Protein AF-A0A6S7BKI3-F1 (afdb_monomer)

Nearest PDB structures (foldseek):
  5jd9-assembly1_A  TM=7.514E-01  e=7.305E-10  Bacillus cereus ATCC 10987
  1s31-assembly1_A  TM=3.219E-01  e=9.038E+00  Homo sapiens

Mean predicted aligned error: 8.76 Å

Solvent-accessible surface area (backbone atoms only — not comparable to full-atom values): 21598 Å² total; per-residue (Å²): 82,42,65,68,65,54,53,62,76,45,61,86,26,37,32,33,47,84,66,32,63,94,50,69,57,29,54,48,48,54,50,34,33,61,72,72,47,82,74,78,51,56,44,68,49,70,68,42,54,50,50,41,51,51,53,47,34,64,72,65,67,42,89,71,78,39,39,63,40,50,47,100,85,71,43,74,27,78,52,28,51,34,49,53,43,44,60,72,20,37,48,37,69,63,72,78,63,62,61,74,30,30,35,41,40,34,33,72,64,66,81,93,58,83,77,33,81,51,84,40,70,51,54,98,78,15,34,46,33,32,23,60,42,64,90,83,55,85,56,80,80,68,72,62,49,97,80,35,72,72,39,74,44,57,50,34,27,43,20,45,37,69,72,94,45,42,82,41,95,61,50,16,36,35,43,34,39,66,61,95,49,92,89,53,74,48,61,94,82,32,50,40,37,32,36,39,40,46,77,92,38,95,78,68,41,68,66,57,52,49,29,53,53,34,42,74,60,65,24,93,48,58,57,66,40,42,22,35,38,30,49,64,96,45,67,76,47,70,24,40,35,32,52,46,90,44,70,63,48,29,44,78,68,42,55,95,60,31,83,58,80,39,73,46,78,34,75,27,72,80,38,62,65,74,65,70,74,67,70,43,79,98,69,40,66,53,8,69,72,54,61,53,87,42,90,93,37,35,14,46,37,72,71,37,56,74,89,35,81,86,66,55,50,35,46,68,58,33,50,50,25,34,45,76,67,44,64,92,53,69,66,70,82,60,26,72,80,32,72,66,40,50,51,50,33,61,72,79,39,68,57,69,44,50,52,48,49,50,62,64,59,54,78,79,46,93,86,75,70,83,80,83,73,87,127

Structure (mmCIF, N/CA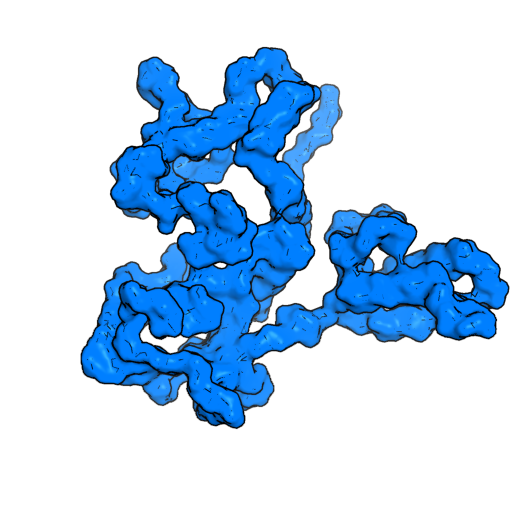/C/O backbone):
data_AF-A0A6S7BKI3-F1
#
_entry.id   AF-A0A6S7BKI3-F1
#
loop_
_atom_site.group_PDB
_atom_site.id
_atom_site.type_symbol
_atom_site.label_atom_id
_atom_site.label_alt_id
_atom_site.label_comp_id
_atom_site.label_asym_id
_atom_site.label_entity_id
_atom_site.label_seq_id
_atom_site.pdbx_PDB_ins_code
_atom_site.Cartn_x
_atom_site.Cartn_y
_atom_site.Cartn_z
_atom_site.occupancy
_atom_site.B_iso_or_equiv
_atom_site.auth_seq_id
_atom_site.auth_comp_id
_atom_site.auth_asym_id
_atom_site.auth_atom_id
_atom_site.pdbx_PDB_model_num
ATOM 1 N N . MET A 1 1 ? -0.196 -31.183 -26.041 1.00 93.12 1 MET A N 1
ATOM 2 C CA . MET A 1 1 ? -1.225 -30.300 -25.448 1.00 93.12 1 MET A CA 1
ATOM 3 C C . MET A 1 1 ? -1.812 -29.431 -26.543 1.00 93.12 1 MET A C 1
ATOM 5 O O . MET A 1 1 ? -1.095 -28.605 -27.095 1.00 93.12 1 MET A O 1
ATOM 9 N N . ASN A 1 2 ? -3.102 -29.581 -26.828 1.00 95.25 2 ASN A N 1
ATOM 10 C CA . ASN A 1 2 ? -3.786 -28.751 -27.820 1.00 95.25 2 ASN A CA 1
ATOM 11 C C . ASN A 1 2 ? -4.129 -27.338 -27.299 1.00 95.25 2 ASN A C 1
ATOM 13 O O . ASN A 1 2 ? -4.113 -27.061 -26.094 1.00 95.25 2 ASN A O 1
ATOM 17 N N . LYS A 1 3 ? -4.498 -26.446 -28.228 1.00 95.50 3 LYS A N 1
ATOM 18 C CA . LYS A 1 3 ? -4.863 -25.047 -27.942 1.00 95.50 3 LYS A CA 1
ATOM 19 C C . LYS A 1 3 ? -6.039 -24.918 -26.970 1.00 95.50 3 LYS A C 1
ATOM 21 O O . LYS A 1 3 ? -6.034 -24.033 -26.120 1.00 95.50 3 LYS A O 1
ATOM 26 N N . ALA A 1 4 ? -7.041 -25.793 -27.061 1.00 95.81 4 ALA A N 1
ATOM 27 C CA . ALA A 1 4 ? -8.203 -25.748 -26.171 1.00 95.81 4 ALA A CA 1
ATOM 28 C C . ALA A 1 4 ? -7.808 -26.022 -24.710 1.00 95.81 4 ALA A C 1
ATOM 30 O O . ALA A 1 4 ? -8.216 -25.284 -23.814 1.00 95.81 4 ALA A O 1
ATOM 31 N N . ALA A 1 5 ? -6.952 -27.020 -24.479 1.00 95.25 5 ALA A N 1
ATOM 32 C CA . ALA A 1 5 ? -6.411 -27.345 -23.164 1.00 95.25 5 ALA A CA 1
ATOM 33 C C . ALA A 1 5 ? -5.500 -26.235 -22.614 1.00 95.25 5 ALA A C 1
ATOM 35 O O . ALA A 1 5 ? -5.481 -26.009 -21.406 1.00 95.25 5 ALA A O 1
ATOM 36 N N . PHE A 1 6 ? -4.768 -25.523 -23.477 1.00 95.75 6 PHE A N 1
ATOM 37 C CA . PHE A 1 6 ? -4.025 -24.325 -23.078 1.00 95.75 6 PHE A CA 1
ATOM 38 C C . PHE A 1 6 ? -4.965 -23.205 -22.621 1.00 95.75 6 PHE A C 1
ATOM 40 O O . PHE A 1 6 ? -4.826 -22.699 -21.515 1.00 95.75 6 PHE A O 1
ATOM 47 N N . LEU A 1 7 ? -5.960 -22.846 -23.436 1.00 96.06 7 LEU A N 1
ATOM 48 C CA . LEU A 1 7 ? -6.905 -21.775 -23.102 1.00 96.06 7 LEU A CA 1
ATOM 49 C C . LEU A 1 7 ? -7.692 -22.079 -21.821 1.00 96.06 7 LEU A C 1
ATOM 51 O O . LEU A 1 7 ? -7.948 -21.173 -21.034 1.00 96.06 7 LEU A O 1
ATOM 55 N N . ALA A 1 8 ? -8.042 -23.347 -21.590 1.00 94.62 8 ALA A N 1
ATOM 56 C CA . ALA A 1 8 ? -8.730 -23.773 -20.376 1.00 94.62 8 ALA A CA 1
ATOM 57 C C . ALA A 1 8 ? -7.901 -23.531 -19.100 1.00 94.62 8 ALA A C 1
ATOM 59 O O . ALA A 1 8 ? -8.474 -23.138 -18.088 1.00 94.62 8 ALA A O 1
ATOM 60 N N . ARG A 1 9 ? -6.568 -23.691 -19.150 1.00 92.88 9 ARG A N 1
ATOM 61 C CA . ARG A 1 9 ? -5.666 -23.442 -18.003 1.00 92.88 9 ARG A CA 1
ATOM 62 C C . ARG A 1 9 ? -5.653 -21.992 -17.529 1.00 92.88 9 ARG A C 1
ATOM 64 O O . ARG A 1 9 ? -5.354 -21.738 -16.364 1.00 92.88 9 ARG A O 1
ATOM 71 N N . PHE A 1 10 ? -5.956 -21.059 -18.429 1.00 93.31 10 PHE A N 1
ATOM 72 C CA . PHE A 1 10 ? -5.937 -19.616 -18.179 1.00 93.31 10 PHE A CA 1
ATOM 73 C C . PHE A 1 10 ? -7.336 -18.994 -18.203 1.00 93.31 10 PHE A C 1
ATOM 75 O O . PHE A 1 10 ? -7.475 -17.773 -18.215 1.00 93.31 10 PHE A O 1
ATOM 82 N N . LYS A 1 11 ? -8.389 -19.819 -18.205 1.00 90.25 11 LYS A N 1
ATOM 83 C CA . LYS A 1 11 ? -9.764 -19.334 -18.110 1.00 90.25 11 LYS A CA 1
ATOM 84 C C . LYS A 1 11 ? -9.956 -18.616 -16.773 1.00 90.25 11 LYS A C 1
ATOM 86 O O . LYS A 1 11 ? -9.635 -19.178 -15.735 1.00 90.25 11 LYS A O 1
ATOM 91 N N . ASP A 1 12 ? -10.494 -17.399 -16.820 1.00 87.00 12 ASP A N 1
ATOM 92 C CA . ASP A 1 12 ? -10.706 -16.535 -15.649 1.00 87.00 12 ASP A CA 1
ATOM 93 C C . ASP A 1 12 ? -9.401 -16.153 -14.915 1.00 87.00 12 ASP A C 1
ATOM 95 O O . ASP A 1 12 ? -9.425 -15.763 -13.746 1.00 87.00 12 ASP A O 1
ATOM 99 N N . ARG A 1 13 ? -8.256 -16.235 -15.615 1.00 90.12 13 ARG A N 1
ATOM 100 C CA . ARG A 1 13 ? -6.928 -15.872 -15.105 1.00 90.12 13 ARG A CA 1
ATOM 101 C C . ARG A 1 13 ? -6.273 -14.800 -15.969 1.00 90.12 13 ARG A C 1
ATOM 103 O O . ARG A 1 13 ? -6.528 -14.701 -17.168 1.00 90.12 13 ARG A O 1
ATOM 110 N N . ALA A 1 14 ? -5.389 -14.025 -15.358 1.00 88.25 14 ALA A N 1
ATOM 111 C CA . ALA A 1 14 ? -4.629 -12.965 -16.003 1.00 88.25 14 ALA A CA 1
ATOM 112 C C . ALA A 1 14 ? -3.128 -13.257 -15.905 1.00 88.25 14 ALA A C 1
ATOM 114 O O . ALA A 1 14 ? -2.583 -13.271 -14.804 1.00 88.25 14 ALA A O 1
ATOM 115 N N . VAL A 1 15 ? -2.448 -13.475 -17.036 1.00 89.88 15 VAL A N 1
ATOM 116 C CA . VAL A 1 15 ? -0.988 -13.681 -17.050 1.00 89.88 15 VAL A CA 1
ATOM 117 C C . VAL A 1 15 ? -0.302 -12.325 -16.934 1.00 89.88 15 VAL A C 1
ATOM 119 O O . VAL A 1 15 ? -0.373 -11.515 -17.860 1.00 89.88 15 VAL A O 1
ATOM 122 N N . VAL A 1 16 ? 0.367 -12.068 -15.810 1.00 87.62 16 VAL A N 1
ATOM 123 C CA . VAL A 1 16 ? 1.068 -10.804 -15.556 1.00 87.62 16 VAL A CA 1
ATOM 124 C C . VAL A 1 16 ? 2.492 -10.890 -16.090 1.00 87.62 16 VAL A C 1
ATOM 126 O O . VAL A 1 16 ? 3.346 -11.575 -15.537 1.00 87.62 16 VAL A O 1
ATOM 129 N N . ILE A 1 17 ? 2.784 -10.145 -17.154 1.00 87.56 17 ILE A N 1
ATOM 130 C CA . ILE A 1 17 ? 4.072 -10.232 -17.862 1.00 87.56 17 ILE A CA 1
ATOM 131 C C . ILE A 1 17 ? 5.244 -9.815 -16.967 1.00 87.56 17 ILE A C 1
ATOM 133 O O . ILE A 1 17 ? 6.333 -10.377 -17.054 1.00 87.56 17 ILE A O 1
ATOM 137 N N . GLY A 1 18 ? 5.013 -8.847 -16.077 1.00 81.94 18 GLY A N 1
ATOM 138 C CA . GLY A 1 18 ? 6.015 -8.384 -15.117 1.00 81.94 18 GLY A CA 1
ATOM 139 C C . GLY A 1 18 ? 6.491 -9.462 -14.140 1.00 81.94 18 GLY A C 1
ATOM 140 O O . GLY A 1 18 ? 7.628 -9.366 -13.680 1.00 81.94 18 GLY A O 1
ATOM 141 N N . ASP A 1 19 ? 5.662 -10.479 -13.894 1.00 85.75 19 ASP A N 1
ATOM 142 C CA . ASP A 1 19 ? 5.934 -11.566 -12.949 1.00 85.75 19 ASP A CA 1
ATOM 143 C C . ASP A 1 19 ? 6.616 -12.761 -13.636 1.00 85.75 19 ASP A C 1
ATOM 145 O O . ASP A 1 19 ? 7.010 -13.724 -12.980 1.00 85.75 19 ASP A O 1
ATOM 149 N N . LEU A 1 20 ? 6.793 -12.698 -14.962 1.00 88.25 20 LEU A N 1
ATOM 150 C CA . LEU A 1 20 ? 7.558 -13.691 -15.704 1.00 88.25 20 LEU A CA 1
ATOM 151 C C . LEU A 1 20 ? 9.066 -13.469 -15.520 1.00 88.25 20 LEU A C 1
ATOM 153 O O . LEU A 1 20 ? 9.541 -12.322 -15.596 1.00 88.25 20 LEU A O 1
ATOM 157 N N . PRO A 1 21 ? 9.847 -14.556 -15.364 1.00 87.88 21 PRO A N 1
ATOM 158 C CA . PRO A 1 21 ? 11.298 -14.463 -15.351 1.00 87.88 21 PRO A CA 1
ATOM 159 C C . PRO A 1 21 ? 11.805 -13.887 -16.677 1.00 87.88 21 PRO A C 1
ATOM 161 O O . PRO A 1 21 ? 11.205 -14.085 -17.737 1.00 87.88 21 PRO A O 1
ATOM 164 N N . VAL A 1 22 ? 12.928 -13.169 -16.620 1.00 87.81 22 VAL A N 1
ATOM 165 C CA . VAL A 1 22 ? 13.587 -12.657 -17.828 1.00 87.81 22 VAL A CA 1
ATOM 166 C C . VAL A 1 22 ? 13.966 -13.834 -18.723 1.00 87.81 22 VAL A C 1
ATOM 168 O O . VAL A 1 22 ? 14.607 -14.781 -18.271 1.00 87.81 22 VAL A O 1
ATOM 171 N N . GLY A 1 23 ? 13.572 -13.763 -19.993 1.00 90.81 23 GLY A N 1
ATOM 172 C CA . GLY A 1 23 ? 13.854 -14.789 -20.986 1.00 90.81 23 GLY A CA 1
ATOM 173 C C . GLY A 1 23 ? 12.680 -15.034 -21.924 1.00 90.81 23 GLY A C 1
ATOM 174 O O . GLY A 1 23 ? 11.708 -14.282 -21.969 1.00 90.81 23 GLY A O 1
ATOM 175 N N . THR A 1 24 ? 12.756 -16.147 -22.652 1.00 91.12 24 THR A N 1
ATOM 176 C CA . THR A 1 24 ? 11.878 -16.430 -23.795 1.00 91.12 24 THR A CA 1
ATOM 177 C C . THR A 1 24 ? 10.386 -16.359 -23.469 1.00 91.12 24 THR A C 1
ATOM 179 O O . THR A 1 24 ? 9.622 -15.824 -24.266 1.00 91.12 24 THR A O 1
ATOM 182 N N . ALA A 1 25 ? 9.948 -16.877 -22.318 1.00 93.25 25 ALA A N 1
ATOM 183 C CA . ALA A 1 25 ? 8.530 -16.858 -21.960 1.00 93.25 25 ALA A CA 1
ATOM 184 C C . ALA A 1 25 ? 7.992 -15.418 -21.857 1.00 93.25 25 ALA A C 1
ATOM 186 O O . ALA A 1 25 ? 6.918 -15.105 -22.380 1.00 93.25 25 ALA A O 1
ATOM 187 N N . ARG A 1 26 ? 8.772 -14.529 -21.239 1.00 93.62 26 ARG A N 1
ATOM 188 C CA . ARG A 1 26 ? 8.451 -13.109 -21.127 1.00 93.62 26 ARG A CA 1
ATOM 189 C C . ARG A 1 26 ? 8.476 -12.415 -22.484 1.00 93.62 26 ARG A C 1
ATOM 191 O O . ARG A 1 26 ? 7.508 -11.736 -22.810 1.00 93.62 26 ARG A O 1
ATOM 198 N N . ASP A 1 27 ? 9.502 -12.654 -23.298 1.00 93.56 27 ASP A N 1
ATOM 199 C CA . ASP A 1 27 ? 9.640 -12.031 -24.623 1.00 93.56 27 ASP A CA 1
ATOM 200 C C . ASP A 1 27 ? 8.437 -12.335 -25.532 1.00 93.56 27 ASP A C 1
ATOM 202 O O . ASP A 1 27 ? 7.905 -11.449 -26.206 1.00 93.56 27 ASP A O 1
ATOM 206 N N . LEU A 1 28 ? 7.969 -13.590 -25.520 1.00 94.38 28 LEU A N 1
ATOM 207 C CA . LEU A 1 28 ? 6.791 -14.011 -26.281 1.00 94.38 28 LEU A CA 1
ATOM 208 C C . LEU A 1 28 ? 5.512 -13.342 -25.765 1.00 94.38 28 LEU A C 1
ATOM 210 O O . LEU A 1 28 ? 4.692 -12.885 -26.562 1.00 94.38 28 LEU A O 1
ATOM 214 N N . ALA A 1 29 ? 5.344 -13.237 -24.446 1.00 92.75 29 ALA A N 1
ATOM 215 C CA . ALA A 1 29 ? 4.189 -12.562 -23.863 1.00 92.75 29 ALA A CA 1
ATOM 216 C C . ALA A 1 29 ? 4.190 -11.054 -24.175 1.00 92.75 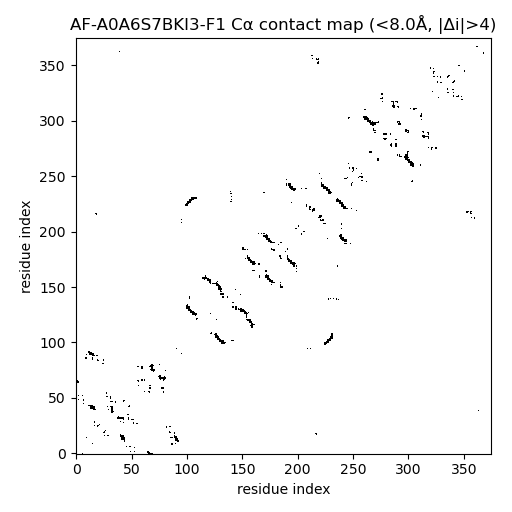29 ALA A C 1
ATOM 218 O O . ALA A 1 29 ? 3.155 -10.503 -24.548 1.00 92.75 29 ALA A O 1
ATOM 219 N N . GLU A 1 30 ? 5.352 -10.395 -24.114 1.00 91.50 30 GLU A N 1
ATOM 220 C CA . GLU A 1 30 ? 5.530 -8.990 -24.505 1.00 91.50 30 GLU A CA 1
ATOM 221 C C . GLU A 1 30 ? 5.264 -8.772 -26.001 1.00 91.50 30 GLU A C 1
ATOM 223 O O . GLU A 1 30 ? 4.709 -7.746 -26.400 1.00 91.50 30 GLU A O 1
ATOM 228 N N . GLN A 1 31 ? 5.636 -9.726 -26.857 1.00 92.06 31 GLN A N 1
ATOM 229 C CA . GLN A 1 31 ? 5.296 -9.689 -28.278 1.00 92.06 31 GLN A CA 1
ATOM 230 C C . GLN A 1 31 ? 3.776 -9.763 -28.494 1.00 92.06 31 GLN A C 1
ATOM 232 O O . GLN A 1 31 ? 3.223 -8.954 -29.242 1.00 92.06 31 GLN A O 1
ATOM 237 N N . VAL A 1 32 ? 3.084 -10.689 -27.827 1.00 92.44 32 VAL A N 1
ATOM 238 C CA . VAL A 1 32 ? 1.619 -10.813 -27.920 1.00 92.44 32 VAL A CA 1
ATOM 239 C C . VAL A 1 32 ? 0.921 -9.555 -27.407 1.00 92.44 32 VAL A C 1
ATOM 241 O O . VAL A 1 32 ? 0.077 -9.002 -28.110 1.00 92.44 32 VAL A O 1
ATOM 244 N N . ASN A 1 33 ? 1.299 -9.063 -26.225 1.00 88.62 33 ASN A N 1
ATOM 245 C CA . ASN A 1 33 ? 0.684 -7.879 -25.619 1.00 88.62 33 ASN A CA 1
ATOM 246 C C . ASN A 1 33 ? 0.837 -6.646 -26.522 1.00 88.62 33 ASN A C 1
ATOM 248 O O . ASN A 1 33 ? -0.142 -5.948 -26.759 1.00 88.62 33 ASN A O 1
ATOM 252 N N . ARG A 1 34 ? 2.012 -6.447 -27.143 1.00 84.38 34 ARG A N 1
ATOM 253 C CA . ARG A 1 34 ? 2.236 -5.355 -28.111 1.00 84.38 34 ARG A CA 1
ATOM 254 C C . ARG A 1 34 ? 1.405 -5.472 -29.387 1.00 84.38 34 ARG A C 1
ATOM 256 O O . ARG A 1 34 ? 1.049 -4.453 -29.969 1.00 84.38 34 ARG A O 1
ATOM 263 N N . THR A 1 35 ? 1.154 -6.690 -29.862 1.00 81.56 35 THR A N 1
ATOM 264 C CA . THR A 1 35 ? 0.488 -6.914 -31.156 1.00 81.56 35 THR A CA 1
ATOM 265 C C . THR A 1 35 ? -1.034 -6.958 -31.068 1.00 81.56 35 THR A C 1
ATOM 267 O O . THR A 1 35 ? -1.694 -6.724 -32.076 1.00 81.56 35 THR A O 1
ATOM 270 N N . GLN A 1 36 ? -1.606 -7.233 -29.891 1.00 72.88 36 GLN A N 1
ATOM 271 C CA . GLN A 1 36 ? -3.050 -7.441 -29.726 1.00 72.88 36 GLN A CA 1
ATOM 272 C C . GLN A 1 36 ? -3.783 -6.285 -29.016 1.00 72.88 36 GLN A C 1
ATOM 274 O O . GLN A 1 36 ? -5.018 -6.286 -28.975 1.00 72.88 36 GLN A O 1
ATOM 279 N N . GLY A 1 37 ? -3.103 -5.292 -28.429 1.00 56.59 37 GLY A N 1
ATOM 280 C CA . GLY A 1 37 ? -3.767 -4.160 -27.759 1.00 56.59 37 GLY A CA 1
ATOM 281 C C . GLY A 1 37 ? -2.829 -3.243 -26.966 1.00 56.59 37 GLY A C 1
ATOM 282 O O . GLY A 1 37 ? -1.615 -3.391 -27.067 1.00 56.59 37 GLY A O 1
ATOM 283 N N . PRO A 1 38 ? -3.360 -2.254 -26.216 1.00 52.53 38 PRO A N 1
ATOM 284 C CA . PRO A 1 38 ? -2.533 -1.343 -25.427 1.00 52.53 38 PRO A CA 1
ATOM 285 C C . PRO A 1 38 ? -1.701 -2.146 -24.426 1.00 52.53 38 PRO A C 1
ATOM 287 O O . PRO A 1 38 ? -2.240 -3.013 -23.747 1.00 52.53 38 PRO A O 1
ATOM 290 N N . GLY A 1 39 ? -0.397 -1.862 -24.368 1.00 60.62 39 GLY A N 1
ATOM 291 C CA . GLY A 1 39 ? 0.582 -2.600 -23.573 1.00 60.62 39 GLY A CA 1
ATOM 292 C C . GLY A 1 39 ? 0.404 -2.425 -22.064 1.00 60.62 39 GLY A C 1
ATOM 293 O O . GLY A 1 39 ? 1.227 -1.794 -21.404 1.00 60.62 39 GLY A O 1
ATOM 294 N N . ASP A 1 40 ? -0.689 -2.953 -21.525 1.00 69.25 40 ASP A N 1
ATOM 295 C CA . ASP A 1 40 ? -1.029 -2.976 -20.102 1.00 69.25 40 ASP A CA 1
ATOM 296 C C . ASP A 1 40 ? -0.191 -3.998 -19.308 1.00 69.25 40 ASP A C 1
ATOM 298 O O . ASP A 1 40 ? -0.225 -4.019 -18.073 1.00 69.25 40 ASP A O 1
ATOM 302 N N . GLY A 1 41 ? 0.619 -4.802 -20.007 1.00 82.06 41 GLY A N 1
ATOM 303 C CA . GLY A 1 41 ? 1.523 -5.778 -19.414 1.00 82.06 41 GLY A CA 1
ATOM 304 C C . GLY A 1 41 ? 0.814 -7.029 -18.896 1.00 82.06 41 GLY A C 1
ATOM 305 O O . GLY A 1 41 ? 1.358 -7.697 -18.010 1.00 82.06 41 GLY A O 1
ATOM 306 N N . VAL A 1 42 ? -0.387 -7.333 -19.398 1.00 85.81 42 VAL A N 1
ATOM 307 C CA . VAL A 1 42 ? -1.180 -8.497 -18.989 1.00 85.81 42 VAL A CA 1
ATOM 308 C C . VAL A 1 42 ? -1.772 -9.195 -20.217 1.00 85.81 42 VAL A C 1
ATOM 310 O O . VAL A 1 42 ? -2.145 -8.555 -21.193 1.00 85.81 42 VAL A O 1
ATOM 313 N N . LEU A 1 43 ? -1.871 -10.525 -20.181 1.00 89.44 43 LEU A N 1
ATOM 314 C CA . LEU A 1 43 ? -2.640 -11.292 -21.166 1.00 89.44 43 LEU A CA 1
ATOM 315 C C . LEU A 1 43 ? -3.899 -11.846 -20.501 1.00 89.44 43 LEU A C 1
ATOM 317 O O . LEU A 1 43 ? -3.812 -12.587 -19.521 1.00 89.44 43 LEU A O 1
ATOM 321 N N . THR A 1 44 ? -5.065 -11.488 -21.035 1.00 89.00 44 THR A N 1
ATOM 322 C CA . THR A 1 44 ? -6.374 -11.888 -20.477 1.00 89.00 44 THR A CA 1
ATOM 323 C C . THR A 1 44 ? -7.345 -12.373 -21.544 1.00 89.00 44 THR A C 1
ATOM 325 O O . THR A 1 44 ? -8.222 -13.197 -21.284 1.00 89.00 44 THR A O 1
ATOM 328 N N . ARG A 1 45 ? -7.212 -11.879 -22.777 1.00 89.44 45 ARG A N 1
ATOM 329 C CA . ARG A 1 45 ? -8.172 -12.141 -23.844 1.00 89.44 45 ARG A CA 1
ATOM 330 C C . ARG A 1 45 ? -7.869 -13.475 -24.501 1.00 89.44 45 ARG A C 1
ATOM 332 O O . ARG A 1 45 ? -6.720 -13.822 -24.769 1.00 89.44 45 ARG A O 1
ATOM 339 N N . LYS A 1 46 ? -8.927 -14.189 -24.894 1.00 92.31 46 LYS A N 1
ATOM 340 C CA . LYS A 1 46 ? -8.809 -15.442 -25.656 1.00 92.31 46 LYS A CA 1
ATOM 341 C C . LYS A 1 46 ? -7.913 -15.287 -26.893 1.00 92.31 46 LYS A C 1
ATOM 343 O O . LYS A 1 46 ? -7.159 -16.205 -27.199 1.00 92.31 46 LYS A O 1
ATOM 348 N N . ALA A 1 47 ? -7.982 -14.146 -27.585 1.00 92.12 47 ALA A N 1
ATOM 349 C CA . ALA A 1 47 ? -7.150 -13.853 -28.754 1.00 92.12 47 ALA A CA 1
ATOM 350 C C . ALA A 1 47 ? -5.654 -13.756 -28.406 1.00 92.12 47 ALA A C 1
ATOM 352 O O . ALA A 1 47 ? -4.833 -14.359 -29.090 1.00 92.12 47 ALA A O 1
ATOM 353 N N . GLU A 1 48 ? -5.310 -13.078 -27.308 1.00 93.44 48 GLU A N 1
ATOM 354 C CA . GLU A 1 48 ? -3.933 -12.967 -26.811 1.00 93.44 48 GLU A CA 1
ATOM 355 C C . GLU A 1 48 ? -3.373 -14.336 -26.434 1.00 93.44 48 GLU A C 1
ATOM 357 O O . GLU A 1 48 ? -2.320 -14.741 -26.914 1.00 93.44 48 GLU A O 1
ATOM 362 N N . LEU A 1 49 ? -4.116 -15.092 -25.627 1.00 94.69 49 LEU A N 1
ATOM 363 C CA . LEU A 1 49 ? -3.703 -16.424 -25.195 1.00 94.69 49 LEU A CA 1
ATOM 364 C C . LEU A 1 49 ? -3.615 -17.402 -26.381 1.00 94.69 49 LEU A C 1
ATOM 366 O O . LEU A 1 49 ? -2.712 -18.233 -26.435 1.00 94.69 49 LEU A O 1
ATOM 370 N N . SER A 1 50 ? -4.495 -17.273 -27.379 1.00 95.12 50 SER A N 1
ATOM 371 C CA . SER A 1 50 ? -4.409 -18.071 -28.611 1.00 95.12 50 SER A CA 1
ATOM 372 C C . SER A 1 50 ? -3.149 -17.738 -29.411 1.00 95.12 50 SER A C 1
ATOM 374 O O . SER A 1 50 ? -2.455 -18.654 -29.845 1.00 95.12 50 SER A O 1
ATOM 376 N N . ALA A 1 51 ? -2.826 -16.450 -29.561 1.00 94.88 51 ALA A N 1
ATOM 377 C CA . ALA A 1 51 ? -1.612 -16.004 -30.239 1.00 94.88 51 ALA A CA 1
ATOM 378 C C . ALA A 1 51 ? -0.345 -16.449 -29.492 1.00 94.88 51 ALA A C 1
ATOM 380 O O . ALA A 1 51 ? 0.623 -16.875 -30.121 1.00 94.88 51 ALA A O 1
ATOM 381 N N . LEU A 1 52 ? -0.361 -16.419 -28.156 1.00 95.62 52 LEU A N 1
ATOM 382 C CA . LEU A 1 52 ? 0.736 -16.924 -27.334 1.00 95.62 52 LEU A CA 1
ATOM 383 C C . LEU A 1 52 ? 0.966 -18.422 -27.558 1.00 95.62 52 LEU A C 1
ATOM 385 O O . LEU A 1 52 ? 2.105 -18.840 -27.765 1.00 95.62 52 LEU A O 1
ATOM 389 N N . PHE A 1 53 ? -0.106 -19.221 -27.576 1.00 96.06 53 PHE A N 1
ATOM 390 C CA . PHE A 1 53 ? -0.021 -20.646 -27.900 1.00 96.06 53 PHE A CA 1
ATOM 391 C C . PHE A 1 53 ? 0.602 -20.875 -29.282 1.00 96.06 53 PHE A C 1
ATOM 393 O O . PHE A 1 53 ? 1.484 -21.720 -29.431 1.00 96.06 53 PHE A O 1
ATOM 400 N N . ASP A 1 54 ? 0.181 -20.101 -30.285 1.00 94.50 54 ASP A N 1
ATOM 401 C CA . ASP A 1 54 ? 0.702 -20.224 -31.648 1.00 94.50 54 ASP A CA 1
ATOM 402 C C . ASP A 1 54 ? 2.198 -19.889 -31.727 1.00 94.50 54 ASP A C 1
ATOM 404 O O . ASP A 1 54 ? 2.948 -20.608 -32.390 1.00 94.50 54 ASP A O 1
ATOM 408 N N . LEU A 1 55 ? 2.666 -18.868 -30.999 1.00 94.75 55 LEU A N 1
ATOM 409 C CA . LEU A 1 55 ? 4.093 -18.547 -30.907 1.00 94.75 55 LEU A CA 1
ATOM 410 C C . LEU A 1 55 ? 4.906 -19.658 -30.227 1.00 94.75 55 LEU A C 1
ATOM 412 O O . LEU A 1 55 ? 5.966 -20.029 -30.735 1.00 94.75 55 LEU A O 1
ATOM 416 N N . LEU A 1 56 ? 4.414 -20.211 -29.113 1.00 94.75 56 LEU A N 1
ATOM 417 C CA . LEU A 1 56 ? 5.069 -21.328 -28.420 1.00 94.75 56 LEU A CA 1
ATOM 418 C C . LEU A 1 56 ? 5.189 -22.551 -29.333 1.00 94.75 56 LEU A C 1
ATOM 420 O O . LEU A 1 56 ? 6.255 -23.160 -29.416 1.00 94.75 56 LEU A O 1
ATOM 424 N N . ARG A 1 57 ? 4.115 -22.878 -30.059 1.00 92.88 57 ARG A N 1
ATOM 425 C CA . ARG A 1 57 ? 4.075 -24.002 -31.000 1.00 92.88 57 ARG A CA 1
ATOM 426 C C . ARG A 1 57 ? 5.031 -23.810 -32.167 1.00 92.88 57 ARG A C 1
ATOM 428 O O . ARG A 1 57 ? 5.807 -24.715 -32.465 1.00 92.88 57 ARG A O 1
ATOM 435 N N . ASN A 1 58 ? 5.019 -22.629 -32.782 1.00 90.88 58 ASN A N 1
ATOM 436 C CA . ASN A 1 58 ? 5.920 -22.312 -33.887 1.00 90.88 58 ASN A CA 1
ATOM 437 C C . ASN A 1 58 ? 7.388 -22.408 -33.446 1.00 90.88 58 ASN A C 1
ATOM 439 O O . ASN A 1 58 ? 8.217 -22.933 -34.183 1.00 90.88 58 ASN A O 1
ATOM 443 N N . ARG A 1 59 ? 7.709 -21.963 -32.223 1.00 90.25 59 ARG A N 1
ATOM 444 C CA . ARG A 1 59 ? 9.064 -22.066 -31.664 1.00 90.25 59 ARG A CA 1
ATOM 445 C C . ARG A 1 59 ? 9.469 -23.502 -31.327 1.00 90.25 59 ARG A C 1
ATOM 447 O O . ARG A 1 59 ? 10.632 -23.849 -31.494 1.00 90.25 59 ARG A O 1
ATOM 454 N N . ALA A 1 60 ? 8.535 -24.322 -30.850 1.00 88.50 60 ALA A N 1
ATOM 455 C CA . ALA A 1 60 ? 8.791 -25.723 -30.526 1.00 88.50 60 ALA A CA 1
ATOM 456 C C . ALA A 1 60 ? 9.018 -26.601 -31.771 1.00 88.50 60 ALA A C 1
ATOM 458 O O . ALA A 1 60 ? 9.463 -27.736 -31.628 1.00 88.50 60 ALA A O 1
ATOM 459 N N . GLY A 1 61 ? 8.691 -26.109 -32.974 1.00 85.75 61 GLY A N 1
ATOM 460 C CA . GLY A 1 61 ? 8.778 -26.893 -34.209 1.00 85.75 61 GLY A CA 1
ATOM 461 C C . GLY A 1 61 ? 7.891 -28.142 -34.183 1.00 85.75 61 GLY A C 1
ATOM 462 O O . GLY A 1 61 ? 8.210 -29.136 -34.830 1.00 85.75 61 GLY A O 1
ATOM 463 N N . ALA A 1 62 ? 6.815 -28.120 -33.389 1.00 75.19 62 ALA A N 1
ATOM 464 C CA . ALA A 1 62 ? 6.006 -29.300 -33.121 1.00 75.19 62 ALA A CA 1
ATOM 465 C C . ALA A 1 62 ? 5.243 -29.751 -34.386 1.00 75.19 62 ALA A C 1
ATOM 467 O O . ALA A 1 62 ? 4.521 -28.940 -34.976 1.00 75.19 62 ALA A O 1
ATOM 468 N N . PRO A 1 63 ? 5.364 -31.025 -34.811 1.00 69.25 63 PRO A N 1
ATOM 469 C CA . PRO A 1 63 ? 4.574 -31.553 -35.915 1.00 69.25 63 PRO A CA 1
ATOM 470 C C . PRO A 1 63 ? 3.126 -31.775 -35.449 1.00 69.25 63 PRO A C 1
ATOM 472 O O . PRO A 1 63 ? 2.843 -32.696 -34.688 1.00 69.25 63 PRO A O 1
ATOM 475 N N . GLY A 1 64 ? 2.208 -30.912 -35.896 1.00 77.56 64 GLY A N 1
ATOM 476 C CA . GLY A 1 64 ? 0.769 -30.993 -35.607 1.00 77.56 64 GLY A CA 1
ATOM 477 C C . GLY A 1 64 ? 0.208 -29.806 -34.810 1.00 77.56 64 GLY A C 1
ATOM 478 O O . GLY A 1 64 ? 0.829 -28.744 -34.699 1.00 77.56 64 GLY A O 1
ATOM 479 N N . ASP A 1 65 ? -1.001 -29.986 -34.271 1.00 84.31 65 ASP A N 1
ATOM 480 C CA . ASP A 1 65 ? -1.727 -28.962 -33.492 1.00 84.31 65 ASP A CA 1
ATOM 481 C C . ASP A 1 65 ? -1.360 -28.956 -31.999 1.00 84.31 65 ASP A C 1
ATOM 483 O O . ASP A 1 65 ? -1.776 -28.077 -31.235 1.00 84.31 65 ASP A O 1
ATOM 487 N N . ASP A 1 66 ? -0.559 -29.935 -31.587 1.00 89.62 66 ASP A N 1
ATOM 488 C CA . ASP A 1 66 ? -0.236 -30.216 -30.202 1.00 89.62 66 ASP A CA 1
ATOM 489 C C . ASP A 1 66 ? 1.147 -29.693 -29.814 1.00 89.62 66 ASP A C 1
ATOM 491 O O . ASP A 1 66 ? 2.144 -29.915 -30.493 1.00 89.62 66 ASP A O 1
ATOM 495 N N . LEU A 1 67 ? 1.210 -29.036 -28.659 1.00 91.88 67 LEU A N 1
ATOM 496 C CA . LEU A 1 67 ? 2.445 -28.578 -28.040 1.00 91.88 67 LEU A CA 1
ATOM 497 C C . LEU A 1 67 ? 2.985 -29.669 -27.092 1.00 91.88 67 LEU A C 1
ATOM 499 O O . LEU A 1 67 ? 2.300 -29.982 -26.106 1.00 91.88 67 LEU A O 1
ATOM 503 N N . PRO A 1 68 ? 4.148 -30.289 -27.364 1.00 91.25 68 PRO A N 1
ATOM 504 C CA . PRO A 1 68 ? 4.756 -31.249 -26.446 1.00 91.25 68 PRO A CA 1
ATOM 505 C C . PRO A 1 68 ? 5.228 -30.512 -25.192 1.00 91.25 68 PRO A C 1
ATOM 507 O O . PRO A 1 68 ? 5.875 -29.475 -25.297 1.00 91.25 68 PRO A O 1
ATOM 510 N N . LEU A 1 69 ? 4.869 -31.023 -24.012 1.00 93.25 69 LEU A N 1
ATOM 511 C CA . LEU A 1 69 ? 5.279 -30.429 -22.731 1.00 93.25 69 LEU A CA 1
ATOM 512 C C . LEU A 1 69 ? 6.505 -31.122 -22.146 1.00 93.25 69 LEU A C 1
ATOM 514 O O . LEU A 1 69 ? 7.309 -30.466 -21.493 1.00 93.25 69 LEU A O 1
ATOM 518 N N . VAL A 1 70 ? 6.674 -32.408 -22.443 1.00 93.62 70 VAL A N 1
ATOM 519 C CA . VAL A 1 70 ? 7.816 -33.224 -22.032 1.00 93.62 70 VAL A CA 1
ATOM 520 C C . VAL A 1 70 ? 8.480 -33.863 -23.248 1.00 93.62 70 VAL A C 1
ATOM 522 O O . VAL A 1 70 ? 7.823 -34.093 -24.266 1.00 93.62 70 VAL A O 1
ATOM 525 N N . ASP A 1 71 ? 9.784 -34.105 -23.156 1.00 91.00 71 ASP A N 1
ATOM 526 C CA . ASP A 1 71 ? 10.557 -34.822 -24.164 1.00 91.00 71 ASP A CA 1
ATOM 527 C C . ASP A 1 71 ? 10.410 -36.349 -24.009 1.00 91.00 71 ASP A C 1
ATOM 529 O O . ASP A 1 71 ? 9.761 -36.849 -23.087 1.00 91.00 71 ASP A O 1
ATOM 533 N N . GLY A 1 72 ? 11.026 -37.115 -24.914 1.00 86.62 72 GLY A N 1
ATOM 534 C CA . GLY A 1 72 ? 10.992 -38.584 -24.872 1.00 86.62 72 GLY A CA 1
ATOM 535 C C . GLY A 1 72 ? 11.667 -39.210 -23.641 1.00 86.62 72 GLY A C 1
ATOM 536 O O . GLY A 1 72 ? 11.491 -40.400 -23.404 1.00 86.62 72 GLY A O 1
ATOM 537 N N . ALA A 1 73 ? 12.413 -38.427 -22.856 1.00 90.88 73 ALA A N 1
ATOM 538 C CA . ALA A 1 73 ? 13.020 -38.835 -21.591 1.00 90.88 73 ALA A CA 1
ATOM 539 C C . ALA A 1 73 ? 12.199 -38.374 -20.367 1.00 90.88 73 ALA A C 1
ATOM 541 O O . ALA A 1 73 ? 12.645 -38.541 -19.233 1.00 90.88 73 ALA A O 1
ATOM 542 N N . GLY A 1 74 ? 11.016 -37.785 -20.579 1.00 91.62 74 GLY A N 1
ATOM 543 C CA . GLY A 1 74 ? 10.136 -37.290 -19.519 1.00 91.62 74 GLY A CA 1
ATOM 544 C C . GLY A 1 74 ? 10.569 -35.956 -18.902 1.00 91.62 74 GLY A C 1
ATOM 545 O O . GLY A 1 74 ? 10.005 -35.549 -17.889 1.00 91.62 74 GLY A O 1
ATOM 546 N N . ARG A 1 75 ? 11.553 -35.260 -19.483 1.00 93.94 75 ARG A N 1
ATOM 547 C CA . ARG A 1 75 ? 12.006 -33.944 -19.005 1.00 93.94 75 ARG A CA 1
ATOM 548 C C . ARG A 1 75 ? 11.146 -32.845 -19.609 1.00 93.94 75 ARG A C 1
ATOM 550 O O . ARG A 1 75 ? 10.671 -32.985 -20.733 1.00 93.94 75 ARG A O 1
ATOM 557 N N . SER A 1 76 ? 10.974 -31.742 -18.886 1.00 94.12 76 SER A N 1
ATOM 558 C CA . SER A 1 76 ? 10.238 -30.585 -19.399 1.00 94.12 76 SER A CA 1
ATOM 559 C C . SER A 1 76 ? 10.892 -30.035 -20.672 1.00 94.12 76 SER A C 1
ATOM 561 O O . SER A 1 76 ? 12.114 -29.941 -20.786 1.00 94.12 76 SER A O 1
ATOM 563 N N . THR A 1 77 ? 10.063 -29.714 -21.659 1.00 94.25 77 THR A N 1
ATOM 564 C CA . THR A 1 77 ? 10.480 -29.013 -22.880 1.00 94.25 77 THR A CA 1
ATOM 565 C C . THR A 1 77 ? 10.507 -27.508 -22.626 1.00 94.25 77 THR A C 1
ATOM 567 O O . THR A 1 77 ? 9.839 -27.019 -21.721 1.00 94.25 77 THR A O 1
ATOM 570 N N . ALA A 1 78 ? 11.146 -26.732 -23.507 1.00 91.69 78 ALA A N 1
ATOM 571 C CA . ALA A 1 78 ? 11.097 -25.267 -23.423 1.00 91.69 78 ALA A CA 1
ATOM 572 C C . ALA A 1 78 ? 9.657 -24.705 -23.441 1.00 91.69 78 ALA A C 1
ATOM 574 O O . ALA A 1 78 ? 9.381 -23.664 -22.848 1.00 91.69 78 ALA A O 1
ATOM 575 N N . ALA A 1 79 ? 8.731 -25.394 -24.118 1.00 92.38 79 ALA A N 1
ATOM 576 C CA . ALA A 1 79 ? 7.315 -25.050 -24.107 1.00 92.38 79 ALA A CA 1
ATOM 577 C C . ALA A 1 79 ? 6.646 -25.399 -22.767 1.00 92.38 79 ALA A C 1
ATOM 579 O O . ALA A 1 79 ? 5.876 -24.591 -22.251 1.00 92.38 79 ALA A O 1
ATOM 580 N N . GLY A 1 80 ? 6.968 -26.564 -22.195 1.00 93.94 80 GLY A N 1
ATOM 581 C CA . GLY A 1 80 ? 6.549 -26.973 -20.852 1.00 93.94 80 GLY A CA 1
ATOM 582 C C . GLY A 1 80 ? 7.001 -25.986 -19.777 1.00 93.94 80 GLY A C 1
ATOM 583 O O . GLY A 1 80 ? 6.171 -25.504 -19.009 1.00 93.94 80 GLY A O 1
ATOM 584 N N . ASP A 1 81 ? 8.276 -25.594 -19.801 1.00 94.88 81 ASP A N 1
ATOM 585 C CA . ASP A 1 81 ? 8.843 -24.604 -18.879 1.00 94.88 81 ASP A CA 1
ATOM 586 C C . ASP A 1 81 ? 8.173 -23.235 -19.031 1.00 94.88 81 ASP A C 1
ATOM 588 O O . ASP A 1 81 ? 7.828 -22.585 -18.045 1.00 94.88 81 ASP A O 1
ATOM 592 N N . ALA A 1 82 ? 7.931 -22.793 -20.271 1.00 94.81 82 ALA A N 1
ATOM 593 C CA . ALA A 1 82 ? 7.232 -21.537 -20.520 1.00 94.81 82 ALA A CA 1
ATOM 594 C C . ALA A 1 82 ? 5.802 -21.554 -19.957 1.00 94.81 82 ALA A C 1
ATOM 596 O O . ALA A 1 82 ? 5.381 -20.577 -19.343 1.00 94.81 82 ALA A O 1
ATOM 597 N N . ILE A 1 83 ? 5.070 -22.661 -20.119 1.00 94.69 83 ILE A N 1
ATOM 598 C CA . ILE A 1 83 ? 3.721 -22.814 -19.557 1.00 94.69 83 ILE A CA 1
ATOM 599 C C . ILE A 1 83 ? 3.749 -22.796 -18.037 1.00 94.69 83 ILE A C 1
ATOM 601 O O . ILE A 1 83 ? 2.935 -22.087 -17.451 1.00 94.69 83 ILE A O 1
ATOM 605 N N . ALA A 1 84 ? 4.702 -23.488 -17.410 1.00 94.50 84 ALA A N 1
ATOM 606 C CA . ALA A 1 84 ? 4.875 -23.437 -15.963 1.00 94.50 84 ALA A CA 1
ATOM 607 C C . ALA A 1 84 ? 5.126 -21.995 -15.484 1.00 94.50 84 ALA A C 1
ATOM 609 O O . ALA A 1 84 ? 4.493 -21.537 -14.533 1.00 94.50 84 ALA A O 1
ATOM 610 N N . HIS A 1 85 ? 5.965 -21.227 -16.190 1.00 95.31 85 HIS A N 1
ATOM 611 C CA . HIS A 1 85 ? 6.162 -19.807 -15.886 1.00 95.31 85 HIS A CA 1
ATOM 612 C C . HIS A 1 85 ? 4.876 -18.981 -16.046 1.00 95.31 85 HIS A C 1
ATOM 614 O O . HIS A 1 85 ? 4.588 -18.144 -15.191 1.00 95.31 85 HIS A O 1
ATOM 620 N N . TYR A 1 86 ? 4.077 -19.208 -17.096 1.00 95.50 86 TYR A N 1
ATOM 621 C CA . TYR A 1 86 ? 2.791 -18.521 -17.261 1.00 95.50 86 TYR A CA 1
ATOM 622 C C . TYR A 1 86 ? 1.787 -18.896 -16.172 1.00 95.50 86 TYR A C 1
ATOM 624 O O . TYR A 1 86 ? 1.052 -18.027 -15.719 1.00 95.50 86 TYR A O 1
ATOM 632 N N . GLU A 1 87 ? 1.748 -20.156 -15.736 1.00 92.62 87 GLU A N 1
ATOM 633 C CA . GLU A 1 87 ? 0.869 -20.616 -14.656 1.00 92.62 87 GLU A CA 1
ATOM 634 C C . GLU A 1 87 ? 1.231 -19.973 -13.312 1.00 92.62 87 GLU A C 1
ATOM 636 O O . GLU A 1 87 ? 0.321 -19.585 -12.580 1.00 92.62 87 GLU A O 1
ATOM 641 N N . VAL A 1 88 ? 2.525 -19.793 -13.024 1.00 89.12 88 VAL A N 1
ATOM 642 C CA . VAL A 1 88 ? 3.019 -19.068 -11.836 1.00 89.12 88 VAL A CA 1
ATOM 643 C C . VAL A 1 88 ? 2.720 -17.567 -11.925 1.00 89.12 88 VAL A C 1
ATOM 645 O O . VAL A 1 88 ? 2.345 -16.941 -10.934 1.00 89.12 88 VAL A O 1
ATOM 648 N N . ALA A 1 89 ? 2.842 -16.978 -13.116 1.00 88.81 89 ALA A N 1
ATOM 649 C CA . ALA A 1 89 ? 2.548 -15.565 -13.355 1.00 88.81 89 ALA A CA 1
ATOM 650 C C . ALA A 1 89 ? 1.045 -15.260 -13.526 1.00 88.81 89 ALA A C 1
ATOM 652 O O . ALA A 1 89 ? 0.666 -14.096 -13.684 1.00 88.81 89 ALA A O 1
ATOM 653 N N . ALA A 1 90 ? 0.183 -16.280 -13.535 1.00 89.81 90 ALA A N 1
ATOM 654 C CA . ALA A 1 90 ? -1.245 -16.125 -13.764 1.00 89.81 90 ALA A CA 1
ATOM 655 C C . ALA A 1 90 ? -2.008 -15.883 -12.458 1.00 89.81 90 ALA A C 1
ATOM 657 O O . ALA A 1 90 ? -2.133 -16.771 -11.614 1.00 89.81 90 ALA A O 1
ATOM 658 N N . LEU A 1 91 ? -2.586 -14.690 -12.347 1.00 84.88 91 LEU A N 1
ATOM 659 C CA . LEU A 1 91 ? -3.466 -14.290 -11.257 1.00 84.88 91 LEU A CA 1
ATOM 660 C C . LEU A 1 91 ? -4.887 -14.790 -11.485 1.00 84.88 91 LEU A C 1
ATOM 662 O O . LEU A 1 91 ? -5.433 -14.644 -12.578 1.00 84.88 91 LEU A O 1
ATOM 666 N N . ASP A 1 92 ? -5.503 -15.305 -10.430 1.00 82.06 92 ASP A N 1
ATOM 667 C CA . ASP A 1 92 ? -6.924 -15.621 -10.372 1.00 82.06 92 ASP A CA 1
ATOM 668 C C . ASP A 1 92 ? -7.581 -14.937 -9.168 1.00 82.06 92 ASP A C 1
ATOM 670 O O . ASP A 1 92 ? -6.915 -14.384 -8.289 1.00 82.06 92 ASP A O 1
ATOM 674 N N . LYS A 1 93 ? -8.917 -14.927 -9.144 1.00 75.75 93 LYS A N 1
ATOM 675 C CA . LYS A 1 93 ? -9.672 -14.306 -8.050 1.00 75.75 93 LYS A CA 1
ATOM 676 C C . LYS A 1 93 ? -9.314 -14.914 -6.679 1.00 75.75 93 LYS A C 1
ATOM 678 O O . LYS A 1 93 ? -9.100 -14.125 -5.762 1.00 75.75 93 LYS A O 1
ATOM 683 N N . PRO A 1 94 ? -9.232 -16.250 -6.505 1.00 77.56 94 PRO A N 1
ATOM 684 C CA . PRO A 1 94 ? -8.789 -16.842 -5.246 1.00 77.56 94 PRO A CA 1
ATOM 685 C C . PRO A 1 94 ? -7.422 -16.346 -4.774 1.00 77.56 94 PRO A C 1
ATOM 687 O O . PRO A 1 94 ? -7.318 -15.973 -3.619 1.00 77.56 94 PRO A O 1
ATOM 690 N N . HIS A 1 95 ? -6.413 -16.263 -5.643 1.00 74.81 95 HIS A N 1
ATOM 691 C CA . HIS A 1 95 ? -5.074 -15.768 -5.300 1.00 74.81 95 HIS A CA 1
ATOM 692 C C . HIS A 1 95 ? -5.070 -14.307 -4.862 1.00 74.81 95 HIS A C 1
ATOM 694 O O . HIS A 1 95 ? -4.286 -13.918 -4.006 1.00 74.81 95 HIS A O 1
ATOM 700 N N . VAL A 1 96 ? -5.924 -13.473 -5.454 1.00 71.94 96 VAL A N 1
ATOM 701 C CA . VAL A 1 96 ? -6.012 -12.056 -5.074 1.00 71.94 96 VAL A CA 1
ATOM 702 C C . VAL A 1 96 ? -6.618 -11.886 -3.674 1.00 71.94 96 VAL A C 1
ATOM 704 O O . VAL A 1 96 ? -6.305 -10.916 -2.989 1.00 71.94 96 VAL A O 1
ATOM 707 N N . PHE A 1 97 ? -7.465 -12.823 -3.240 1.00 78.06 97 PHE A N 1
ATOM 708 C CA . PHE A 1 97 ? -8.198 -12.763 -1.971 1.00 78.06 97 PHE A CA 1
ATOM 709 C C . PHE A 1 97 ? -7.920 -13.969 -1.064 1.00 78.06 97 PHE A C 1
ATOM 711 O O . PHE A 1 97 ? -8.766 -14.332 -0.250 1.00 78.06 97 PHE A O 1
ATOM 718 N N . SER A 1 98 ? -6.756 -14.607 -1.214 1.00 78.81 98 SER A N 1
ATOM 719 C CA . SER A 1 98 ? -6.378 -15.797 -0.441 1.00 78.81 98 SER A CA 1
ATOM 720 C C . SER A 1 98 ? -5.907 -15.461 0.968 1.00 78.81 98 SER A C 1
ATOM 722 O O . SER A 1 98 ? -5.784 -16.362 1.798 1.00 78.81 98 SER A O 1
ATOM 724 N N . GLU A 1 99 ? -5.627 -14.183 1.233 1.00 83.44 99 GLU A N 1
ATOM 725 C CA . GLU A 1 99 ? -5.210 -13.727 2.551 1.00 83.44 99 GLU A CA 1
ATOM 726 C C . GLU A 1 99 ? -6.291 -14.021 3.601 1.00 83.44 99 GLU A C 1
ATOM 728 O O . GLU A 1 99 ? -7.482 -13.812 3.338 1.00 83.44 99 GLU A O 1
ATOM 733 N N . PRO A 1 100 ? -5.911 -14.490 4.805 1.00 89.44 100 PRO A N 1
ATOM 734 C CA . PRO A 1 100 ? -6.871 -14.747 5.866 1.00 89.44 100 PRO A CA 1
ATOM 735 C C . PRO A 1 100 ? -7.686 -13.494 6.189 1.00 89.44 100 PRO A C 1
ATOM 737 O O . PRO A 1 100 ? -7.120 -12.420 6.396 1.00 89.44 100 PRO A O 1
ATOM 740 N N . MET A 1 101 ? -9.008 -13.641 6.294 1.00 93.38 101 MET A N 1
ATOM 741 C CA . MET A 1 101 ? -9.872 -12.600 6.845 1.00 93.38 101 MET A CA 1
ATOM 742 C C . MET A 1 101 ? -9.857 -12.676 8.374 1.00 93.38 101 MET A C 1
ATOM 744 O O . MET A 1 101 ? -9.780 -13.762 8.957 1.00 93.38 101 MET A O 1
ATOM 748 N N . TYR A 1 102 ? -9.961 -11.524 9.032 1.00 96.38 102 TYR A N 1
ATOM 749 C CA . TYR A 1 102 ? -9.961 -11.423 10.491 1.00 96.38 102 TYR A CA 1
ATOM 750 C C . TYR A 1 102 ? -11.296 -10.897 11.033 1.00 96.38 102 TYR A C 1
ATOM 752 O O . TYR A 1 102 ? -12.086 -10.286 10.317 1.00 96.38 102 TYR A O 1
ATOM 760 N N . LEU A 1 103 ? -11.577 -11.140 12.306 1.00 97.81 103 LEU A N 1
ATOM 761 C CA . LEU A 1 103 ? -12.492 -10.317 13.085 1.00 97.81 103 LEU A CA 1
ATOM 762 C C . LEU A 1 103 ? -11.641 -9.492 14.043 1.00 97.81 103 LEU A C 1
ATOM 764 O O . LEU A 1 103 ? -10.807 -10.049 14.751 1.00 97.81 103 LEU A O 1
ATOM 768 N N . VAL A 1 104 ? -11.871 -8.185 14.056 1.00 98.06 104 VAL A N 1
ATOM 769 C CA . VAL A 1 104 ? -11.410 -7.278 15.101 1.00 98.06 104 VAL A CA 1
ATOM 770 C C . VAL A 1 104 ? -12.606 -6.997 16.002 1.00 98.06 104 VAL A C 1
ATOM 772 O O . VAL A 1 104 ? -13.594 -6.405 15.564 1.00 98.06 104 VAL A O 1
ATOM 775 N N . HIS A 1 105 ? -12.534 -7.455 17.245 1.00 98.00 105 HIS A N 1
ATOM 776 C CA . HIS A 1 105 ? -13.591 -7.299 18.235 1.00 98.00 105 HIS A CA 1
ATOM 777 C C . HIS A 1 105 ? -13.078 -6.462 19.394 1.00 98.00 105 HIS A C 1
ATOM 779 O O . HIS A 1 105 ? -12.071 -6.802 20.013 1.00 98.00 105 HIS A O 1
ATOM 785 N N . VAL A 1 106 ? -13.758 -5.355 19.656 1.00 96.56 106 VAL A N 1
ATOM 786 C CA . VAL A 1 106 ? -13.480 -4.495 20.800 1.00 96.56 106 VAL A CA 1
ATOM 787 C C . VAL A 1 106 ? -14.608 -4.676 21.804 1.00 96.56 106 VAL A C 1
ATOM 789 O O . VAL A 1 106 ? -15.765 -4.553 21.424 1.00 96.56 106 VAL A O 1
ATOM 792 N N . THR A 1 107 ? -14.306 -4.958 23.063 1.00 96.25 107 THR A N 1
ATOM 793 C CA . THR A 1 107 ? -15.321 -5.024 24.123 1.00 96.25 107 THR A CA 1
ATOM 794 C C . THR A 1 107 ? -15.119 -3.923 25.146 1.00 96.25 107 THR A C 1
ATOM 796 O O . THR A 1 107 ? -14.009 -3.397 25.281 1.00 96.25 107 THR A O 1
ATOM 799 N N . ASP A 1 108 ? -16.200 -3.576 25.839 1.00 94.69 108 ASP A N 1
ATOM 800 C CA . ASP A 1 108 ? -16.250 -2.618 26.943 1.00 94.69 108 ASP A CA 1
ATOM 801 C C . ASP A 1 108 ? -15.720 -1.225 26.552 1.00 94.69 108 ASP A C 1
ATOM 803 O O . ASP A 1 108 ? -15.159 -0.484 27.366 1.00 94.69 108 ASP A O 1
ATOM 807 N N . TRP A 1 109 ? -15.885 -0.854 25.275 1.00 91.00 109 TRP A N 1
ATOM 808 C CA . TRP A 1 109 ? -15.519 0.469 24.776 1.00 91.00 109 TRP A CA 1
ATOM 809 C C . TRP A 1 109 ? -16.595 1.497 25.144 1.00 91.00 109 TRP A C 1
ATOM 811 O O . TRP A 1 109 ? -17.776 1.247 24.899 1.00 91.00 109 TRP A O 1
ATOM 821 N N . PRO A 1 110 ? -16.234 2.692 25.649 1.00 83.75 110 PRO A N 1
ATOM 822 C CA . PRO A 1 110 ? -17.219 3.710 26.004 1.00 83.75 110 PRO A CA 1
ATOM 823 C C . PRO A 1 110 ? -18.119 4.096 24.817 1.00 83.75 110 PRO A C 1
ATOM 825 O O . PRO A 1 110 ? -17.663 4.693 23.834 1.00 83.75 110 PRO A O 1
ATOM 828 N N . HIS A 1 111 ? -19.413 3.768 24.903 1.00 75.31 111 HIS A N 1
ATOM 829 C CA . HIS A 1 111 ? -20.355 3.965 23.795 1.00 75.31 111 HIS A CA 1
ATOM 830 C C . HIS A 1 111 ? -20.586 5.440 23.426 1.00 75.31 111 HIS A C 1
ATOM 832 O O . HIS A 1 111 ? -20.943 5.755 22.292 1.00 75.31 111 HIS A O 1
ATOM 838 N N . ASP A 1 112 ? -20.354 6.370 24.351 1.00 76.25 112 ASP A N 1
ATOM 839 C CA . ASP A 1 112 ? -20.408 7.815 24.113 1.00 76.25 112 ASP A CA 1
ATOM 840 C C . ASP A 1 112 ? -19.215 8.332 23.284 1.00 76.25 112 ASP A C 1
ATOM 842 O O . ASP A 1 112 ? -19.179 9.503 22.903 1.00 76.25 112 ASP A O 1
ATOM 846 N N . ARG A 1 113 ? -18.239 7.469 22.964 1.00 74.81 113 ARG A N 1
ATOM 847 C CA . ARG A 1 113 ? -16.945 7.854 22.382 1.00 74.81 113 ARG A CA 1
ATOM 848 C C . ARG A 1 113 ? -16.597 7.109 21.095 1.00 74.81 113 ARG A C 1
ATOM 850 O O . ARG A 1 113 ? -15.443 6.755 20.860 1.00 74.81 113 ARG A O 1
ATOM 857 N N . PHE A 1 114 ? -17.582 6.907 20.220 1.00 78.88 114 PHE A N 1
ATOM 858 C CA . PHE A 1 114 ? -17.377 6.297 18.896 1.00 78.88 114 PHE A CA 1
ATOM 859 C C . PHE A 1 114 ? -16.903 7.256 17.801 1.00 78.88 114 PHE A C 1
ATOM 861 O O . PHE A 1 114 ? -16.613 6.824 16.682 1.00 78.88 114 PHE A O 1
ATOM 868 N N . THR A 1 115 ? -16.819 8.554 18.096 1.00 83.19 115 THR A N 1
ATOM 869 C CA . THR A 1 115 ? -16.365 9.555 17.125 1.00 83.19 115 THR A CA 1
ATOM 870 C C . THR A 1 115 ? -15.072 10.296 17.506 1.00 83.19 115 THR A C 1
ATOM 872 O O . THR A 1 115 ? -15.035 11.521 17.358 1.00 83.19 115 THR A O 1
ATOM 875 N N . PRO A 1 116 ? -14.023 9.634 18.041 1.00 84.31 116 PRO A N 1
ATOM 876 C CA . PRO A 1 116 ? -12.825 10.333 18.490 1.00 84.31 116 PRO A CA 1
ATOM 877 C C . PRO A 1 116 ? -11.994 10.799 17.283 1.00 84.31 116 PRO A C 1
ATOM 879 O O . PRO A 1 116 ? -11.476 9.984 16.525 1.00 84.31 116 PRO A O 1
ATOM 882 N N . GLU A 1 117 ? -11.844 12.115 17.092 1.00 85.94 117 GLU A N 1
ATOM 883 C CA . GLU A 1 117 ? -10.962 12.685 16.051 1.00 85.94 117 GLU A CA 1
ATOM 884 C C . GLU A 1 117 ? -9.479 12.744 16.495 1.00 85.94 117 GLU A C 1
ATOM 886 O O . GLU A 1 117 ? -8.594 12.992 15.677 1.00 85.94 117 GLU A O 1
ATOM 891 N N . LYS A 1 118 ? -9.195 12.485 17.780 1.00 87.19 118 LYS A N 1
ATOM 892 C CA . LYS A 1 118 ? -7.848 12.341 18.361 1.00 87.19 118 LYS A CA 1
ATOM 893 C C . LYS A 1 118 ? -7.680 10.936 18.955 1.00 87.19 118 LYS A C 1
ATOM 895 O O . LYS A 1 118 ? -8.701 10.348 19.313 1.00 87.19 118 LYS A O 1
ATOM 900 N N . PRO A 1 119 ? -6.443 10.412 19.083 1.00 89.38 119 PRO A N 1
ATOM 901 C CA . PRO A 1 119 ? -6.194 9.154 19.784 1.00 89.38 119 PRO A CA 1
ATOM 902 C C . PRO A 1 119 ? -6.840 9.162 21.163 1.00 89.38 119 PRO A C 1
ATOM 904 O O . PRO A 1 119 ? -6.672 10.113 21.929 1.00 89.38 119 PRO A O 1
ATOM 907 N N . MET A 1 120 ? -7.606 8.117 21.451 1.00 91.44 120 MET A N 1
ATOM 908 C CA . MET A 1 120 ? -8.202 7.908 22.756 1.00 91.44 120 MET A CA 1
ATOM 909 C C . MET A 1 120 ? -7.788 6.542 23.273 1.00 91.44 120 MET A C 1
ATOM 911 O O . MET A 1 120 ? -8.109 5.528 22.657 1.00 91.44 120 MET A O 1
ATOM 915 N N . THR A 1 121 ? -7.079 6.534 24.395 1.00 90.69 121 THR A N 1
ATOM 916 C CA . THR A 1 121 ? -6.652 5.316 25.082 1.00 90.69 121 THR A CA 1
ATOM 917 C C . THR A 1 121 ? -7.852 4.584 25.677 1.00 90.69 121 THR A C 1
ATOM 919 O O . THR A 1 121 ? -8.793 5.206 26.179 1.00 90.69 121 THR A O 1
ATOM 922 N N . ALA A 1 122 ? -7.807 3.258 25.606 1.00 88.94 122 ALA A N 1
ATOM 923 C CA . ALA A 1 122 ? -8.769 2.351 26.203 1.00 88.94 122 ALA A CA 1
ATOM 924 C C . ALA A 1 122 ? -8.920 2.600 27.718 1.00 88.94 122 ALA A C 1
ATOM 926 O O . ALA A 1 122 ? -7.945 2.832 28.433 1.00 88.94 122 ALA A O 1
ATOM 927 N N . SER A 1 123 ? -10.159 2.568 28.216 1.00 82.56 123 SER A N 1
ATOM 928 C CA . SER A 1 123 ? -10.458 2.628 29.652 1.00 82.56 123 SER A CA 1
ATOM 929 C C . SER A 1 123 ? -10.157 1.297 30.348 1.00 82.56 123 SER A C 1
ATOM 931 O O . SER A 1 123 ? -10.111 0.254 29.698 1.00 82.56 123 SER A O 1
ATOM 933 N N . GLN A 1 124 ? -10.029 1.308 31.683 1.00 72.50 124 GLN A N 1
ATOM 934 C CA . GLN A 1 124 ? -9.910 0.070 32.464 1.00 72.50 124 GLN A CA 1
ATOM 935 C C . GLN A 1 124 ? -11.109 -0.849 32.182 1.00 72.50 124 GLN A C 1
ATOM 937 O O . GLN A 1 124 ? -12.239 -0.509 32.521 1.00 72.50 124 GLN A O 1
ATOM 942 N N . GLY A 1 125 ? -10.851 -1.986 31.532 1.00 86.19 125 GLY A N 1
ATOM 943 C CA . GLY A 1 125 ? -11.857 -2.982 31.148 1.00 86.19 125 GLY A CA 1
ATOM 944 C C . GLY A 1 125 ? -11.967 -3.204 29.639 1.00 86.19 125 GLY A C 1
ATOM 945 O O . GLY A 1 125 ? -12.197 -4.337 29.227 1.00 86.19 125 GLY A O 1
ATOM 946 N N . ALA A 1 126 ? -11.713 -2.174 28.824 1.00 93.56 126 ALA A N 1
ATOM 947 C CA . ALA A 1 126 ? -11.797 -2.294 27.374 1.00 93.56 126 ALA A CA 1
ATOM 948 C C . ALA A 1 126 ? -10.746 -3.269 26.831 1.00 93.56 126 ALA A C 1
ATOM 950 O O . ALA A 1 126 ? -9.595 -3.286 27.277 1.00 93.56 126 ALA A O 1
ATOM 951 N N . ARG A 1 127 ? -11.138 -4.080 25.847 1.00 95.06 127 ARG A N 1
ATOM 952 C CA . ARG A 1 127 ? -10.270 -5.112 25.276 1.00 95.06 127 ARG A CA 1
ATOM 953 C C . ARG A 1 127 ? -10.384 -5.148 23.767 1.00 95.06 127 ARG A C 1
ATOM 955 O O . ARG A 1 127 ? -11.476 -5.249 23.229 1.00 95.06 127 ARG A O 1
ATOM 962 N N . LEU A 1 128 ? -9.245 -5.136 23.091 1.00 95.81 128 LEU A N 1
ATOM 963 C CA . LEU A 1 128 ? -9.131 -5.405 21.665 1.00 95.81 128 LEU A CA 1
ATOM 964 C C . LEU A 1 128 ? -8.741 -6.869 21.489 1.00 95.81 128 LEU A C 1
ATOM 966 O O . LEU A 1 128 ? -7.768 -7.314 22.089 1.00 95.81 128 LEU A O 1
ATOM 970 N N . SER A 1 129 ? -9.470 -7.610 20.663 1.00 96.75 129 SER A N 1
ATOM 971 C CA . SER A 1 129 ? -9.171 -9.002 20.330 1.00 96.75 129 SER A CA 1
ATOM 972 C C . SER A 1 129 ? -9.264 -9.228 18.825 1.00 96.75 129 SER A C 1
ATOM 974 O O . SER A 1 129 ? -10.140 -8.679 18.158 1.00 96.75 129 SER A O 1
ATOM 976 N N . VAL A 1 130 ? -8.362 -10.041 18.279 1.00 96.94 130 VAL A N 1
ATOM 977 C CA . VAL A 1 130 ? -8.305 -10.353 16.847 1.00 96.94 130 VAL A CA 1
ATOM 978 C C . VAL A 1 130 ? -8.198 -11.857 16.643 1.00 96.94 130 VAL A C 1
ATOM 980 O O . VAL A 1 130 ? -7.403 -12.527 17.300 1.00 96.94 130 VAL A O 1
ATOM 983 N N . TRP A 1 131 ? -8.984 -12.407 15.719 1.00 96.50 131 TRP A N 1
ATOM 984 C CA . TRP A 1 131 ? -8.896 -13.812 15.309 1.00 96.50 131 TRP A CA 1
ATOM 985 C C . TRP A 1 131 ? -9.221 -14.002 13.835 1.00 96.50 131 TRP A C 1
ATOM 987 O O . TRP A 1 131 ? -9.830 -13.140 13.206 1.00 96.50 131 TRP A O 1
ATOM 997 N N . ARG A 1 132 ? -8.813 -15.142 13.267 1.00 95.50 132 ARG A N 1
ATOM 998 C CA . ARG A 1 132 ? -9.165 -15.503 11.886 1.00 95.50 132 ARG A CA 1
ATOM 999 C C . ARG A 1 132 ? -10.634 -15.878 11.786 1.00 95.50 132 ARG A C 1
ATOM 1001 O O . ARG A 1 132 ? -11.168 -16.559 12.658 1.00 95.50 132 ARG A O 1
ATOM 1008 N N . THR A 1 133 ? -11.258 -15.504 10.681 1.00 93.88 133 THR A N 1
ATOM 1009 C CA . THR A 1 133 ? -12.646 -15.835 10.365 1.00 93.88 133 THR A CA 1
ATOM 1010 C C . THR A 1 133 ? -12.753 -16.365 8.938 1.00 93.88 133 THR A C 1
ATOM 1012 O O . THR A 1 133 ? -11.982 -15.971 8.063 1.00 93.88 133 THR A O 1
ATOM 1015 N N . ASP A 1 134 ? -13.700 -17.273 8.704 1.00 90.62 134 ASP A N 1
ATOM 1016 C CA . ASP A 1 134 ? -14.025 -17.739 7.358 1.00 90.62 134 ASP A CA 1
ATOM 1017 C C . ASP A 1 134 ? -14.772 -16.623 6.596 1.00 90.62 134 ASP A C 1
ATOM 1019 O O . ASP A 1 134 ? -15.809 -16.146 7.075 1.00 90.62 134 ASP A O 1
ATOM 1023 N N . PRO A 1 135 ? -14.287 -16.198 5.411 1.00 88.12 135 PRO A N 1
ATOM 1024 C CA . PRO A 1 135 ? -14.999 -15.285 4.514 1.00 88.12 135 PRO A CA 1
ATOM 1025 C C . PRO A 1 135 ? -16.445 -15.681 4.202 1.00 88.12 135 PRO A C 1
ATOM 1027 O O . PRO A 1 135 ? -17.264 -14.807 3.923 1.00 88.12 135 PRO A O 1
ATOM 1030 N N . HIS A 1 136 ? -16.768 -16.973 4.269 1.00 88.94 136 HIS A N 1
ATOM 1031 C CA . HIS A 1 136 ? -18.098 -17.513 3.992 1.00 88.94 136 HIS A CA 1
ATOM 1032 C C . HIS A 1 136 ? -18.972 -17.649 5.246 1.00 88.94 136 HIS A C 1
ATOM 1034 O O . HIS A 1 136 ? -20.130 -18.057 5.144 1.00 88.94 136 HIS A O 1
ATOM 1040 N N . ASP A 1 137 ? -18.462 -17.286 6.427 1.00 91.56 137 ASP A N 1
ATOM 1041 C CA . ASP A 1 137 ? -19.252 -17.298 7.651 1.00 91.56 137 ASP A CA 1
ATOM 1042 C C . ASP A 1 137 ? -20.299 -16.176 7.631 1.00 91.56 137 ASP A C 1
ATOM 1044 O O . ASP A 1 137 ? -19.973 -14.982 7.683 1.00 91.56 137 ASP A O 1
ATOM 1048 N N . ALA A 1 138 ? -21.572 -16.572 7.587 1.00 92.44 138 ALA A N 1
ATOM 1049 C CA . ALA A 1 138 ? -22.711 -15.662 7.550 1.00 92.44 138 ALA A CA 1
ATOM 1050 C C . ALA A 1 138 ? -22.947 -14.913 8.875 1.00 92.44 138 ALA A C 1
ATOM 1052 O O . ALA A 1 138 ? -23.703 -13.941 8.902 1.00 92.44 138 ALA A O 1
ATOM 1053 N N . ARG A 1 139 ? -22.317 -15.326 9.985 1.00 95.12 139 ARG A N 1
ATOM 1054 C CA . ARG A 1 139 ? -22.446 -14.634 11.273 1.00 95.12 139 ARG A CA 1
ATOM 1055 C C . ARG A 1 139 ? -21.770 -13.268 11.209 1.00 95.12 139 ARG A C 1
ATOM 1057 O O . ARG A 1 139 ? -20.663 -13.120 10.687 1.00 95.12 139 ARG A O 1
ATOM 1064 N N . HIS A 1 140 ? -22.417 -12.269 11.800 1.00 94.56 140 HIS A N 1
ATOM 1065 C CA . HIS A 1 140 ? -21.852 -10.927 11.930 1.00 94.56 140 HIS A CA 1
ATOM 1066 C C . HIS A 1 140 ? -20.622 -10.908 12.851 1.00 94.56 140 HIS A C 1
ATOM 1068 O O . HIS A 1 140 ? -19.601 -10.326 12.494 1.00 94.56 140 HIS A O 1
ATOM 1074 N N . ILE A 1 141 ? -20.705 -11.609 13.986 1.00 96.81 141 ILE A N 1
ATOM 1075 C CA . ILE A 1 141 ? -19.632 -11.749 14.980 1.00 96.81 141 ILE A CA 1
ATOM 1076 C C . ILE A 1 141 ? -19.355 -13.251 15.157 1.00 96.81 141 ILE A C 1
ATOM 1078 O O . ILE A 1 141 ? -19.906 -13.892 16.053 1.00 96.81 141 ILE A O 1
ATOM 1082 N N . PRO A 1 142 ? -18.605 -13.874 14.235 1.00 95.50 142 PRO A N 1
ATOM 1083 C CA . PRO A 1 142 ? -18.274 -15.287 14.342 1.00 95.50 142 PRO A CA 1
ATOM 1084 C C . PRO A 1 142 ? -17.299 -15.504 15.511 1.00 95.50 142 PRO A C 1
ATOM 1086 O O . PRO A 1 142 ? -16.325 -14.758 15.615 1.00 95.50 142 PRO A O 1
ATOM 1089 N N . PRO A 1 143 ? -17.515 -16.511 16.376 1.00 95.00 143 PRO A N 1
ATOM 1090 C CA . PRO A 1 143 ? -16.602 -16.801 17.476 1.00 95.00 143 PRO A CA 1
ATOM 1091 C C . PRO A 1 143 ? -15.227 -17.240 16.946 1.00 95.00 143 PRO A C 1
ATOM 1093 O O . PRO A 1 143 ? -15.121 -17.646 15.781 1.00 95.00 143 PRO A O 1
ATOM 1096 N N . PRO A 1 144 ? -14.177 -17.210 17.785 1.00 95.12 144 PRO A N 1
ATOM 1097 C CA . PRO A 1 144 ? -12.884 -17.773 17.425 1.00 95.12 144 PRO A CA 1
ATOM 1098 C C . PRO A 1 144 ? -13.022 -19.228 16.965 1.00 95.12 144 PRO A C 1
ATOM 1100 O O . PRO A 1 144 ? -13.679 -20.042 17.616 1.00 95.12 144 PRO A O 1
ATOM 1103 N N . GLY A 1 145 ? -12.425 -19.545 15.814 1.00 88.69 145 GLY A N 1
ATOM 1104 C CA . GLY A 1 145 ? -12.376 -20.910 15.291 1.00 88.69 145 GLY A CA 1
ATOM 1105 C C . GLY A 1 145 ? -11.371 -21.784 16.048 1.00 88.69 145 GLY A C 1
ATOM 1106 O O . GLY A 1 145 ? -10.898 -21.436 17.127 1.00 88.69 145 GLY A O 1
ATOM 1107 N N . SER A 1 146 ? -10.963 -22.901 15.443 1.00 86.31 146 SER A N 1
ATOM 1108 C CA . SER A 1 146 ? -9.965 -23.814 16.028 1.00 86.31 146 SER A CA 1
ATOM 1109 C C . SER A 1 146 ? -8.611 -23.156 16.326 1.00 86.31 146 SER A C 1
ATOM 1111 O O . SER A 1 146 ? -7.902 -23.606 17.219 1.00 86.31 146 SER A O 1
ATOM 1113 N N . GLY A 1 147 ? -8.262 -22.083 15.608 1.00 85.88 147 GLY A N 1
ATOM 1114 C CA . GLY A 1 147 ? -7.059 -21.284 15.859 1.00 85.88 147 GLY A CA 1
ATOM 1115 C C . GLY A 1 147 ? -7.145 -20.347 17.070 1.00 85.88 147 GLY A C 1
ATOM 1116 O O . GLY A 1 147 ? -6.147 -19.712 17.390 1.00 85.88 147 GLY A O 1
ATOM 1117 N N . GLY A 1 148 ? -8.306 -20.245 17.728 1.00 94.19 148 GLY A N 1
ATOM 1118 C CA . GLY A 1 148 ? -8.506 -19.391 18.896 1.00 94.19 148 GLY A CA 1
ATOM 1119 C C . GLY A 1 148 ? -8.360 -17.893 18.610 1.00 94.19 148 GLY A C 1
ATOM 1120 O O . GLY A 1 148 ? -8.417 -17.438 17.463 1.00 94.19 148 GLY A O 1
ATOM 1121 N N . VAL A 1 149 ? -8.216 -17.117 19.686 1.00 95.25 149 VAL A N 1
ATOM 1122 C CA . VAL A 1 149 ? -7.880 -15.690 19.618 1.00 95.25 149 VAL A CA 1
ATOM 1123 C C . VAL A 1 149 ? -6.398 -15.563 19.282 1.00 95.25 149 VAL A C 1
ATOM 1125 O O . VAL A 1 149 ? -5.561 -16.100 19.999 1.00 95.25 149 VAL A O 1
ATOM 1128 N N . LEU A 1 150 ? -6.078 -14.865 18.190 1.00 92.94 150 LEU A N 1
ATOM 1129 C CA . LEU A 1 150 ? -4.693 -14.664 17.754 1.00 92.94 150 LEU A CA 1
ATOM 1130 C C . LEU A 1 150 ? -3.979 -13.589 18.563 1.00 92.94 150 LEU A C 1
ATOM 1132 O O . LEU A 1 150 ? -2.778 -13.676 18.783 1.00 92.94 150 LEU A O 1
ATOM 1136 N N . PHE A 1 151 ? -4.716 -12.553 18.943 1.00 93.31 151 PHE A N 1
ATOM 1137 C CA . PHE A 1 151 ? -4.181 -11.388 19.621 1.00 93.31 151 PHE A CA 1
ATOM 1138 C C . PHE A 1 151 ? -5.238 -10.821 20.555 1.00 93.31 151 PHE A C 1
ATOM 1140 O O . PHE A 1 151 ? -6.403 -10.727 20.167 1.00 93.31 151 PHE A O 1
ATOM 1147 N N . SER A 1 152 ? -4.847 -10.431 21.765 1.00 93.50 152 SER A N 1
ATOM 1148 C CA . SER A 1 152 ? -5.719 -9.681 22.659 1.00 93.50 152 SER A CA 1
ATOM 1149 C C . SER A 1 152 ? -4.906 -8.762 23.555 1.00 93.50 152 SER A C 1
ATOM 1151 O O . SER A 1 152 ? -3.940 -9.213 24.162 1.00 93.50 152 SER A O 1
ATOM 1153 N N . THR A 1 153 ? -5.328 -7.505 23.671 1.00 92.19 153 THR A N 1
ATOM 1154 C CA . THR A 1 153 ? -4.692 -6.514 24.540 1.00 92.19 153 THR A CA 1
ATOM 1155 C C . THR A 1 153 ? -5.729 -5.607 25.199 1.00 92.19 153 THR A C 1
ATOM 1157 O O . THR A 1 153 ? -6.814 -5.375 24.656 1.00 92.19 153 THR A O 1
ATOM 1160 N N . ALA A 1 154 ? -5.393 -5.097 26.382 1.00 91.88 154 ALA A N 1
ATOM 1161 C CA . ALA A 1 154 ? -6.121 -4.013 27.045 1.00 91.88 154 ALA A CA 1
ATOM 1162 C C . ALA A 1 154 ? -5.441 -2.646 26.835 1.00 91.88 154 ALA A C 1
ATOM 1164 O O . ALA A 1 154 ? -6.028 -1.611 27.141 1.00 91.88 154 ALA A O 1
ATOM 1165 N N . SER A 1 155 ? -4.222 -2.638 26.289 1.00 91.00 155 SER A N 1
ATOM 1166 C CA . SER A 1 155 ? -3.391 -1.449 26.110 1.00 91.00 155 SER A CA 1
ATOM 1167 C C . SER A 1 155 ? -3.423 -1.016 24.650 1.00 91.00 155 SER A C 1
ATOM 1169 O O . SER A 1 155 ? -2.581 -1.391 23.838 1.00 91.00 155 SER A O 1
ATOM 1171 N N . PHE A 1 156 ? -4.447 -0.252 24.286 1.00 93.06 156 PHE A N 1
ATOM 1172 C CA . PHE A 1 156 ? -4.598 0.268 22.931 1.00 93.06 156 PHE A CA 1
ATOM 1173 C C . PHE A 1 156 ? -5.294 1.626 22.937 1.00 93.06 156 PHE A C 1
ATOM 1175 O O . PHE A 1 156 ? -6.002 1.982 23.879 1.00 93.06 156 PHE A O 1
ATOM 1182 N N . SER A 1 157 ? -5.137 2.372 21.854 1.00 93.88 157 SER A N 1
ATOM 1183 C CA . SER A 1 157 ? -5.930 3.546 21.542 1.00 93.88 157 SER A CA 1
ATOM 1184 C C . SER A 1 157 ? -6.620 3.407 20.191 1.00 93.88 157 SER A C 1
ATOM 1186 O O . SER A 1 157 ? -6.164 2.721 19.270 1.00 93.88 157 SER A O 1
ATOM 1188 N N . LEU A 1 158 ? -7.772 4.068 20.080 1.00 94.50 158 LEU A N 1
ATOM 1189 C CA . LEU A 1 158 ? -8.518 4.189 18.835 1.00 94.50 158 LEU A CA 1
ATOM 1190 C C . LEU A 1 158 ? -8.684 5.658 18.467 1.00 94.50 158 LEU A C 1
ATOM 1192 O O . LEU A 1 158 ? -8.937 6.514 19.314 1.00 94.50 158 LEU A O 1
ATOM 1196 N N . MET A 1 159 ? -8.628 5.937 17.170 1.00 94.12 159 MET A N 1
ATOM 1197 C CA . MET A 1 159 ? -9.131 7.188 16.609 1.00 94.12 159 MET A CA 1
ATOM 1198 C C . MET A 1 159 ? -9.828 6.951 15.282 1.00 94.12 159 MET A C 1
ATOM 1200 O O . MET A 1 159 ? -9.465 6.048 14.522 1.00 94.12 159 MET A O 1
ATOM 1204 N N . ASN A 1 160 ? -10.794 7.798 14.945 1.00 94.00 160 ASN A N 1
ATOM 1205 C CA . ASN A 1 160 ? -11.279 7.848 13.582 1.00 94.00 160 ASN A CA 1
ATOM 1206 C C . ASN A 1 160 ? -10.218 8.442 12.659 1.00 94.00 160 ASN A C 1
ATOM 1208 O O . ASN A 1 160 ? -9.498 9.377 13.001 1.00 94.00 160 ASN A O 1
ATOM 1212 N N . SER A 1 161 ? -10.147 7.900 11.448 1.00 90.56 161 SER A N 1
ATOM 1213 C CA . SER A 1 161 ? -9.194 8.329 10.435 1.00 90.56 161 SER A CA 1
ATOM 1214 C C . SER A 1 161 ? -9.882 8.691 9.124 1.00 90.56 161 SER A C 1
ATOM 1216 O O . SER A 1 161 ? -10.979 8.235 8.798 1.00 90.56 161 SER A O 1
ATOM 1218 N N . GLY A 1 162 ? -9.196 9.510 8.333 1.00 84.75 162 GLY A N 1
ATOM 1219 C CA . GLY A 1 162 ? -9.676 9.985 7.041 1.00 84.75 162 GLY A CA 1
ATOM 1220 C C . GLY A 1 162 ? -9.636 11.502 6.955 1.00 84.75 162 GLY A C 1
ATOM 1221 O O . GLY A 1 162 ? -9.473 12.189 7.954 1.00 84.75 162 GLY A O 1
ATOM 1222 N N . ASN A 1 163 ? -9.749 12.011 5.731 1.00 82.75 163 ASN A N 1
ATOM 1223 C CA . ASN A 1 163 ? -9.934 13.437 5.479 1.00 82.75 163 ASN A CA 1
ATOM 1224 C C . ASN A 1 163 ? -11.408 13.666 5.113 1.00 82.75 163 ASN A C 1
ATOM 1226 O O . ASN A 1 163 ? -12.250 13.855 5.984 1.00 82.75 163 ASN A O 1
ATOM 1230 N N . ARG A 1 164 ? -11.768 13.455 3.841 1.00 83.94 164 ARG A N 1
ATOM 1231 C CA . ARG A 1 164 ? -13.157 13.607 3.368 1.00 83.94 164 ARG A CA 1
ATOM 1232 C C . ARG A 1 164 ? -14.149 12.604 3.969 1.00 83.94 164 ARG A C 1
ATOM 1234 O O . ARG A 1 164 ? -15.341 12.873 3.990 1.00 83.94 164 ARG A O 1
ATOM 1241 N N . THR A 1 165 ? -13.672 11.452 4.438 1.00 86.88 165 THR A N 1
ATOM 1242 C CA . THR A 1 165 ? -14.508 10.382 5.010 1.00 86.88 165 THR A CA 1
ATOM 1243 C C . THR A 1 165 ? -14.508 10.363 6.534 1.00 86.88 165 THR A C 1
ATOM 1245 O O . THR A 1 165 ? -15.094 9.454 7.113 1.00 86.88 165 THR A O 1
ATOM 1248 N N . LEU A 1 166 ? -13.857 11.331 7.195 1.00 88.06 166 LEU A N 1
ATOM 1249 C CA . LEU A 1 166 ? -13.719 11.342 8.656 1.00 88.06 166 LEU A CA 1
ATOM 1250 C C . LEU A 1 166 ? -15.080 11.273 9.360 1.00 88.06 166 LEU A C 1
ATOM 1252 O O . LEU A 1 166 ? -15.224 10.591 10.371 1.00 88.06 166 LEU A O 1
ATOM 1256 N N . ARG A 1 167 ? -16.082 11.951 8.783 1.00 89.19 167 ARG A N 1
ATOM 1257 C CA . ARG A 1 167 ? -17.450 12.069 9.306 1.00 89.19 167 ARG A CA 1
ATOM 1258 C C . ARG A 1 167 ? -18.490 11.264 8.522 1.00 89.19 167 ARG A C 1
ATOM 1260 O O . ARG A 1 167 ? -19.681 11.519 8.660 1.00 89.19 167 ARG A O 1
ATOM 1267 N N . ALA A 1 168 ? -18.055 10.309 7.698 1.00 90.75 168 ALA A N 1
ATOM 1268 C CA . ALA A 1 168 ? -18.978 9.394 7.030 1.00 90.75 168 ALA A CA 1
ATOM 1269 C C . ALA A 1 168 ? -19.726 8.529 8.067 1.00 90.75 168 ALA A C 1
ATOM 1271 O O . ALA A 1 168 ? -19.159 8.255 9.127 1.00 90.75 168 ALA A O 1
ATOM 1272 N N . PRO A 1 169 ? -20.953 8.049 7.775 1.00 90.81 169 PRO A N 1
ATOM 1273 C CA . PRO A 1 169 ? -21.690 7.173 8.690 1.00 90.81 169 PRO A CA 1
ATOM 1274 C C . PRO A 1 169 ? -20.886 5.934 9.103 1.00 90.81 169 PRO A C 1
ATOM 1276 O O . PRO A 1 169 ? -20.850 5.573 10.274 1.00 90.81 169 PRO A O 1
ATOM 1279 N N . LYS A 1 170 ? -20.161 5.334 8.149 1.00 93.50 170 LYS A N 1
ATOM 1280 C CA . LYS A 1 170 ? -19.191 4.268 8.409 1.00 93.50 170 LYS A CA 1
ATOM 1281 C C . LYS A 1 170 ? -17.780 4.856 8.442 1.00 93.50 170 LYS A C 1
ATOM 1283 O O . LYS A 1 170 ? -17.186 5.136 7.398 1.00 93.50 170 LYS A O 1
ATOM 1288 N N . ARG A 1 171 ? -17.257 5.067 9.649 1.00 93.56 171 ARG A N 1
ATOM 1289 C CA . ARG A 1 171 ? -15.960 5.720 9.887 1.00 93.56 171 ARG A CA 1
ATOM 1290 C C . ARG A 1 171 ? -14.820 4.726 9.796 1.00 93.56 171 ARG A C 1
ATOM 1292 O O . ARG A 1 171 ? -14.968 3.580 10.195 1.00 93.56 171 ARG A O 1
ATOM 1299 N N . SER A 1 172 ? -13.684 5.178 9.271 1.00 96.00 172 SER A N 1
ATOM 1300 C CA . SER A 1 172 ? -12.446 4.398 9.340 1.00 96.00 172 SER A CA 1
ATOM 1301 C C . SER A 1 172 ? -11.792 4.595 10.699 1.00 96.00 172 SER A C 1
ATOM 1303 O O . SER A 1 172 ? -11.934 5.660 11.296 1.00 96.00 172 SER A O 1
ATOM 1305 N N . TRP A 1 173 ? -11.028 3.608 11.139 1.00 95.94 173 TRP A N 1
ATOM 1306 C CA . TRP A 1 173 ? -10.340 3.614 12.421 1.00 95.94 173 TRP A CA 1
ATOM 1307 C C . TRP A 1 173 ? -8.839 3.482 12.216 1.00 95.94 173 TRP A C 1
ATOM 1309 O O . TRP A 1 173 ? -8.382 2.882 11.241 1.00 95.94 173 TRP A O 1
ATOM 1319 N N . LYS A 1 174 ? -8.068 4.079 13.114 1.00 96.25 174 LYS A N 1
ATOM 1320 C CA . LYS A 1 174 ? -6.697 3.666 13.372 1.00 96.25 174 LYS A CA 1
ATOM 1321 C C . LYS A 1 174 ? -6.668 3.033 14.752 1.00 96.25 174 LYS A C 1
ATOM 1323 O O . LYS A 1 174 ? -7.266 3.584 15.675 1.00 96.25 174 LYS A O 1
ATOM 1328 N N . VAL A 1 175 ? -5.988 1.901 14.827 1.00 95.56 175 VAL A N 1
ATOM 1329 C CA . VAL A 1 175 ? -5.696 1.184 16.057 1.00 95.56 175 VAL A CA 1
ATOM 1330 C C . VAL A 1 175 ? -4.208 1.327 16.324 1.00 95.56 175 VAL A C 1
ATOM 1332 O O . VAL A 1 175 ? -3.394 1.157 15.411 1.00 95.56 175 VAL A O 1
ATOM 1335 N N . GLU A 1 176 ? -3.871 1.678 17.552 1.00 93.56 176 GLU A N 1
ATOM 1336 C CA . GLU A 1 176 ? -2.502 1.797 18.034 1.00 93.56 176 GLU A CA 1
ATOM 1337 C C . GLU A 1 176 ? -2.403 1.036 19.348 1.00 93.56 176 GLU A C 1
ATOM 1339 O O . GLU A 1 176 ? -3.210 1.246 20.245 1.00 93.56 176 GLU A O 1
ATOM 1344 N N . MET A 1 177 ? -1.477 0.089 19.422 1.00 90.44 177 MET A N 1
ATOM 1345 C CA . MET A 1 177 ? -1.190 -0.640 20.647 1.00 90.44 177 MET A CA 1
ATOM 1346 C C . MET A 1 177 ? -0.201 0.179 21.465 1.00 90.44 177 MET A C 1
ATOM 1348 O O . MET A 1 177 ? 0.808 0.656 20.949 1.00 90.44 177 MET A O 1
ATOM 1352 N N . GLU A 1 178 ? -0.529 0.358 22.738 1.00 80.75 178 GLU A N 1
ATOM 1353 C CA . GLU A 1 178 ? 0.247 1.152 23.684 1.00 80.75 178 GLU A CA 1
ATOM 1354 C C . GLU A 1 178 ? 1.188 0.187 24.417 1.00 80.75 178 GLU A C 1
ATOM 1356 O O . GLU A 1 178 ? 0.862 -0.308 25.495 1.00 80.75 178 GLU A O 1
ATOM 1361 N N . SER A 1 179 ? 2.314 -0.164 23.794 1.00 67.19 179 SER A N 1
ATOM 1362 C CA . SER A 1 179 ? 3.343 -1.006 24.415 1.00 67.19 179 SER A CA 1
ATOM 1363 C C . SER A 1 179 ? 4.730 -0.430 24.168 1.00 67.19 179 SER A C 1
ATOM 1365 O O . SER A 1 179 ? 5.093 -0.121 23.033 1.00 67.19 179 SER A O 1
ATOM 1367 N N . ASP A 1 180 ? 5.492 -0.322 25.255 1.00 53.44 180 ASP A N 1
ATOM 1368 C CA . ASP A 1 180 ? 6.919 0.002 25.253 1.00 53.44 180 ASP A CA 1
ATOM 1369 C C . ASP A 1 180 ? 7.799 -1.270 25.247 1.00 53.44 180 ASP A C 1
ATOM 1371 O O . ASP A 1 180 ? 9.024 -1.157 25.295 1.00 53.44 180 ASP A O 1
ATOM 1375 N N . ASP A 1 181 ? 7.201 -2.472 25.214 1.00 53.78 181 ASP A N 1
ATOM 1376 C CA . ASP A 1 181 ? 7.901 -3.763 25.291 1.00 53.78 181 ASP A CA 1
ATOM 1377 C C . ASP A 1 181 ? 7.881 -4.497 23.929 1.00 53.78 181 ASP A C 1
ATOM 1379 O O . ASP A 1 181 ? 6.838 -5.029 23.529 1.00 53.78 181 ASP A O 1
ATOM 1383 N N . PRO A 1 182 ? 9.004 -4.519 23.180 1.00 50.78 182 PRO A N 1
ATOM 1384 C CA . PRO A 1 182 ? 9.092 -5.177 21.876 1.00 50.78 182 PRO A CA 1
ATOM 1385 C C . PRO A 1 182 ? 8.768 -6.677 21.963 1.00 50.78 182 PRO A C 1
ATOM 1387 O O . PRO A 1 182 ? 9.397 -7.415 22.722 1.00 50.78 182 PRO A O 1
ATOM 1390 N N . GLY A 1 183 ? 7.818 -7.153 21.154 1.00 53.34 183 GLY A N 1
ATOM 1391 C CA . GLY A 1 183 ? 7.363 -8.550 21.138 1.00 53.34 183 GLY A CA 1
ATOM 1392 C C . GLY A 1 183 ? 6.178 -8.876 22.059 1.00 53.34 183 GLY A C 1
ATOM 1393 O O . GLY A 1 183 ? 5.594 -9.956 21.927 1.00 53.34 183 GLY A O 1
ATOM 1394 N N . HIS A 1 184 ? 5.768 -7.949 22.931 1.00 56.09 184 HIS A N 1
ATOM 1395 C CA . HIS A 1 184 ? 4.500 -7.993 23.662 1.00 56.09 184 HIS A CA 1
ATOM 1396 C C . HIS A 1 184 ? 3.529 -6.955 23.060 1.00 56.09 184 HIS A C 1
ATOM 1398 O O . HIS A 1 184 ? 3.905 -5.825 22.771 1.00 56.09 184 HIS A O 1
ATOM 1404 N N . ASP A 1 185 ? 2.267 -7.343 22.842 1.00 68.94 185 ASP A N 1
ATOM 1405 C CA . ASP A 1 185 ? 1.206 -6.492 22.264 1.00 68.94 185 ASP A CA 1
ATOM 1406 C C . ASP A 1 185 ? 1.363 -6.083 20.773 1.00 68.94 185 ASP A C 1
ATOM 1408 O O . ASP A 1 185 ? 0.772 -5.103 20.316 1.00 68.94 185 ASP A O 1
ATOM 1412 N N . GLU A 1 186 ? 2.064 -6.884 19.965 1.00 78.56 186 GLU A N 1
ATOM 1413 C CA . GLU A 1 186 ? 2.103 -6.728 18.502 1.00 78.56 186 GLU A CA 1
ATOM 1414 C C . GLU A 1 186 ? 1.114 -7.659 17.784 1.00 78.56 186 GLU A C 1
ATOM 1416 O O . GLU A 1 186 ? 1.105 -8.879 17.976 1.00 78.56 186 GLU A O 1
ATOM 1421 N N . LEU A 1 187 ? 0.317 -7.102 16.870 1.00 83.88 187 LEU A N 1
ATOM 1422 C CA . LEU A 1 187 ? -0.505 -7.893 15.959 1.00 83.88 187 LEU A CA 1
ATOM 1423 C C . LEU A 1 187 ? 0.319 -8.214 14.712 1.00 83.88 187 LEU A C 1
ATOM 1425 O O . LEU A 1 187 ? 0.448 -7.371 13.829 1.00 83.88 187 LEU A O 1
ATOM 1429 N N . LEU A 1 188 ? 0.845 -9.439 14.620 1.00 82.31 188 LEU A N 1
ATOM 1430 C CA . LEU A 1 188 ? 1.639 -9.895 13.465 1.00 82.31 188 LEU A CA 1
ATOM 1431 C C . LEU A 1 188 ? 2.838 -8.968 13.163 1.00 82.31 188 LEU A C 1
ATOM 1433 O O . LEU A 1 188 ? 3.105 -8.664 12.004 1.00 82.31 188 LEU A O 1
ATOM 1437 N N . GLY A 1 189 ? 3.527 -8.492 14.205 1.00 82.31 189 GLY A N 1
ATOM 1438 C CA . GLY A 1 189 ? 4.658 -7.562 14.081 1.00 82.31 189 GLY A CA 1
ATOM 1439 C C . GLY A 1 189 ? 4.265 -6.088 13.931 1.00 82.31 189 GLY A C 1
ATOM 1440 O O . GLY A 1 189 ? 5.131 -5.230 13.818 1.00 82.31 189 GLY A O 1
ATOM 1441 N N . MET A 1 190 ? 2.969 -5.758 13.909 1.00 87.38 190 MET A N 1
ATOM 1442 C CA . MET A 1 190 ? 2.500 -4.375 13.813 1.00 87.38 190 MET A CA 1
ATOM 1443 C C . MET A 1 190 ? 2.115 -3.842 15.192 1.00 87.38 190 MET A C 1
ATOM 1445 O O . MET A 1 190 ? 1.309 -4.470 15.875 1.00 87.38 190 MET A O 1
ATOM 1449 N N . HIS A 1 191 ? 2.584 -2.640 15.544 1.00 89.25 191 HIS A N 1
ATOM 1450 C CA . HIS A 1 191 ? 2.072 -1.851 16.681 1.00 89.25 191 HIS A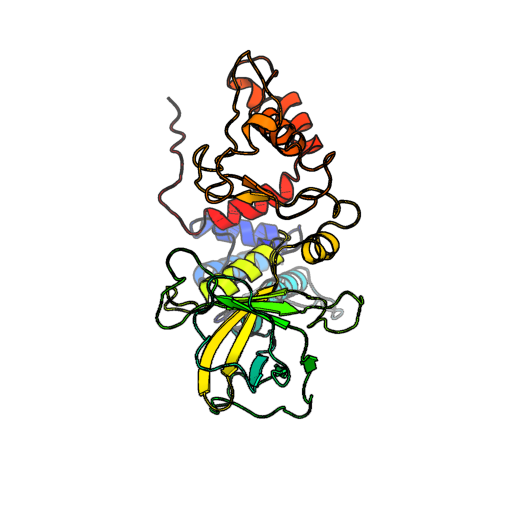 CA 1
ATOM 1451 C C . HIS A 1 191 ? 0.879 -0.967 16.303 1.00 89.25 191 HIS A C 1
ATOM 1453 O O . HIS A 1 191 ? 0.134 -0.489 17.155 1.00 89.25 191 HIS A O 1
ATOM 1459 N N . ARG A 1 192 ? 0.708 -0.695 15.008 1.00 92.75 192 ARG A N 1
ATOM 1460 C CA . ARG A 1 192 ? -0.351 0.166 14.489 1.00 92.75 192 ARG A CA 1
ATOM 1461 C C . ARG A 1 192 ? -0.910 -0.419 13.210 1.00 92.75 192 ARG A C 1
ATOM 1463 O O . ARG A 1 192 ? -0.166 -0.815 12.317 1.00 92.75 192 ARG A O 1
ATOM 1470 N N . PHE A 1 193 ? -2.226 -0.380 13.073 1.00 95.31 193 PHE A N 1
ATOM 1471 C CA . PHE A 1 193 ? -2.891 -0.745 11.828 1.00 95.31 193 PHE A CA 1
ATOM 1472 C C . PHE A 1 193 ? -4.114 0.135 11.579 1.00 95.31 193 PHE A C 1
ATOM 1474 O O . PHE A 1 193 ? -4.646 0.814 12.462 1.00 95.31 193 PHE A O 1
ATOM 1481 N N . ASN A 1 194 ? -4.552 0.170 10.327 1.00 96.94 194 ASN A N 1
ATOM 1482 C CA . ASN A 1 194 ? -5.690 0.961 9.888 1.00 96.94 194 ASN A CA 1
ATOM 1483 C C . ASN A 1 194 ? -6.845 0.033 9.521 1.00 96.94 194 ASN A C 1
ATOM 1485 O O . ASN A 1 194 ? -6.654 -0.935 8.796 1.00 96.94 194 ASN A O 1
ATOM 1489 N N . LEU A 1 195 ? -8.054 0.383 9.955 1.00 97.50 195 LEU A N 1
ATOM 1490 C CA . LEU A 1 195 ? -9.297 -0.234 9.506 1.00 97.50 195 LEU A CA 1
ATOM 1491 C C . LEU A 1 195 ? -10.039 0.765 8.621 1.00 97.50 195 LEU A C 1
ATOM 1493 O O . LEU A 1 195 ? -10.708 1.686 9.099 1.00 97.50 195 LEU A O 1
ATOM 1497 N N . LYS A 1 196 ? -9.915 0.614 7.305 1.00 96.88 196 LYS A N 1
ATOM 1498 C CA . LYS A 1 196 ? -10.576 1.475 6.324 1.00 96.88 196 LYS A CA 1
ATOM 1499 C C . LYS A 1 196 ? -11.995 1.000 6.054 1.00 96.88 196 LYS A C 1
ATOM 1501 O O . LYS A 1 196 ? -12.233 -0.139 5.671 1.00 96.88 196 LYS A O 1
ATOM 1506 N N . ALA A 1 197 ? -12.949 1.917 6.199 1.00 96.00 197 ALA A N 1
ATOM 1507 C CA . ALA A 1 197 ? -14.369 1.651 5.967 1.00 96.00 197 ALA A CA 1
ATOM 1508 C C . ALA A 1 197 ? -14.714 1.385 4.492 1.00 96.00 197 ALA A C 1
ATOM 1510 O O . ALA A 1 197 ? -15.798 0.868 4.213 1.00 96.00 197 ALA A O 1
ATOM 1511 N N . MET A 1 198 ? -13.823 1.789 3.573 1.00 95.25 198 MET A N 1
ATOM 1512 C CA . MET A 1 198 ? -13.993 1.709 2.114 1.00 95.25 198 MET A CA 1
ATOM 1513 C C . MET A 1 198 ? -15.269 2.407 1.614 1.00 95.25 198 MET A C 1
ATOM 1515 O O . MET A 1 198 ? -15.831 2.046 0.590 1.00 95.25 198 MET A O 1
ATOM 1519 N N . TYR A 1 199 ? -15.728 3.435 2.338 1.00 93.44 199 TYR A N 1
ATOM 1520 C CA . TYR A 1 199 ? -17.038 4.062 2.128 1.00 93.44 199 TYR A CA 1
ATOM 1521 C C . TYR A 1 199 ? -17.248 4.613 0.706 1.00 93.44 199 TYR A C 1
ATOM 1523 O O . TYR A 1 199 ? -18.342 4.525 0.163 1.00 93.44 199 TYR A O 1
ATOM 1531 N N . ASN A 1 200 ? -16.188 5.142 0.086 1.00 92.25 200 ASN A N 1
ATOM 1532 C CA . ASN A 1 200 ? -16.237 5.711 -1.267 1.00 92.25 200 ASN A CA 1
ATOM 1533 C C . ASN A 1 200 ? -15.881 4.701 -2.371 1.00 92.25 200 ASN A C 1
ATOM 1535 O O . ASN A 1 200 ? -15.803 5.084 -3.537 1.00 92.25 200 ASN A O 1
ATOM 1539 N N . ASP A 1 201 ? -15.619 3.441 -2.024 1.00 93.94 201 ASP A N 1
ATOM 1540 C CA . ASP A 1 201 ? -15.295 2.383 -2.976 1.00 93.94 201 ASP A CA 1
ATOM 1541 C C . ASP A 1 201 ? -16.453 1.373 -3.042 1.00 93.94 201 ASP A C 1
ATOM 1543 O O . ASP A 1 201 ? -16.493 0.447 -2.233 1.00 93.94 201 ASP A O 1
ATOM 1547 N N . PRO A 1 202 ? -17.367 1.487 -4.031 1.00 92.62 202 PRO A N 1
ATOM 1548 C CA . PRO A 1 202 ? -18.460 0.530 -4.207 1.00 92.62 202 PRO A CA 1
ATOM 1549 C C . PRO A 1 202 ? -18.019 -0.930 -4.358 1.00 92.62 202 PRO A C 1
ATOM 1551 O O . PRO A 1 202 ? -18.806 -1.825 -4.078 1.00 92.62 202 PRO A O 1
ATOM 1554 N N . SER A 1 203 ? -16.786 -1.176 -4.816 1.00 93.00 203 SER A N 1
ATOM 1555 C CA . SER A 1 203 ? -16.254 -2.535 -4.954 1.00 93.00 203 SER A CA 1
ATOM 1556 C C . SER A 1 203 ? -15.647 -3.068 -3.662 1.00 93.00 203 SER A C 1
ATOM 1558 O O . SER A 1 203 ? -15.521 -4.275 -3.517 1.00 93.00 203 SER A O 1
ATOM 1560 N N . GLN A 1 204 ? -15.231 -2.176 -2.755 1.00 93.06 204 GLN A N 1
ATOM 1561 C CA . GLN A 1 204 ? -14.432 -2.494 -1.567 1.00 93.06 204 GLN A CA 1
ATOM 1562 C C . GLN A 1 204 ? -13.136 -3.270 -1.875 1.00 93.06 204 GLN A C 1
ATOM 1564 O O . GLN A 1 204 ? -12.560 -3.891 -0.988 1.00 93.06 204 GLN A O 1
ATOM 1569 N N . MET A 1 205 ? -12.663 -3.253 -3.124 1.00 91.94 205 MET A N 1
ATOM 1570 C CA . MET A 1 205 ? -11.534 -4.060 -3.605 1.00 91.94 205 MET A CA 1
ATOM 1571 C C . MET A 1 205 ? -10.390 -3.218 -4.169 1.00 91.94 205 MET A C 1
ATOM 1573 O O . MET A 1 205 ? -9.301 -3.749 -4.371 1.00 91.94 205 MET A O 1
ATOM 1577 N N . ARG A 1 206 ? -10.587 -1.921 -4.447 1.00 91.44 206 ARG A N 1
ATOM 1578 C CA . ARG A 1 206 ? -9.576 -1.120 -5.163 1.00 91.44 206 ARG A CA 1
ATOM 1579 C C . ARG A 1 206 ? -8.272 -1.011 -4.385 1.00 91.44 206 ARG A C 1
ATOM 1581 O O . ARG A 1 206 ? -7.206 -1.114 -4.980 1.00 91.44 206 ARG A O 1
ATOM 1588 N N . GLU A 1 207 ? -8.358 -0.818 -3.072 1.00 90.06 207 GLU A N 1
ATOM 1589 C CA . GLU A 1 207 ? -7.184 -0.692 -2.205 1.00 90.06 207 GLU A CA 1
ATOM 1590 C C . GLU A 1 207 ? -6.447 -2.033 -2.055 1.00 90.06 207 GLU A C 1
ATOM 1592 O O . GLU A 1 207 ? -5.230 -2.071 -2.221 1.00 90.06 207 GLU A O 1
ATOM 1597 N N . ALA A 1 208 ? -7.182 -3.140 -1.888 1.00 89.12 208 ALA A N 1
ATOM 1598 C CA . ALA A 1 208 ? -6.629 -4.497 -1.878 1.00 89.12 208 ALA A CA 1
ATOM 1599 C C . ALA A 1 208 ? -5.823 -4.797 -3.149 1.00 89.12 208 ALA A C 1
ATOM 1601 O O . ALA A 1 208 ? -4.665 -5.214 -3.098 1.00 89.12 208 ALA A O 1
ATOM 1602 N N . LEU A 1 209 ? -6.434 -4.519 -4.304 1.00 88.06 209 LEU A N 1
ATOM 1603 C CA . LEU A 1 209 ? -5.819 -4.716 -5.611 1.00 88.06 209 LEU A CA 1
ATOM 1604 C C . LEU A 1 209 ? -4.595 -3.817 -5.796 1.00 88.06 209 LEU A C 1
ATOM 1606 O O . LEU A 1 209 ? -3.570 -4.280 -6.288 1.00 88.06 209 LEU A O 1
ATOM 1610 N N . ALA A 1 210 ? -4.679 -2.545 -5.401 1.00 88.56 210 ALA A N 1
ATOM 1611 C CA . ALA A 1 210 ? -3.574 -1.604 -5.543 1.00 88.56 210 ALA A CA 1
ATOM 1612 C C . ALA A 1 210 ? -2.348 -2.039 -4.729 1.00 88.56 210 ALA A C 1
ATOM 1614 O O . ALA A 1 210 ? -1.250 -2.113 -5.284 1.00 88.56 210 ALA A O 1
ATOM 1615 N N . TRP A 1 211 ? -2.528 -2.375 -3.447 1.00 89.75 211 TRP A N 1
ATOM 1616 C CA . TRP A 1 211 ? -1.429 -2.827 -2.593 1.00 89.75 211 TRP A CA 1
ATOM 1617 C C . TRP A 1 211 ? -0.814 -4.131 -3.093 1.00 89.75 211 TRP A C 1
ATOM 1619 O O . TRP A 1 211 ? 0.406 -4.200 -3.251 1.00 89.75 211 TRP A O 1
ATOM 1629 N N . GLY A 1 212 ? -1.643 -5.115 -3.458 1.00 85.38 212 GLY A N 1
ATOM 1630 C CA . GLY A 1 212 ? -1.165 -6.371 -4.036 1.00 85.38 212 GLY A CA 1
ATOM 1631 C C . GLY A 1 212 ? -0.370 -6.163 -5.330 1.00 85.38 212 GLY A C 1
ATOM 1632 O O . GLY A 1 212 ? 0.692 -6.756 -5.513 1.00 85.38 212 GLY A O 1
ATOM 1633 N N . LEU A 1 213 ? -0.824 -5.272 -6.218 1.00 82.81 213 LEU A N 1
ATOM 1634 C CA . LEU A 1 213 ? -0.114 -4.957 -7.462 1.00 82.81 213 LEU A CA 1
ATOM 1635 C C . LEU A 1 213 ? 1.229 -4.256 -7.219 1.00 82.81 213 LEU A C 1
ATOM 1637 O O . LEU A 1 213 ? 2.204 -4.569 -7.908 1.00 82.81 213 LEU A O 1
ATOM 1641 N N . PHE A 1 214 ? 1.305 -3.324 -6.264 1.00 85.69 214 PHE A N 1
ATOM 1642 C CA . PHE A 1 214 ? 2.571 -2.677 -5.912 1.00 85.69 214 PHE A CA 1
ATOM 1643 C C . PHE A 1 214 ? 3.555 -3.666 -5.280 1.00 85.69 214 PHE A C 1
ATOM 1645 O O . PHE A 1 214 ? 4.708 -3.716 -5.716 1.00 85.69 214 PHE A O 1
ATOM 1652 N N . ALA A 1 215 ? 3.090 -4.505 -4.350 1.00 85.25 215 ALA A N 1
ATOM 1653 C CA . ALA A 1 215 ? 3.907 -5.539 -3.719 1.00 85.25 215 ALA A CA 1
ATOM 1654 C C . ALA A 1 215 ? 4.496 -6.505 -4.761 1.00 85.25 215 ALA A C 1
ATOM 1656 O O . ALA A 1 215 ? 5.707 -6.726 -4.789 1.00 85.25 215 ALA A O 1
ATOM 1657 N N . ARG A 1 216 ? 3.675 -6.998 -5.700 1.00 80.69 216 ARG A N 1
ATOM 1658 C CA . ARG A 1 216 ? 4.139 -7.857 -6.809 1.00 80.69 216 ARG A CA 1
ATOM 1659 C C . ARG A 1 216 ? 5.139 -7.159 -7.727 1.00 80.69 216 ARG A C 1
ATOM 1661 O O . ARG A 1 216 ? 6.083 -7.777 -8.204 1.00 80.69 216 ARG A O 1
ATOM 1668 N N . ALA A 1 217 ? 4.987 -5.852 -7.931 1.00 78.12 217 ALA A N 1
ATOM 1669 C CA . ALA A 1 217 ? 5.960 -5.057 -8.673 1.00 78.12 217 ALA A CA 1
ATOM 1670 C C . ALA A 1 217 ? 7.273 -4.818 -7.892 1.00 78.12 217 ALA A C 1
ATOM 1672 O O . ALA A 1 217 ? 8.172 -4.137 -8.390 1.00 78.12 217 ALA A O 1
ATOM 1673 N N . GLY A 1 218 ? 7.422 -5.343 -6.673 1.00 82.56 218 GLY A N 1
ATOM 1674 C CA . GLY A 1 218 ? 8.576 -5.080 -5.816 1.00 82.56 218 GLY A CA 1
ATOM 1675 C C . GLY A 1 218 ? 8.694 -3.604 -5.438 1.00 82.56 218 GLY A C 1
ATOM 1676 O O . GLY A 1 218 ? 9.804 -3.094 -5.287 1.00 82.56 218 GLY A O 1
ATOM 1677 N N . VAL A 1 219 ? 7.561 -2.902 -5.376 1.00 90.06 219 VAL A N 1
ATOM 1678 C CA . VAL A 1 219 ? 7.453 -1.576 -4.771 1.00 90.06 219 VAL A CA 1
ATOM 1679 C C . VAL A 1 219 ? 7.067 -1.802 -3.308 1.00 90.06 219 VAL A C 1
ATOM 1681 O O . VAL A 1 219 ? 6.103 -2.533 -3.075 1.00 90.06 219 VAL A O 1
ATOM 1684 N N . PRO A 1 220 ? 7.776 -1.206 -2.330 1.00 91.56 220 PRO A N 1
ATOM 1685 C CA . PRO A 1 220 ? 7.350 -1.244 -0.935 1.00 91.56 220 PRO A CA 1
ATOM 1686 C C . PRO A 1 220 ? 5.888 -0.809 -0.814 1.00 91.56 220 PRO A C 1
ATOM 1688 O O . PRO A 1 220 ? 5.516 0.281 -1.255 1.00 91.56 220 PRO A O 1
ATOM 1691 N N . ALA A 1 221 ? 5.057 -1.690 -0.272 1.00 92.19 221 ALA A N 1
ATOM 1692 C CA . ALA A 1 221 ? 3.609 -1.568 -0.264 1.00 92.19 221 ALA A CA 1
ATOM 1693 C C . ALA A 1 221 ? 3.082 -2.152 1.040 1.00 92.19 221 ALA A C 1
ATOM 1695 O O . ALA A 1 221 ? 3.547 -3.210 1.454 1.00 92.19 221 ALA A O 1
ATOM 1696 N N . SER A 1 222 ? 2.122 -1.467 1.659 1.00 92.81 222 SER A N 1
ATOM 1697 C CA . SER A 1 222 ? 1.494 -1.944 2.888 1.00 92.81 222 SER A CA 1
ATOM 1698 C C . SER A 1 222 ? 0.825 -3.294 2.669 1.00 92.81 222 SER A C 1
ATOM 1700 O O . SER A 1 222 ? 0.128 -3.490 1.669 1.00 92.81 222 SER A O 1
ATOM 1702 N N . GLN A 1 223 ? 0.975 -4.193 3.635 1.00 90.69 223 GLN A N 1
ATOM 1703 C CA . GLN A 1 223 ? 0.166 -5.402 3.688 1.00 90.69 223 GLN A CA 1
ATOM 1704 C C . GLN A 1 223 ? -1.315 -5.039 3.836 1.00 90.69 223 GLN A C 1
ATOM 1706 O O . GLN A 1 223 ? -1.687 -4.072 4.513 1.00 90.69 223 GLN A O 1
ATOM 1711 N N . HIS A 1 224 ? -2.164 -5.822 3.176 1.00 92.94 224 HIS A N 1
ATOM 1712 C CA . HIS A 1 224 ? -3.599 -5.601 3.132 1.00 92.94 224 HIS A CA 1
ATOM 1713 C C . HIS A 1 224 ? -4.346 -6.925 3.278 1.00 92.94 224 HIS A C 1
ATOM 1715 O O . HIS A 1 224 ? -4.117 -7.865 2.522 1.00 92.94 224 HIS A O 1
ATOM 1721 N N . THR A 1 225 ? -5.349 -6.943 4.147 1.00 93.56 225 THR A N 1
ATOM 1722 C CA . THR A 1 225 ? -6.384 -7.982 4.185 1.00 93.56 225 THR A CA 1
ATOM 1723 C C . THR A 1 225 ? -7.736 -7.362 4.556 1.00 93.56 225 THR A C 1
ATOM 1725 O O . THR A 1 225 ? -7.880 -6.142 4.630 1.00 93.56 225 THR A O 1
ATOM 1728 N N . TYR A 1 226 ? -8.753 -8.185 4.780 1.00 95.69 226 TYR A N 1
ATOM 1729 C CA . TYR A 1 226 ? -10.048 -7.760 5.280 1.00 95.69 226 TYR A CA 1
ATOM 1730 C C . TYR A 1 226 ? -10.243 -8.138 6.743 1.00 95.69 226 TYR A C 1
ATOM 1732 O O . TYR A 1 226 ? -9.761 -9.167 7.221 1.00 95.69 226 TYR A O 1
ATOM 1740 N N . ALA A 1 227 ? -11.024 -7.319 7.440 1.00 96.94 227 ALA A N 1
ATOM 1741 C CA . ALA A 1 227 ? -11.501 -7.624 8.772 1.00 96.94 227 ALA A CA 1
ATOM 1742 C C . ALA A 1 227 ? -12.980 -7.271 8.937 1.00 96.94 227 ALA A C 1
ATOM 1744 O O . ALA A 1 227 ? -13.428 -6.205 8.522 1.00 96.94 227 ALA A O 1
ATOM 1745 N N . LYS A 1 228 ? -13.749 -8.135 9.592 1.00 97.56 228 LYS A N 1
ATOM 1746 C CA . LYS A 1 228 ? -15.009 -7.742 10.229 1.00 97.56 228 LYS A CA 1
ATOM 1747 C C . LYS A 1 228 ? -14.665 -6.900 11.468 1.00 97.56 228 LYS A C 1
ATOM 1749 O O . LYS A 1 228 ? -13.715 -7.235 12.170 1.00 97.56 228 LYS A O 1
ATOM 1754 N N . LEU A 1 229 ? -15.407 -5.828 11.743 1.00 97.56 229 LEU A N 1
ATOM 1755 C CA . LEU A 1 229 ? -15.241 -5.020 12.961 1.00 97.56 229 LEU A CA 1
ATOM 1756 C C . LEU A 1 229 ? -16.506 -5.089 13.813 1.00 97.56 229 LEU A C 1
ATOM 1758 O O . LEU A 1 229 ? -17.607 -4.895 13.293 1.00 97.56 229 LEU A O 1
ATOM 1762 N N . ALA A 1 230 ? -16.346 -5.319 15.110 1.00 97.06 230 ALA A N 1
ATOM 1763 C CA . ALA A 1 230 ? -17.433 -5.276 16.076 1.00 97.06 230 ALA A CA 1
ATOM 1764 C C . ALA A 1 230 ? -17.008 -4.554 17.357 1.00 97.06 230 ALA A C 1
ATOM 1766 O O . ALA A 1 230 ? -15.847 -4.645 17.761 1.00 97.06 230 ALA A O 1
ATOM 1767 N N . PHE A 1 231 ? -17.965 -3.871 17.981 1.00 95.44 231 PHE A N 1
ATOM 1768 C CA . PHE A 1 231 ? -17.848 -3.363 19.342 1.00 95.44 231 PHE A CA 1
ATOM 1769 C C . PHE A 1 231 ? -18.945 -3.994 20.188 1.00 95.44 231 PHE A C 1
ATOM 1771 O O . PHE A 1 231 ? -20.121 -3.821 19.864 1.00 95.44 231 PHE A O 1
ATOM 1778 N N . ASP A 1 232 ? -18.565 -4.739 21.221 1.00 95.06 232 ASP A N 1
ATOM 1779 C CA . ASP A 1 232 ? -19.479 -5.564 22.012 1.00 95.06 232 ASP A CA 1
ATOM 1780 C C . ASP A 1 232 ? -20.345 -6.432 21.081 1.00 95.06 232 ASP A C 1
ATOM 1782 O O . ASP A 1 232 ? -19.810 -7.114 20.203 1.00 95.06 232 ASP A O 1
ATOM 1786 N N . ASP A 1 233 ? -21.669 -6.370 21.200 1.00 94.81 233 ASP A N 1
ATOM 1787 C CA . ASP A 1 233 ? -22.600 -7.121 20.350 1.00 94.81 233 ASP A CA 1
ATOM 1788 C C . ASP A 1 233 ? -22.970 -6.393 19.040 1.00 94.81 233 ASP A C 1
ATOM 1790 O O . ASP A 1 233 ? -23.805 -6.862 18.260 1.00 94.81 233 ASP A O 1
ATOM 1794 N N . ILE A 1 234 ? -22.362 -5.234 18.765 1.00 94.06 234 ILE A N 1
ATOM 1795 C CA . ILE A 1 234 ? -22.682 -4.388 17.612 1.00 94.06 234 ILE A CA 1
ATOM 1796 C C . ILE A 1 234 ? -21.674 -4.630 16.488 1.00 94.06 234 ILE A C 1
ATOM 1798 O O . ILE A 1 234 ? -20.489 -4.319 16.596 1.00 94.06 234 ILE A O 1
ATOM 1802 N N . TYR A 1 235 ? -22.162 -5.121 15.350 1.00 96.19 235 TYR A N 1
ATOM 1803 C CA . TYR A 1 235 ? -21.361 -5.305 14.141 1.00 96.19 235 TYR A CA 1
ATOM 1804 C C . TYR A 1 235 ? -21.304 -4.035 13.282 1.00 96.19 235 TYR A C 1
ATOM 1806 O O . TYR A 1 235 ? -22.332 -3.481 12.897 1.00 96.19 235 TYR A O 1
ATOM 1814 N N . PHE A 1 236 ? -20.092 -3.609 12.921 1.00 94.94 236 PHE A N 1
ATOM 1815 C CA . PHE A 1 236 ? -19.826 -2.386 12.151 1.00 94.94 236 PHE A CA 1
ATOM 1816 C C . PHE A 1 236 ? -19.557 -2.644 10.658 1.00 94.94 236 PHE A C 1
ATOM 1818 O O . PHE A 1 236 ? -19.410 -1.698 9.875 1.00 94.94 236 PHE A O 1
ATOM 1825 N N . GLY A 1 237 ? -19.504 -3.908 10.231 1.00 95.31 237 GLY A N 1
ATOM 1826 C CA . GLY A 1 237 ? -19.310 -4.284 8.831 1.00 95.31 237 GLY A CA 1
ATOM 1827 C C . GLY A 1 237 ? -17.900 -4.772 8.491 1.00 95.31 237 GLY A C 1
ATOM 1828 O O . GLY A 1 237 ? -17.055 -4.984 9.359 1.00 95.31 237 GLY A O 1
ATOM 1829 N N . LEU A 1 238 ? -17.663 -4.927 7.185 1.00 95.81 238 LEU A N 1
ATOM 1830 C CA . LEU A 1 238 ? -16.373 -5.291 6.592 1.00 95.81 238 LEU A CA 1
ATOM 1831 C C . LEU A 1 238 ? -15.456 -4.069 6.460 1.00 95.81 238 LEU A C 1
ATOM 1833 O O . LEU A 1 238 ? -15.875 -3.030 5.953 1.00 95.81 238 LEU A O 1
ATOM 1837 N N . PHE A 1 239 ? -14.201 -4.201 6.850 1.00 97.38 239 PHE A N 1
ATOM 1838 C CA . PHE A 1 239 ? -13.160 -3.187 6.760 1.00 97.38 239 PHE A CA 1
ATOM 1839 C C . PHE A 1 239 ? -11.957 -3.746 6.009 1.00 97.38 239 PHE A C 1
ATOM 1841 O O . PHE A 1 239 ? -11.705 -4.947 6.026 1.00 97.38 239 PHE A O 1
ATOM 1848 N N . SER A 1 240 ? -11.205 -2.860 5.369 1.00 96.19 240 SER A N 1
ATOM 1849 C CA . SER A 1 240 ? -9.859 -3.170 4.901 1.00 96.19 240 SER A CA 1
ATOM 1850 C C . SER A 1 240 ? -8.892 -2.963 6.068 1.00 96.19 240 SER A C 1
ATOM 1852 O O . SER A 1 240 ? -8.862 -1.881 6.659 1.00 96.19 240 SER A O 1
ATOM 1854 N N . LEU A 1 241 ? -8.171 -4.018 6.439 1.00 96.38 241 LEU A N 1
ATOM 18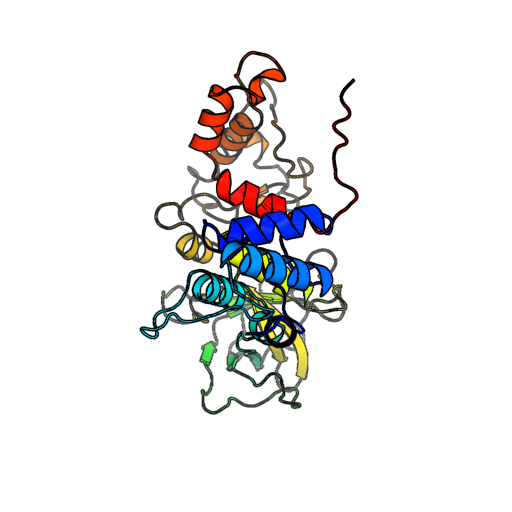55 C CA . LEU A 1 241 ? -7.111 -3.999 7.440 1.00 96.38 241 LEU A CA 1
ATOM 1856 C C . LEU A 1 241 ? -5.790 -3.764 6.715 1.00 96.38 241 LEU A C 1
ATOM 1858 O O . LEU A 1 241 ? -5.384 -4.574 5.884 1.00 96.38 241 LEU A O 1
ATOM 1862 N N . ILE A 1 242 ? -5.145 -2.640 7.021 1.00 95.38 242 ILE A N 1
ATOM 1863 C CA . ILE A 1 242 ? -3.956 -2.163 6.314 1.00 95.38 242 ILE A CA 1
ATOM 1864 C C . ILE A 1 242 ? -2.853 -1.858 7.314 1.00 95.38 242 ILE A C 1
ATOM 1866 O O . ILE A 1 242 ? -3.065 -1.111 8.277 1.00 95.38 242 ILE A O 1
ATOM 1870 N N . GLU A 1 243 ? -1.671 -2.385 7.034 1.00 94.62 243 GLU A N 1
ATOM 1871 C CA . GLU A 1 243 ? -0.438 -2.061 7.741 1.00 94.62 243 GLU A CA 1
ATOM 1872 C C . GLU A 1 243 ? -0.187 -0.545 7.779 1.00 94.62 243 GLU A C 1
ATOM 1874 O O . GLU A 1 243 ? -0.396 0.189 6.806 1.00 94.62 243 GLU A O 1
ATOM 1879 N N . GLN A 1 244 ? 0.254 -0.041 8.929 1.00 94.75 244 GLN A N 1
ATOM 1880 C CA . GLN A 1 244 ? 0.647 1.353 9.059 1.00 94.75 244 GLN A CA 1
ATOM 1881 C C . GLN A 1 244 ? 2.053 1.559 8.482 1.00 94.75 244 GLN A C 1
ATOM 1883 O O . GLN A 1 244 ? 3.016 0.960 8.933 1.00 94.75 244 GLN A O 1
ATOM 1888 N N . VAL A 1 245 ? 2.195 2.491 7.537 1.00 94.62 245 VAL A N 1
ATOM 1889 C CA . VAL A 1 245 ? 3.523 2.953 7.104 1.00 94.62 245 VAL A CA 1
ATOM 1890 C C . VAL A 1 245 ? 4.143 3.787 8.229 1.00 94.62 245 VAL A C 1
ATOM 1892 O O . VAL A 1 245 ? 3.712 4.924 8.467 1.00 94.62 245 VAL A O 1
ATOM 1895 N N . ASP A 1 246 ? 5.104 3.206 8.942 1.00 91.88 246 ASP A N 1
ATOM 1896 C CA . ASP A 1 246 ? 5.874 3.815 10.029 1.00 91.88 246 ASP A CA 1
ATOM 1897 C C . ASP A 1 246 ? 7.293 3.209 10.136 1.00 91.88 246 ASP A C 1
ATOM 1899 O O . ASP A 1 246 ? 7.828 2.691 9.156 1.00 91.88 246 ASP A O 1
ATOM 1903 N N . LYS A 1 247 ? 7.943 3.327 11.302 1.00 89.94 247 LYS A N 1
ATOM 1904 C CA . LYS A 1 247 ? 9.307 2.827 11.527 1.00 89.94 247 LYS A CA 1
ATOM 1905 C C . LYS A 1 247 ? 9.429 1.310 11.350 1.00 89.94 247 LYS A C 1
ATOM 1907 O O . LYS A 1 247 ? 10.504 0.870 10.950 1.00 89.94 247 LYS A O 1
ATOM 1912 N N . GLN A 1 248 ? 8.389 0.530 11.648 1.00 88.81 248 GLN A N 1
ATOM 1913 C CA . GLN A 1 248 ? 8.435 -0.924 11.484 1.00 88.81 248 GLN A CA 1
ATOM 1914 C C . GLN A 1 248 ? 8.390 -1.287 10.000 1.00 88.81 248 GLN A C 1
ATOM 1916 O O . GLN A 1 248 ? 9.293 -1.951 9.500 1.00 88.81 248 GLN A O 1
ATOM 1921 N N . PHE A 1 249 ? 7.460 -0.680 9.257 1.00 92.56 249 PHE A N 1
ATOM 1922 C CA . PHE A 1 249 ? 7.415 -0.790 7.797 1.00 92.56 249 PHE A CA 1
ATOM 1923 C C . PHE A 1 249 ? 8.768 -0.437 7.151 1.00 92.56 249 PHE A C 1
ATOM 1925 O O . PHE A 1 249 ? 9.231 -1.100 6.223 1.00 92.56 249 PHE A O 1
ATOM 1932 N N . LEU A 1 250 ? 9.444 0.613 7.638 1.00 92.88 250 LEU A N 1
ATOM 1933 C CA . LEU A 1 250 ? 10.764 0.963 7.116 1.00 92.88 250 LEU A CA 1
ATOM 1934 C C . LEU A 1 250 ? 11.815 -0.129 7.371 1.00 92.88 250 LEU A C 1
ATOM 1936 O O . LEU A 1 250 ? 12.639 -0.386 6.491 1.00 92.88 250 LEU A O 1
ATOM 1940 N N . GLN A 1 251 ? 11.798 -0.761 8.546 1.00 90.38 251 GLN A N 1
ATOM 1941 C CA . GLN A 1 251 ? 12.713 -1.854 8.891 1.00 90.38 251 GLN A CA 1
ATOM 1942 C C . GLN A 1 251 ? 12.514 -3.052 7.965 1.00 90.38 251 GLN A C 1
ATOM 1944 O O . GLN A 1 251 ? 13.487 -3.539 7.383 1.00 90.38 251 GLN A O 1
ATOM 1949 N N . ASP A 1 252 ? 11.260 -3.437 7.748 1.00 87.94 252 ASP A N 1
ATOM 1950 C CA . ASP A 1 252 ? 10.903 -4.620 6.967 1.00 87.94 252 ASP A CA 1
ATOM 1951 C C . ASP A 1 252 ? 11.205 -4.451 5.470 1.00 87.9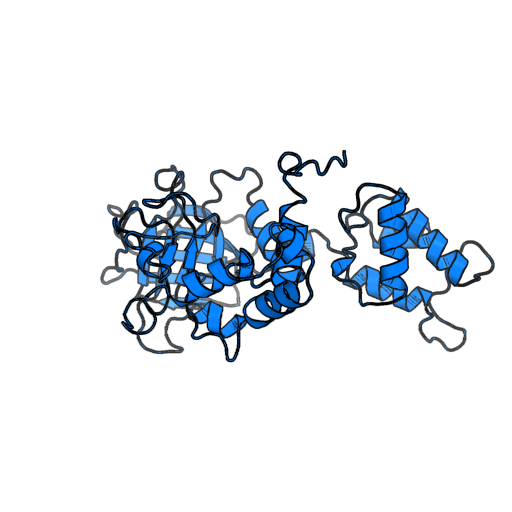4 252 ASP A C 1
ATOM 1953 O O . ASP A 1 252 ? 11.591 -5.404 4.790 1.00 87.94 252 ASP A O 1
ATOM 1957 N N . HIS A 1 253 ? 11.099 -3.225 4.943 1.00 89.25 253 HIS A N 1
ATOM 1958 C CA . HIS A 1 253 ? 11.233 -2.970 3.506 1.00 89.25 253 HIS A CA 1
ATOM 1959 C C . HIS A 1 253 ? 12.576 -2.380 3.057 1.00 89.25 253 HIS A C 1
ATOM 1961 O O . HIS A 1 253 ? 12.910 -2.484 1.873 1.00 89.25 253 HIS A O 1
ATOM 1967 N N . PHE A 1 254 ? 13.349 -1.746 3.947 1.00 90.25 254 PHE A N 1
ATOM 1968 C CA . PHE A 1 254 ? 14.541 -0.977 3.549 1.00 90.25 254 PHE A CA 1
ATOM 1969 C C . PHE A 1 254 ? 15.852 -1.442 4.194 1.00 90.25 254 PHE A C 1
ATOM 1971 O O . PHE A 1 254 ? 16.903 -0.857 3.909 1.00 90.25 254 PHE A O 1
ATOM 1978 N N . GLY A 1 255 ? 15.839 -2.513 4.996 1.00 86.81 255 GLY A N 1
ATOM 1979 C CA . GLY A 1 255 ? 17.053 -3.138 5.530 1.00 86.81 255 GLY A CA 1
ATOM 1980 C C . GLY A 1 255 ? 17.947 -2.121 6.240 1.00 86.81 255 GLY A C 1
ATOM 1981 O O . GLY A 1 255 ? 17.469 -1.353 7.063 1.00 86.81 255 GLY A O 1
ATOM 1982 N N . ALA A 1 256 ? 19.237 -2.038 5.900 1.00 87.31 256 ALA A N 1
ATOM 1983 C CA . ALA A 1 256 ? 20.164 -1.085 6.531 1.00 87.31 256 ALA A CA 1
ATOM 1984 C C . ALA A 1 256 ? 19.769 0.406 6.375 1.00 87.31 256 ALA A C 1
ATOM 1986 O O . ALA A 1 256 ? 20.241 1.241 7.144 1.00 87.31 256 ALA A O 1
ATOM 1987 N N . ASN A 1 257 ? 18.885 0.740 5.427 1.00 86.81 257 ASN A N 1
ATOM 1988 C CA . ASN A 1 257 ? 18.462 2.113 5.130 1.00 86.81 257 ASN A CA 1
ATOM 1989 C C . ASN A 1 257 ? 17.179 2.544 5.872 1.00 86.81 257 ASN A C 1
ATOM 1991 O O . ASN A 1 257 ? 16.663 3.630 5.617 1.00 86.81 257 ASN A O 1
ATOM 1995 N N . HIS A 1 258 ? 16.656 1.733 6.798 1.00 90.94 258 HIS A N 1
ATOM 1996 C CA . HIS A 1 258 ? 15.385 1.991 7.496 1.00 90.94 258 HIS A CA 1
ATOM 1997 C C . HIS A 1 258 ? 15.368 3.227 8.413 1.00 90.94 258 HIS A C 1
ATOM 1999 O O . HIS A 1 258 ? 14.306 3.630 8.877 1.00 90.94 258 HIS A O 1
ATOM 2005 N N . LYS A 1 259 ? 16.532 3.817 8.710 1.00 91.75 259 LYS A N 1
ATOM 2006 C CA . LYS A 1 259 ? 16.671 4.946 9.648 1.00 91.75 259 LYS A CA 1
ATOM 2007 C C . LYS A 1 259 ? 16.395 6.318 9.022 1.00 91.75 259 LYS A C 1
ATOM 2009 O O . LYS A 1 259 ? 16.422 7.322 9.729 1.00 91.75 259 LYS A O 1
ATOM 2014 N N . GLY A 1 260 ? 16.171 6.373 7.708 1.00 91.50 260 GLY A N 1
ATOM 2015 C CA . GLY A 1 260 ? 15.871 7.616 6.996 1.00 91.50 260 GLY A CA 1
ATOM 2016 C C . GLY A 1 260 ? 14.529 8.239 7.393 1.00 91.50 260 GLY A C 1
ATOM 2017 O O . GLY A 1 260 ? 13.703 7.627 8.072 1.00 91.50 260 GLY A O 1
ATOM 2018 N N . ASN A 1 261 ? 14.298 9.471 6.942 1.00 95.38 261 ASN A N 1
ATOM 2019 C CA . ASN A 1 261 ? 13.047 10.171 7.203 1.00 95.38 261 ASN A CA 1
ATOM 2020 C C . ASN A 1 261 ? 11.876 9.577 6.414 1.00 95.38 261 ASN A C 1
ATOM 2022 O O . ASN A 1 261 ? 11.974 9.278 5.223 1.00 95.38 261 ASN A O 1
ATOM 2026 N N . LEU A 1 262 ? 10.724 9.486 7.081 1.00 95.75 262 LEU A N 1
ATOM 2027 C CA . LEU A 1 262 ? 9.447 9.156 6.458 1.00 95.75 262 LEU A CA 1
ATOM 2028 C C . LEU A 1 262 ? 8.626 10.428 6.281 1.00 95.75 262 LEU A C 1
ATOM 2030 O O . LEU A 1 262 ? 8.203 11.035 7.264 1.00 95.75 262 LEU A O 1
ATOM 2034 N N . TYR A 1 263 ? 8.331 10.791 5.037 1.00 95.94 263 TYR A N 1
ATOM 2035 C CA . TYR A 1 263 ? 7.486 11.938 4.721 1.00 95.94 263 TYR A CA 1
ATOM 2036 C C . TYR A 1 263 ? 6.116 11.500 4.225 1.00 95.94 263 TYR A C 1
ATOM 2038 O O . TYR A 1 263 ? 5.989 10.647 3.347 1.00 95.94 263 TYR A O 1
ATOM 2046 N N . LYS A 1 264 ? 5.070 12.150 4.733 1.00 94.62 264 LYS A N 1
ATOM 2047 C CA . LYS A 1 264 ? 3.722 12.050 4.181 1.00 94.62 264 LYS A CA 1
ATOM 2048 C C . LYS A 1 264 ? 3.383 13.314 3.396 1.00 94.62 264 LYS A C 1
ATOM 2050 O O . LYS A 1 264 ? 3.387 14.409 3.954 1.00 94.62 264 LYS A O 1
ATOM 2055 N N . ALA A 1 265 ? 3.070 13.137 2.118 1.00 94.56 265 ALA A N 1
ATOM 2056 C CA . ALA A 1 265 ? 2.766 14.208 1.176 1.00 94.56 265 ALA A CA 1
ATOM 2057 C C . ALA A 1 265 ? 1.309 14.698 1.284 1.00 94.56 265 ALA A C 1
ATOM 2059 O O . ALA A 1 265 ? 0.378 13.895 1.391 1.00 94.56 265 ALA A O 1
ATOM 2060 N N . TYR A 1 266 ? 1.120 16.016 1.211 1.00 93.75 266 TYR A N 1
ATOM 2061 C CA . TYR A 1 266 ? -0.168 16.712 1.245 1.00 93.75 266 TYR A CA 1
ATOM 2062 C C . TYR A 1 266 ? -0.183 17.915 0.287 1.00 93.75 266 TYR A C 1
ATOM 2064 O O . TYR A 1 266 ? 0.836 18.296 -0.288 1.00 93.75 266 TYR A O 1
ATOM 2072 N N . CYS A 1 267 ? -1.361 18.518 0.116 1.00 93.62 267 CYS A N 1
ATOM 2073 C CA . CYS A 1 267 ? -1.484 19.897 -0.347 1.00 93.62 267 CYS A CA 1
ATOM 2074 C C . CYS A 1 267 ? -1.768 20.770 0.865 1.00 93.62 267 CYS A C 1
ATOM 2076 O O . CYS A 1 267 ? -2.835 20.639 1.462 1.00 93.62 267 CYS A O 1
ATOM 2078 N N . GLY A 1 268 ? -0.777 21.576 1.232 1.00 94.56 268 GLY A N 1
ATOM 2079 C CA . GLY A 1 268 ? -0.727 22.300 2.491 1.00 94.56 268 GLY A CA 1
ATOM 2080 C C . GLY A 1 268 ? -0.304 23.756 2.332 1.00 94.56 268 GLY A C 1
ATOM 2081 O O . GLY A 1 268 ? -0.479 24.362 1.273 1.00 94.56 268 GLY A O 1
ATOM 2082 N N . ASP A 1 269 ? 0.260 24.296 3.400 1.00 94.88 269 ASP A N 1
ATOM 2083 C CA . ASP A 1 269 ? 0.675 25.682 3.596 1.00 94.88 269 ASP A CA 1
ATOM 2084 C C . ASP A 1 269 ? 1.685 26.197 2.567 1.00 94.88 269 ASP A C 1
ATOM 2086 O O . ASP A 1 269 ? 1.613 27.354 2.157 1.00 94.88 269 ASP A O 1
ATOM 2090 N N . ILE A 1 270 ? 2.574 25.333 2.079 1.00 94.75 270 ILE A N 1
ATOM 2091 C CA . ILE A 1 270 ? 3.511 25.665 1.002 1.00 94.75 270 ILE A CA 1
ATOM 2092 C C . ILE A 1 270 ? 3.030 25.154 -0.369 1.00 94.75 270 ILE A C 1
ATOM 2094 O O . ILE A 1 270 ? 3.790 25.145 -1.335 1.00 94.75 270 ILE A O 1
ATOM 2098 N N . GLY A 1 271 ? 1.769 24.738 -0.505 1.00 94.50 271 GLY A N 1
ATOM 2099 C CA . GLY A 1 271 ? 1.178 24.193 -1.733 1.00 94.50 271 GLY A CA 1
ATOM 2100 C C . GLY A 1 271 ? 1.193 22.662 -1.782 1.00 94.50 271 GLY A C 1
ATOM 2101 O O . GLY A 1 271 ? 1.353 21.992 -0.764 1.00 94.50 271 GLY A O 1
ATOM 2102 N N . CYS A 1 272 ? 1.000 22.074 -2.964 1.00 95.62 272 CYS A N 1
ATOM 2103 C CA . CYS A 1 272 ? 1.065 20.619 -3.128 1.00 95.62 272 CYS A CA 1
ATOM 2104 C C . CYS A 1 272 ? 2.506 20.099 -3.102 1.00 95.62 272 CYS A C 1
ATOM 2106 O O . CYS A 1 272 ? 3.424 20.749 -3.605 1.00 95.62 272 CYS A O 1
ATOM 2108 N N . ALA A 1 273 ? 2.690 18.903 -2.542 1.00 96.38 273 ALA A N 1
ATOM 2109 C CA . ALA A 1 273 ? 3.945 18.158 -2.522 1.00 96.38 273 ALA A CA 1
ATOM 2110 C C . ALA A 1 273 ? 4.334 17.646 -3.928 1.00 96.38 273 ALA A C 1
ATOM 2112 O O . ALA A 1 273 ? 4.368 16.448 -4.193 1.00 96.38 273 ALA A O 1
ATOM 2113 N N . THR A 1 274 ? 4.582 18.570 -4.858 1.00 95.12 274 THR A N 1
ATOM 2114 C CA . THR A 1 274 ? 4.908 18.297 -6.267 1.00 95.12 274 THR A CA 1
ATOM 2115 C C . THR A 1 274 ? 6.378 17.957 -6.496 1.00 95.12 274 THR A C 1
ATOM 2117 O O . THR A 1 274 ? 6.751 17.675 -7.630 1.00 95.12 274 THR A O 1
ATOM 2120 N N . LEU A 1 275 ? 7.212 18.017 -5.447 1.00 95.69 275 LEU A N 1
ATOM 2121 C CA . LEU A 1 275 ? 8.673 17.905 -5.525 1.00 95.69 275 LEU A CA 1
ATOM 2122 C C . LEU A 1 275 ? 9.341 18.960 -6.435 1.00 95.69 275 LEU A C 1
ATOM 2124 O O . LEU A 1 275 ? 10.451 18.757 -6.924 1.00 95.69 275 LEU A O 1
ATOM 2128 N N . GLY A 1 276 ? 8.676 20.098 -6.662 1.00 95.50 276 GLY A N 1
ATOM 2129 C CA . GLY A 1 276 ? 9.281 21.251 -7.327 1.00 95.50 276 GLY A CA 1
ATOM 2130 C C . GLY A 1 276 ? 10.335 21.919 -6.444 1.00 95.50 276 GLY A C 1
ATOM 2131 O O . GLY A 1 276 ? 10.142 22.032 -5.230 1.00 95.50 276 GLY A O 1
ATOM 2132 N N . HIS A 1 277 ? 11.433 22.361 -7.062 1.00 96.38 277 HIS A N 1
ATOM 2133 C CA . HIS A 1 277 ? 12.511 23.080 -6.381 1.00 96.38 277 HIS A CA 1
ATOM 2134 C C . HIS A 1 277 ? 12.041 24.440 -5.852 1.00 96.38 277 HIS A C 1
ATOM 2136 O O . HIS A 1 277 ? 11.307 25.160 -6.530 1.00 96.38 277 HIS A O 1
ATOM 2142 N N . ARG A 1 278 ? 12.437 24.765 -4.617 1.00 95.00 278 ARG A N 1
ATOM 2143 C CA . ARG A 1 278 ? 12.033 25.969 -3.883 1.00 95.00 278 ARG A CA 1
ATOM 2144 C C . ARG A 1 278 ? 13.269 26.704 -3.398 1.00 95.00 278 ARG A C 1
ATOM 2146 O O . ARG A 1 278 ? 14.140 26.084 -2.803 1.00 95.00 278 ARG A O 1
ATOM 2153 N N . ILE A 1 279 ? 13.281 28.014 -3.613 1.00 94.81 279 ILE A N 1
ATOM 2154 C CA . ILE A 1 279 ? 14.293 28.930 -3.094 1.00 94.81 279 ILE A CA 1
ATOM 2155 C C . ILE A 1 279 ? 13.594 29.927 -2.177 1.00 94.81 279 ILE A C 1
ATOM 2157 O O . ILE A 1 279 ? 12.594 30.536 -2.563 1.00 94.81 279 ILE A O 1
ATOM 2161 N N . GLY A 1 280 ? 14.112 30.057 -0.962 1.00 91.12 280 GLY A N 1
ATOM 2162 C CA . GLY A 1 280 ? 13.636 30.993 0.042 1.00 91.12 280 GLY A CA 1
ATOM 2163 C C . GLY A 1 280 ? 14.240 32.383 -0.080 1.00 91.12 280 GLY A C 1
ATOM 2164 O O . GLY A 1 280 ? 15.013 32.699 -0.989 1.00 91.12 280 GLY A O 1
ATOM 2165 N N . GLU A 1 281 ? 13.901 33.221 0.895 1.00 90.31 281 GLU A N 1
ATOM 2166 C CA . GLU A 1 281 ? 14.469 34.560 1.035 1.00 90.31 281 GLU A CA 1
ATOM 2167 C C . GLU A 1 281 ? 16.003 34.517 1.071 1.00 90.31 281 GLU A C 1
ATOM 2169 O O . GLU A 1 281 ? 16.610 33.606 1.635 1.00 90.31 281 GLU A O 1
ATOM 2174 N N . GLY A 1 282 ? 16.642 35.495 0.425 1.00 92.31 282 GLY A N 1
ATOM 2175 C CA . GLY A 1 282 ? 18.103 35.573 0.358 1.00 92.31 282 GLY A CA 1
ATOM 2176 C C . GLY A 1 282 ? 18.779 34.452 -0.442 1.00 92.31 282 GLY A C 1
ATOM 2177 O O . GLY A 1 282 ? 19.998 34.330 -0.372 1.00 92.31 282 GLY A O 1
ATOM 2178 N N . GLY A 1 283 ? 18.025 33.647 -1.201 1.00 93.62 283 GLY A N 1
ATOM 2179 C CA . GLY A 1 283 ? 18.577 32.518 -1.954 1.00 93.62 283 GLY A CA 1
ATOM 2180 C C . GLY A 1 283 ? 18.720 31.235 -1.131 1.00 93.62 283 GLY A C 1
ATOM 2181 O O . GLY A 1 283 ? 19.486 30.356 -1.515 1.00 93.62 283 GLY A O 1
ATOM 2182 N N . ASP A 1 284 ? 18.016 31.127 -0.001 1.00 94.62 284 ASP A N 1
ATOM 2183 C CA . ASP A 1 284 ? 18.058 29.950 0.865 1.00 94.62 284 ASP A CA 1
ATOM 2184 C C . ASP A 1 284 ? 17.536 28.688 0.157 1.00 94.62 284 ASP A C 1
ATOM 2186 O O . ASP A 1 284 ? 16.355 28.590 -0.171 1.00 94.62 284 ASP A O 1
ATOM 2190 N N . ASP A 1 285 ? 18.415 27.707 -0.026 1.00 95.50 285 ASP A N 1
ATOM 2191 C CA . ASP A 1 285 ? 18.134 26.418 -0.673 1.00 95.50 285 ASP A CA 1
ATOM 2192 C C . ASP A 1 285 ? 18.210 25.238 0.324 1.00 95.50 285 ASP A C 1
ATOM 2194 O O . ASP A 1 285 ? 18.535 24.104 -0.034 1.00 95.50 285 ASP A O 1
ATOM 2198 N N . SER A 1 286 ? 17.985 25.515 1.614 1.00 96.38 286 SER A N 1
ATOM 2199 C CA . SER A 1 286 ? 17.972 24.507 2.685 1.00 96.38 286 SER A CA 1
ATOM 2200 C C . SER A 1 286 ? 16.600 23.852 2.891 1.00 96.38 286 SER A C 1
ATOM 2202 O O . SER A 1 286 ? 15.575 24.271 2.342 1.00 96.38 286 SER A O 1
ATOM 2204 N N . GLY A 1 287 ? 16.564 22.841 3.763 1.00 96.50 287 GLY A N 1
ATOM 2205 C CA . GLY A 1 287 ? 15.353 22.149 4.201 1.00 96.50 287 GLY A CA 1
ATOM 2206 C C . GLY A 1 287 ? 14.271 23.053 4.795 1.00 96.50 287 GLY A C 1
ATOM 2207 O O . GLY A 1 287 ? 13.084 22.729 4.706 1.00 96.50 287 GLY A O 1
ATOM 2208 N N . ARG A 1 288 ? 14.630 24.251 5.282 1.00 95.50 288 ARG A N 1
ATOM 2209 C CA . ARG A 1 288 ? 13.673 25.244 5.808 1.00 95.50 288 ARG A CA 1
ATOM 2210 C C . ARG A 1 288 ? 12.530 25.558 4.843 1.00 95.50 288 ARG A C 1
ATOM 2212 O O . ARG A 1 288 ? 11.423 25.848 5.289 1.00 95.50 288 ARG A O 1
ATOM 2219 N N . GLN A 1 289 ? 12.766 25.452 3.534 1.00 94.62 289 GLN A N 1
ATOM 2220 C CA . GLN A 1 289 ? 11.752 25.708 2.506 1.00 94.62 289 GLN A CA 1
ATOM 2221 C C . GLN A 1 289 ? 10.655 24.632 2.432 1.00 94.62 289 GLN A C 1
ATOM 2223 O O . GLN A 1 289 ? 9.622 24.847 1.793 1.00 94.62 289 GLN A O 1
ATOM 2228 N N . TYR A 1 290 ? 10.863 23.482 3.078 1.00 96.25 290 TYR A N 1
ATOM 2229 C CA . TYR A 1 290 ? 9.968 22.323 3.043 1.00 96.25 290 TYR A CA 1
ATOM 2230 C C . TYR A 1 290 ? 9.329 21.998 4.396 1.00 96.25 290 TYR A C 1
ATOM 2232 O O . TYR A 1 290 ? 8.336 21.271 4.418 1.00 96.25 290 TYR A O 1
ATOM 2240 N N . ALA A 1 291 ? 9.853 22.552 5.494 1.00 93.81 291 ALA A N 1
ATOM 2241 C CA . ALA A 1 291 ? 9.353 22.309 6.846 1.00 93.81 291 ALA A CA 1
ATOM 2242 C C . ALA A 1 291 ? 7.924 22.834 7.081 1.0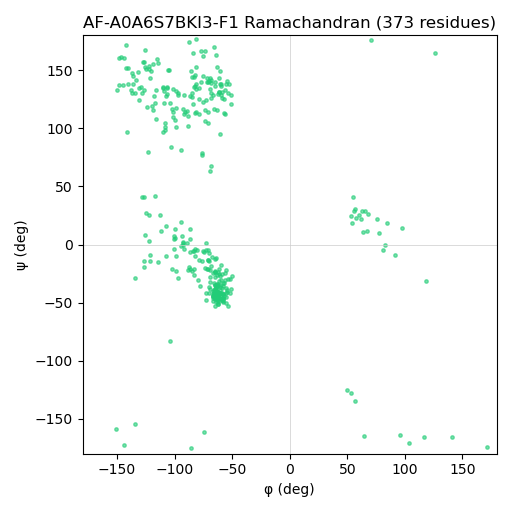0 93.81 291 ALA A C 1
ATOM 2244 O O . ALA A 1 291 ? 7.230 22.327 7.957 1.00 93.81 291 ALA A O 1
ATOM 2245 N N . GLY A 1 292 ? 7.477 23.817 6.287 1.00 90.50 292 GLY A N 1
ATOM 2246 C CA . GLY A 1 292 ? 6.209 24.518 6.496 1.00 90.50 292 GLY A CA 1
ATOM 2247 C C . GLY A 1 292 ? 6.239 25.443 7.720 1.00 90.50 292 GLY A C 1
ATOM 2248 O O . GLY A 1 292 ? 7.233 25.539 8.438 1.00 90.50 292 GLY A O 1
ATOM 2249 N N . LYS A 1 293 ? 5.152 26.182 7.928 1.00 91.25 293 LYS A N 1
ATOM 2250 C CA . LYS A 1 293 ? 4.950 27.111 9.052 1.00 91.25 293 LYS A CA 1
ATOM 2251 C C . LYS A 1 293 ? 3.659 26.835 9.818 1.00 91.25 293 LYS A C 1
ATOM 2253 O O . LYS A 1 293 ? 3.541 27.298 10.948 1.00 91.25 293 LYS A O 1
ATOM 2258 N N . ASP A 1 294 ? 2.710 26.116 9.220 1.00 93.00 294 ASP A N 1
ATOM 2259 C CA . ASP A 1 294 ? 1.425 25.771 9.832 1.00 93.00 294 ASP A CA 1
ATOM 2260 C C . ASP A 1 294 ? 1.392 24.272 10.193 1.00 93.00 294 ASP A C 1
ATOM 2262 O O . ASP A 1 294 ? 1.162 23.440 9.309 1.00 93.00 294 ASP A O 1
ATOM 2266 N N . PRO A 1 295 ? 1.599 23.903 11.476 1.00 88.62 295 PRO A N 1
ATOM 2267 C CA . PRO A 1 295 ? 1.607 22.512 11.933 1.00 88.62 295 PRO A CA 1
ATOM 2268 C C . PRO A 1 295 ? 0.354 21.706 11.561 1.00 88.62 295 PRO A C 1
ATOM 2270 O O . PRO A 1 295 ? 0.443 20.492 11.345 1.00 88.62 295 PRO A O 1
ATOM 2273 N N . ASP A 1 296 ? -0.803 22.361 11.434 1.00 88.50 296 ASP A N 1
ATOM 2274 C CA . ASP A 1 296 ? -2.068 21.700 11.106 1.00 88.50 296 ASP A CA 1
ATOM 2275 C C . ASP A 1 296 ? -2.230 21.481 9.591 1.00 88.50 296 ASP A C 1
ATOM 2277 O O . ASP A 1 296 ? -2.930 20.555 9.146 1.00 88.50 296 ASP A O 1
ATOM 2281 N N . ASN A 1 297 ? -1.503 22.258 8.784 1.00 92.88 297 ASN A N 1
ATOM 2282 C CA . ASN A 1 297 ? -1.607 22.294 7.328 1.00 92.88 297 ASN A CA 1
ATOM 2283 C C . ASN A 1 297 ? -0.280 22.034 6.588 1.00 92.88 297 ASN A C 1
ATOM 2285 O O . ASN A 1 297 ? -0.115 22.453 5.449 1.00 92.88 297 ASN A O 1
ATOM 2289 N N . LEU A 1 298 ? 0.660 21.302 7.181 1.00 95.12 298 LEU A N 1
ATOM 2290 C CA . LEU A 1 298 ? 1.954 21.012 6.547 1.00 95.12 298 LEU A CA 1
ATOM 2291 C C . LEU A 1 298 ? 1.833 20.224 5.226 1.00 95.12 298 LEU A C 1
ATOM 2293 O O . LEU A 1 298 ? 1.199 19.158 5.187 1.00 95.12 298 LEU A O 1
ATOM 2297 N N . THR A 1 299 ? 2.521 20.698 4.177 1.00 96.31 299 THR A N 1
ATOM 2298 C CA . THR A 1 299 ? 2.661 20.017 2.868 1.00 96.31 299 THR A CA 1
ATOM 2299 C C . THR A 1 299 ? 3.460 18.713 2.942 1.00 96.31 299 THR A C 1
ATOM 2301 O O . THR A 1 299 ? 3.050 17.710 2.353 1.00 96.31 299 THR A O 1
ATOM 2304 N N . TYR A 1 300 ? 4.582 18.697 3.664 1.00 96.62 300 TYR A N 1
ATOM 2305 C CA . TYR A 1 300 ? 5.366 17.490 3.936 1.00 96.62 300 TYR A CA 1
ATOM 2306 C C . TYR A 1 300 ? 5.336 17.227 5.435 1.00 96.62 300 TYR A C 1
ATOM 2308 O O . TYR A 1 300 ? 5.945 17.943 6.220 1.00 96.62 300 TYR A O 1
ATOM 2316 N N . ARG A 1 301 ? 4.605 16.194 5.852 1.00 94.88 301 ARG A N 1
ATOM 2317 C CA . ARG A 1 301 ? 4.531 15.813 7.266 1.00 94.88 301 ARG A CA 1
ATOM 2318 C C . ARG A 1 301 ? 5.601 14.783 7.561 1.00 94.88 301 ARG A C 1
ATOM 2320 O O . ARG A 1 301 ? 5.486 13.653 7.089 1.00 94.88 301 ARG A O 1
ATOM 2327 N N . LEU A 1 302 ? 6.589 15.158 8.361 1.00 94.94 302 LEU A N 1
ATOM 2328 C CA . LEU A 1 302 ? 7.577 14.228 8.888 1.00 94.94 302 LEU A CA 1
ATOM 2329 C C . LEU A 1 302 ? 6.892 13.238 9.853 1.00 94.94 302 LEU A C 1
ATOM 2331 O O . LEU A 1 302 ? 6.100 13.631 10.712 1.00 94.94 302 LEU A O 1
ATOM 2335 N N . LYS A 1 303 ? 7.112 11.939 9.638 1.00 92.31 303 LYS A N 1
ATOM 2336 C CA . LYS A 1 303 ? 6.503 10.818 10.382 1.00 92.31 303 LYS A CA 1
ATOM 2337 C C . LYS A 1 303 ? 7.521 9.904 11.061 1.00 92.31 303 LYS A C 1
ATOM 2339 O O . LYS A 1 303 ? 7.119 9.059 11.853 1.00 92.31 303 LYS A O 1
ATOM 2344 N N . GLY A 1 304 ? 8.806 10.079 10.771 1.00 88.12 304 GLY A N 1
ATOM 2345 C CA . GLY A 1 304 ? 9.926 9.470 11.490 1.00 88.12 304 GLY A CA 1
ATOM 2346 C C . GLY A 1 304 ? 10.908 10.560 11.912 1.00 88.12 304 GLY A C 1
ATOM 2347 O O . GLY A 1 304 ? 10.896 11.624 11.315 1.00 88.12 304 GLY A O 1
ATOM 2348 N N . ASN A 1 305 ? 11.725 10.309 12.934 1.00 91.06 305 ASN A N 1
ATOM 2349 C CA . ASN A 1 305 ? 12.789 11.217 13.392 1.00 91.06 305 ASN A CA 1
ATOM 2350 C C . ASN A 1 305 ? 12.354 12.671 13.697 1.00 91.06 305 ASN A C 1
ATOM 2352 O O . ASN A 1 305 ? 13.181 13.574 13.657 1.00 91.06 305 ASN A O 1
ATOM 2356 N N . SER A 1 306 ? 11.078 12.923 14.021 1.00 87.94 306 SER A N 1
ATOM 2357 C CA . SER A 1 306 ? 10.587 14.271 14.367 1.00 87.94 306 SER A CA 1
ATOM 2358 C C . SER A 1 306 ? 11.296 14.876 15.575 1.00 87.94 306 SER A C 1
ATOM 2360 O O . SER A 1 306 ? 11.458 16.093 15.649 1.00 87.94 306 SER A O 1
ATOM 2362 N N . ASP A 1 307 ? 11.731 14.013 16.489 1.00 89.62 307 ASP A N 1
ATOM 2363 C CA . ASP A 1 307 ? 12.294 14.384 17.785 1.00 89.62 307 ASP A CA 1
ATOM 2364 C C . ASP A 1 307 ? 13.829 14.474 17.737 1.00 89.62 307 ASP A C 1
ATOM 2366 O O . ASP A 1 307 ? 14.456 14.789 18.743 1.00 89.62 307 ASP A O 1
ATOM 2370 N N . ASP A 1 308 ? 14.437 14.197 16.576 1.00 92.00 308 ASP A N 1
ATOM 2371 C CA . ASP A 1 308 ? 15.874 14.322 16.331 1.00 92.00 308 ASP A CA 1
ATOM 2372 C C . ASP A 1 308 ? 16.157 15.649 15.598 1.00 92.00 308 ASP A C 1
ATOM 2374 O O . ASP A 1 308 ? 15.870 15.760 14.401 1.00 92.00 308 ASP A O 1
ATOM 2378 N N . PRO A 1 309 ? 16.743 16.658 16.276 1.00 91.81 309 PRO A N 1
ATOM 2379 C CA . PRO A 1 309 ? 17.038 17.958 15.673 1.00 91.81 309 PRO A CA 1
ATOM 2380 C C . PRO A 1 309 ? 18.017 17.902 14.494 1.00 91.81 309 PRO A C 1
ATOM 2382 O O . PRO A 1 309 ? 18.063 18.837 13.699 1.00 91.81 309 PRO A O 1
ATOM 2385 N N . ALA A 1 310 ? 18.828 16.844 14.385 1.00 90.50 310 ALA A N 1
ATOM 2386 C CA . ALA A 1 310 ? 19.752 16.670 13.268 1.00 90.50 310 ALA A CA 1
ATOM 2387 C C . ALA A 1 310 ? 19.064 16.063 12.037 1.00 90.50 310 ALA A C 1
ATOM 2389 O O . ALA A 1 310 ? 19.501 16.300 10.913 1.00 90.50 310 ALA A O 1
ATOM 2390 N N . ALA A 1 311 ? 17.989 15.297 12.234 1.00 89.88 311 ALA A N 1
ATOM 2391 C CA . ALA A 1 311 ? 17.263 14.628 11.158 1.00 89.88 311 ALA A CA 1
ATOM 2392 C C . ALA A 1 311 ? 15.997 15.383 10.719 1.00 89.88 311 ALA A C 1
ATOM 2394 O O . ALA A 1 311 ? 15.555 15.220 9.583 1.00 89.88 311 ALA A O 1
ATOM 2395 N N . ASN A 1 312 ? 15.418 16.231 11.574 1.00 94.19 312 ASN A N 1
ATOM 2396 C CA . ASN A 1 312 ? 14.181 16.959 11.282 1.00 94.19 312 ASN A CA 1
ATOM 2397 C C . ASN A 1 312 ? 14.381 18.293 10.532 1.00 94.19 312 ASN A C 1
ATOM 2399 O O . ASN A 1 312 ? 13.440 19.081 10.435 1.00 94.19 312 ASN A O 1
ATOM 2403 N N . THR A 1 313 ? 15.572 18.553 9.977 1.00 95.75 313 THR A N 1
ATOM 2404 C CA . THR A 1 313 ? 15.892 19.808 9.269 1.00 95.75 313 THR A CA 1
ATOM 2405 C C . THR A 1 313 ? 15.288 19.901 7.867 1.00 95.75 313 THR A C 1
ATOM 2407 O O . THR A 1 313 ? 15.252 20.992 7.298 1.00 95.75 313 THR A O 1
ATOM 2410 N N . PHE A 1 314 ? 14.803 18.778 7.315 1.00 97.19 314 PHE A N 1
ATOM 2411 C CA . PHE A 1 314 ? 14.338 18.612 5.928 1.00 97.19 314 PHE A CA 1
ATOM 2412 C C . PHE A 1 314 ? 15.437 18.800 4.861 1.00 97.19 314 PHE A C 1
ATOM 2414 O O . PHE A 1 314 ? 15.133 18.886 3.667 1.00 97.19 314 PHE A O 1
ATOM 2421 N N . ASP A 1 315 ? 16.716 18.873 5.250 1.00 97.25 315 ASP A N 1
ATOM 2422 C CA . ASP A 1 315 ? 17.821 19.056 4.297 1.00 97.25 315 ASP A CA 1
ATOM 2423 C C . ASP A 1 315 ? 17.982 17.859 3.350 1.00 97.25 315 ASP A C 1
ATOM 2425 O O . ASP A 1 315 ? 18.387 18.029 2.200 1.00 97.25 315 ASP A O 1
ATOM 2429 N N . ASP A 1 316 ? 17.600 16.660 3.791 1.00 96.12 316 ASP A N 1
ATOM 2430 C CA . ASP A 1 316 ? 17.536 15.456 2.961 1.00 96.12 316 ASP A CA 1
ATOM 2431 C C . ASP A 1 316 ? 16.496 15.593 1.835 1.00 96.12 316 ASP A C 1
ATOM 2433 O O . ASP A 1 316 ? 16.782 15.289 0.674 1.00 96.12 316 ASP A O 1
ATOM 2437 N N . LEU A 1 317 ? 15.310 16.125 2.148 1.00 97.31 317 LEU A N 1
ATOM 2438 C CA . LEU A 1 317 ? 14.269 16.416 1.168 1.00 97.31 317 LEU A CA 1
ATOM 2439 C C . LEU A 1 317 ? 14.712 17.533 0.217 1.00 97.31 317 LEU A C 1
ATOM 2441 O O . LEU A 1 317 ? 14.524 17.405 -0.994 1.00 97.31 317 LEU A O 1
ATOM 2445 N N . ALA A 1 318 ? 15.341 18.595 0.728 1.00 97.94 318 ALA A N 1
ATOM 2446 C CA . ALA A 1 318 ? 15.894 19.656 -0.110 1.00 97.94 318 ALA A CA 1
ATOM 2447 C C . ALA A 1 318 ? 16.973 19.115 -1.060 1.00 97.94 318 ALA A C 1
ATOM 2449 O O . ALA A 1 318 ? 16.934 19.388 -2.260 1.00 97.94 318 ALA A O 1
ATOM 2450 N N . GLN A 1 319 ? 17.900 18.290 -0.566 1.00 97.38 319 GLN A N 1
ATOM 2451 C CA . GLN A 1 319 ? 18.914 17.632 -1.388 1.00 97.38 319 GLN A CA 1
ATOM 2452 C C . GLN A 1 319 ? 18.278 16.759 -2.471 1.00 97.38 319 GLN A C 1
ATOM 2454 O O . GLN A 1 319 ? 18.653 16.875 -3.641 1.00 97.38 319 GLN A O 1
ATOM 2459 N N . PHE A 1 320 ? 17.302 15.926 -2.107 1.00 97.75 320 PHE A N 1
ATOM 2460 C CA . PHE A 1 320 ? 16.579 15.091 -3.058 1.00 97.75 320 PHE A CA 1
ATOM 2461 C C . PHE A 1 320 ? 15.908 15.933 -4.151 1.00 97.75 320 PHE A C 1
ATO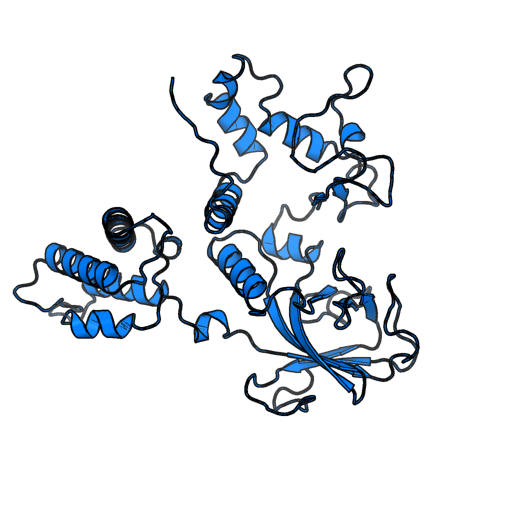M 2463 O O . PHE A 1 320 ? 16.125 15.684 -5.339 1.00 97.75 320 PHE A O 1
ATOM 2470 N N . VAL A 1 321 ? 15.165 16.977 -3.767 1.00 97.94 321 VAL A N 1
ATOM 2471 C CA . VAL A 1 321 ? 14.467 17.873 -4.698 1.00 97.94 321 VAL A CA 1
ATOM 2472 C C . VAL A 1 321 ? 15.444 18.601 -5.627 1.00 97.94 321 VAL A C 1
ATOM 2474 O O . VAL A 1 321 ? 15.201 18.663 -6.834 1.00 97.94 321 VAL A O 1
ATOM 2477 N N . ARG A 1 322 ? 16.576 19.104 -5.120 1.00 97.50 322 ARG A N 1
ATOM 2478 C CA . ARG A 1 322 ? 17.613 19.733 -5.958 1.00 97.50 322 ARG A CA 1
ATOM 2479 C C . ARG A 1 322 ? 18.135 18.774 -7.023 1.00 97.50 322 ARG A C 1
ATOM 2481 O O . ARG A 1 322 ? 18.222 19.144 -8.195 1.00 97.50 322 ARG A O 1
ATOM 2488 N N . VAL A 1 323 ? 18.444 17.537 -6.627 1.00 97.81 323 VAL A N 1
ATOM 2489 C CA . VAL A 1 323 ? 18.986 16.518 -7.533 1.00 97.81 323 VAL A CA 1
ATOM 2490 C C . VAL A 1 323 ? 17.997 16.190 -8.650 1.00 97.81 323 VAL A C 1
ATOM 2492 O O . VAL A 1 323 ? 18.367 16.276 -9.819 1.00 97.81 323 VAL A O 1
ATOM 2495 N N . ILE A 1 324 ? 16.736 15.884 -8.327 1.00 96.75 324 ILE A N 1
ATOM 2496 C CA . ILE A 1 324 ? 15.743 15.487 -9.343 1.00 96.75 324 ILE A CA 1
ATOM 2497 C C . ILE A 1 324 ? 15.328 16.638 -10.272 1.00 96.75 324 ILE A C 1
ATOM 2499 O O . ILE A 1 324 ? 14.891 16.384 -11.390 1.00 96.75 324 ILE A O 1
ATOM 2503 N N . ASN A 1 325 ? 15.501 17.898 -9.853 1.00 96.88 325 ASN A N 1
ATOM 2504 C CA . ASN A 1 325 ? 15.261 19.079 -10.694 1.00 96.88 325 ASN A CA 1
ATOM 2505 C C . ASN A 1 325 ? 16.512 19.512 -11.495 1.00 96.88 325 ASN A C 1
ATOM 2507 O O . ASN A 1 325 ? 16.470 20.490 -12.254 1.00 96.88 325 ASN A O 1
ATOM 2511 N N . GLY A 1 326 ? 17.626 18.778 -11.362 1.00 96.50 326 GLY A N 1
ATOM 2512 C CA . GLY A 1 326 ? 18.880 19.045 -12.067 1.00 96.50 326 GLY A CA 1
ATOM 2513 C C . GLY A 1 326 ? 19.525 20.371 -11.663 1.00 96.50 326 GLY A C 1
ATOM 2514 O O . GLY A 1 326 ? 20.182 21.007 -12.487 1.00 96.50 326 GLY A O 1
ATOM 2515 N N . VAL A 1 327 ? 19.299 20.826 -10.429 1.00 95.69 327 VAL A N 1
ATOM 2516 C CA . VAL A 1 327 ? 19.826 22.100 -9.925 1.00 95.69 327 VAL A CA 1
ATOM 2517 C C . VAL A 1 327 ? 21.354 22.067 -9.951 1.00 95.69 327 VAL A C 1
ATOM 2519 O O . VAL A 1 327 ? 21.973 21.110 -9.491 1.00 95.69 327 VAL A O 1
ATOM 2522 N N . GLY A 1 328 ? 21.962 23.114 -10.510 1.00 93.00 328 GLY A N 1
ATOM 2523 C CA . GLY A 1 328 ? 23.416 23.232 -10.653 1.00 93.00 328 GLY A CA 1
ATOM 2524 C C . GLY A 1 328 ? 24.017 22.486 -11.851 1.00 93.00 328 GLY A C 1
ATOM 2525 O O . GLY A 1 328 ? 25.209 22.641 -12.108 1.00 93.00 328 GLY A O 1
ATOM 2526 N N . LEU A 1 329 ? 23.230 21.719 -12.617 1.00 96.19 329 LEU A N 1
ATOM 2527 C CA . LEU A 1 329 ? 23.712 21.111 -13.859 1.00 96.19 329 LEU A CA 1
ATOM 2528 C C . LEU A 1 329 ? 23.640 22.110 -15.029 1.00 96.19 329 LEU A C 1
ATOM 2530 O O . LEU A 1 329 ? 22.623 22.790 -15.197 1.00 96.19 32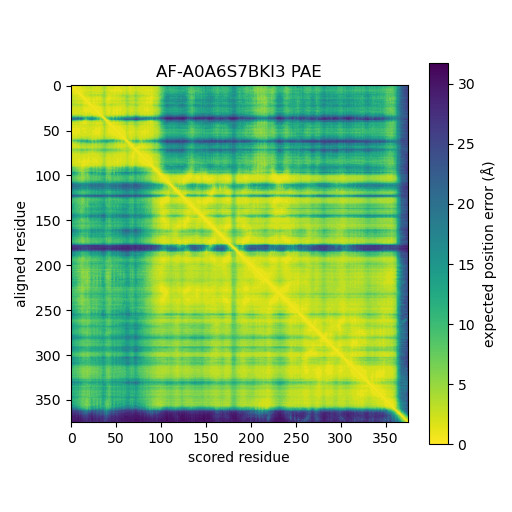9 LEU A O 1
ATOM 2534 N N . PRO A 1 330 ? 24.689 22.196 -15.869 1.00 94.12 330 PRO A N 1
ATOM 2535 C CA . PRO A 1 330 ? 24.700 23.083 -17.026 1.00 94.12 330 PRO A CA 1
ATOM 2536 C C . PRO A 1 330 ? 23.793 22.557 -18.149 1.00 94.12 330 PRO A C 1
ATOM 2538 O O . PRO A 1 330 ? 23.412 21.389 -18.175 1.00 94.12 330 PRO A O 1
ATOM 2541 N N . GLY A 1 331 ? 23.501 23.410 -19.135 1.00 90.62 331 GLY A N 1
ATOM 2542 C CA . GLY A 1 331 ? 22.839 22.991 -20.378 1.00 90.62 331 GLY A CA 1
ATOM 2543 C C . GLY A 1 331 ? 21.325 23.213 -20.440 1.00 90.62 331 GLY A C 1
ATOM 2544 O O . GLY A 1 331 ? 20.683 22.682 -21.345 1.00 90.62 331 GLY A O 1
ATOM 2545 N N . GLY A 1 332 ? 20.748 24.005 -19.526 1.00 91.94 332 GLY A N 1
ATOM 2546 C CA . GLY A 1 332 ? 19.315 24.321 -19.544 1.00 91.94 332 GLY A CA 1
ATOM 2547 C C . GLY A 1 332 ? 18.479 23.044 -19.499 1.00 91.94 332 GLY A C 1
ATOM 2548 O O . GLY A 1 332 ? 18.790 22.143 -18.727 1.00 91.94 332 GLY A O 1
ATOM 2549 N N . ASP A 1 333 ? 17.445 22.918 -20.324 1.00 91.81 333 ASP A N 1
ATOM 2550 C CA . ASP A 1 333 ? 16.587 21.720 -20.332 1.00 91.81 333 ASP A CA 1
ATOM 2551 C C . ASP A 1 333 ? 17.304 20.451 -20.803 1.00 91.81 333 ASP A C 1
ATOM 2553 O O . ASP A 1 333 ? 16.961 19.353 -20.374 1.00 91.81 333 ASP A O 1
ATOM 2557 N N . LYS A 1 334 ? 18.378 20.583 -21.592 1.00 95.25 334 LYS A N 1
ATOM 2558 C CA . LYS A 1 334 ? 19.183 19.429 -22.023 1.00 95.25 334 LYS A CA 1
ATOM 2559 C C . LYS A 1 334 ? 19.944 18.774 -20.870 1.00 95.25 334 LYS A C 1
ATOM 2561 O O . LYS A 1 334 ? 20.465 17.678 -21.047 1.00 95.25 334 LYS A O 1
ATOM 2566 N N . ARG A 1 335 ? 20.000 19.405 -19.686 1.00 95.19 335 ARG A N 1
ATOM 2567 C CA . ARG A 1 335 ? 20.664 18.851 -18.494 1.00 95.19 335 ARG A CA 1
ATOM 2568 C C . ARG A 1 335 ? 20.102 17.489 -18.086 1.00 95.19 335 ARG A C 1
ATOM 2570 O O . ARG A 1 335 ? 20.859 16.644 -17.617 1.00 95.19 335 ARG A O 1
ATOM 2577 N N . PHE A 1 336 ? 18.807 17.264 -18.304 1.00 95.81 336 PHE A N 1
ATOM 2578 C CA . PHE A 1 336 ? 18.126 16.019 -17.945 1.00 95.81 336 PHE A CA 1
ATOM 2579 C C . PHE A 1 336 ? 18.520 14.831 -18.835 1.00 95.81 336 PHE A C 1
ATOM 2581 O O . PHE A 1 336 ? 18.425 13.687 -18.398 1.00 95.81 336 PHE A O 1
ATOM 2588 N N . ASP A 1 337 ? 19.047 15.097 -20.033 1.00 95.44 337 ASP A N 1
ATOM 2589 C CA . ASP A 1 337 ? 19.499 14.079 -20.990 1.00 95.44 337 ASP A CA 1
ATOM 2590 C C . ASP A 1 337 ? 21.004 13.779 -20.860 1.00 95.44 337 ASP A C 1
ATOM 2592 O O . ASP A 1 337 ? 21.635 13.262 -21.782 1.00 95.44 337 ASP A O 1
ATOM 2596 N N . THR A 1 338 ? 21.610 14.122 -19.719 1.00 96.25 338 THR A N 1
ATOM 2597 C CA . THR A 1 338 ? 23.045 13.931 -19.477 1.00 96.25 338 THR A CA 1
ATOM 2598 C C . THR A 1 338 ? 23.325 12.757 -18.545 1.00 96.25 338 THR A C 1
ATOM 2600 O O . THR A 1 338 ? 22.577 12.478 -17.604 1.00 96.25 338 THR A O 1
ATOM 2603 N N . ASP A 1 339 ? 24.485 12.122 -18.729 1.00 96.88 339 ASP A N 1
ATOM 2604 C CA . ASP A 1 339 ? 24.992 11.120 -17.785 1.00 96.88 339 ASP A CA 1
ATOM 2605 C C . ASP A 1 339 ? 25.208 11.698 -16.382 1.00 96.88 339 ASP A C 1
ATOM 2607 O O . ASP A 1 339 ? 25.117 10.969 -15.397 1.00 96.88 339 ASP A O 1
ATOM 2611 N N . ALA A 1 340 ? 25.477 13.003 -16.275 1.00 96.75 340 ALA A N 1
ATOM 2612 C CA . ALA A 1 340 ? 25.619 13.686 -14.995 1.00 96.75 340 ALA A CA 1
ATOM 2613 C C . ALA A 1 340 ? 24.300 13.691 -14.208 1.00 96.75 340 ALA A C 1
ATOM 2615 O O . ALA A 1 340 ? 24.305 13.344 -13.029 1.00 96.75 340 ALA A O 1
ATOM 2616 N N . PHE A 1 341 ? 23.174 14.010 -14.860 1.00 97.25 341 PHE A N 1
ATOM 2617 C CA . PHE A 1 341 ? 21.852 13.940 -14.233 1.00 97.25 341 PHE A CA 1
ATOM 2618 C C . PHE A 1 341 ? 21.467 12.508 -13.870 1.00 97.25 341 PHE A C 1
ATOM 2620 O O . PHE A 1 341 ? 21.029 12.247 -12.752 1.00 97.25 341 PHE A O 1
ATOM 2627 N N . ARG A 1 342 ? 21.688 11.553 -14.783 1.00 96.12 342 ARG A N 1
ATOM 2628 C CA . ARG A 1 342 ? 21.447 10.133 -14.493 1.00 96.12 342 ARG A CA 1
ATOM 2629 C C . ARG A 1 342 ? 22.197 9.695 -13.233 1.00 96.12 342 ARG A C 1
ATOM 2631 O O . ARG A 1 342 ? 21.579 9.167 -12.315 1.00 96.12 342 ARG A O 1
ATOM 2638 N N . LYS A 1 343 ? 23.510 9.945 -13.181 1.00 96.50 343 LYS A N 1
ATOM 2639 C CA . LYS A 1 343 ? 24.365 9.561 -12.049 1.00 96.50 343 LYS A CA 1
ATOM 2640 C C . LYS A 1 343 ? 23.959 10.260 -10.753 1.00 96.50 343 LYS A C 1
ATOM 2642 O O . LYS A 1 343 ? 23.976 9.617 -9.709 1.00 96.50 343 LYS A O 1
ATOM 2647 N N . SER A 1 344 ? 23.593 11.545 -10.799 1.00 96.88 344 SER A N 1
ATOM 2648 C CA . SER A 1 344 ? 23.179 12.270 -9.592 1.00 96.88 344 SER A CA 1
ATOM 2649 C C . SER A 1 344 ? 21.879 11.709 -9.019 1.00 96.88 344 SER A C 1
ATOM 2651 O O . SER A 1 344 ? 21.809 11.460 -7.817 1.00 96.88 344 SER A O 1
ATOM 2653 N N . VAL A 1 345 ? 20.881 11.437 -9.866 1.00 96.88 345 VAL A N 1
ATOM 2654 C CA . VAL A 1 345 ? 19.601 10.855 -9.440 1.00 96.88 345 VAL A CA 1
ATOM 2655 C C . VAL A 1 345 ? 19.789 9.429 -8.933 1.00 96.88 345 VAL A C 1
ATOM 2657 O O . VAL A 1 345 ? 19.328 9.114 -7.840 1.00 96.88 345 VAL A O 1
ATOM 2660 N N . GLU A 1 346 ? 20.496 8.570 -9.671 1.00 95.62 346 GLU A N 1
ATOM 2661 C CA . GLU A 1 346 ? 20.755 7.183 -9.252 1.00 95.62 346 GLU A CA 1
ATOM 2662 C C . GLU A 1 346 ? 21.570 7.102 -7.948 1.00 95.62 346 GLU A C 1
ATOM 2664 O O . GLU A 1 346 ? 21.455 6.118 -7.221 1.00 95.62 346 GLU A O 1
ATOM 2669 N N . GLY A 1 347 ? 22.343 8.143 -7.615 1.00 95.12 347 GLY A N 1
ATOM 2670 C CA . GLY A 1 347 ? 23.103 8.234 -6.367 1.00 95.12 347 GLY A CA 1
ATOM 2671 C C . GLY A 1 347 ? 22.270 8.514 -5.110 1.00 95.12 347 GLY A C 1
ATOM 2672 O O . GLY A 1 347 ? 22.747 8.240 -4.013 1.00 95.12 347 GLY A O 1
ATOM 2673 N N . ILE A 1 348 ? 21.047 9.042 -5.241 1.00 93.69 348 ILE A N 1
ATOM 2674 C CA . ILE A 1 348 ? 20.179 9.399 -4.097 1.00 93.69 348 ILE A CA 1
ATOM 2675 C C . ILE A 1 348 ? 18.783 8.766 -4.162 1.00 93.69 348 ILE A C 1
ATOM 2677 O O . ILE A 1 348 ? 18.054 8.754 -3.173 1.00 93.69 348 ILE A O 1
ATOM 2681 N N . PHE A 1 349 ? 18.383 8.236 -5.318 1.00 93.25 349 PHE A N 1
ATOM 2682 C CA . PHE A 1 349 ? 17.022 7.788 -5.572 1.00 93.25 349 PHE A CA 1
ATOM 2683 C C . PHE A 1 349 ? 16.974 6.371 -6.131 1.00 93.25 349 PHE A C 1
ATOM 2685 O O . PHE A 1 349 ? 17.670 6.026 -7.087 1.00 93.25 349 PHE A O 1
ATOM 2692 N N . ASN A 1 350 ? 16.061 5.553 -5.602 1.00 91.44 350 ASN A N 1
ATOM 2693 C CA . ASN A 1 350 ? 15.769 4.243 -6.174 1.00 91.44 350 ASN A CA 1
ATOM 2694 C C . ASN A 1 350 ? 14.907 4.387 -7.442 1.00 91.44 350 ASN A C 1
ATOM 2696 O O . ASN A 1 350 ? 13.698 4.137 -7.442 1.00 91.44 350 ASN A O 1
ATOM 2700 N N . VAL A 1 351 ? 15.555 4.778 -8.544 1.00 91.69 351 VAL A N 1
ATOM 2701 C CA . VAL A 1 351 ? 14.926 5.000 -9.858 1.00 91.69 351 VAL A CA 1
ATOM 2702 C C . VAL A 1 351 ? 14.142 3.771 -10.317 1.00 91.69 351 VAL A C 1
ATOM 2704 O O . VAL A 1 351 ? 13.048 3.897 -10.863 1.00 91.69 351 VAL A O 1
ATOM 2707 N N . ARG A 1 352 ? 14.661 2.562 -10.069 1.00 87.88 352 ARG A N 1
ATOM 2708 C CA . ARG A 1 352 ? 13.999 1.316 -10.482 1.00 87.88 352 ARG A CA 1
ATOM 2709 C C . ARG A 1 352 ? 12.659 1.133 -9.776 1.00 87.88 352 ARG A C 1
ATOM 2711 O O . ARG A 1 352 ? 11.665 0.887 -10.454 1.00 87.88 352 ARG A O 1
ATOM 2718 N N . ALA A 1 353 ? 12.617 1.273 -8.450 1.00 86.50 353 ALA A N 1
ATOM 2719 C CA . ALA A 1 353 ? 11.370 1.166 -7.691 1.00 86.50 353 ALA A CA 1
ATOM 2720 C C . ALA A 1 353 ? 10.360 2.242 -8.122 1.00 86.50 353 ALA A C 1
ATOM 2722 O O . ALA A 1 353 ? 9.191 1.934 -8.351 1.00 86.50 353 ALA A O 1
ATOM 2723 N N . PHE A 1 354 ? 10.823 3.477 -8.335 1.00 89.69 354 PHE A N 1
ATOM 2724 C CA . PHE A 1 354 ? 9.970 4.563 -8.815 1.00 89.69 354 PHE A CA 1
ATOM 2725 C C . PHE A 1 354 ? 9.364 4.292 -10.193 1.00 89.69 354 PHE A C 1
ATOM 2727 O O . PHE A 1 354 ? 8.168 4.490 -10.385 1.00 89.69 354 PHE A O 1
ATOM 2734 N N . LEU A 1 355 ? 10.150 3.806 -11.157 1.00 86.81 355 LEU A N 1
ATOM 2735 C CA . LEU A 1 355 ? 9.636 3.497 -12.493 1.00 86.81 355 LEU A CA 1
ATOM 2736 C C . LEU A 1 355 ? 8.603 2.364 -12.462 1.00 86.81 355 LEU A C 1
ATOM 2738 O O . LEU A 1 355 ? 7.626 2.413 -13.210 1.00 86.81 355 LEU A O 1
ATOM 2742 N N . ARG A 1 356 ? 8.772 1.376 -11.573 1.00 83.38 356 ARG A N 1
ATOM 2743 C CA . ARG A 1 356 ? 7.771 0.319 -11.358 1.00 83.38 356 ARG A CA 1
ATOM 2744 C C . ARG A 1 356 ? 6.483 0.872 -10.753 1.00 83.38 356 ARG A C 1
ATOM 2746 O O . ARG A 1 356 ? 5.402 0.548 -11.240 1.00 83.38 356 ARG A O 1
ATOM 2753 N N . TRP A 1 357 ? 6.596 1.748 -9.756 1.00 85.75 357 TRP A N 1
ATOM 2754 C CA . TRP A 1 357 ? 5.454 2.462 -9.184 1.00 85.75 357 TRP A CA 1
ATOM 2755 C C . TRP A 1 357 ? 4.724 3.304 -10.246 1.00 85.75 357 TRP A C 1
ATOM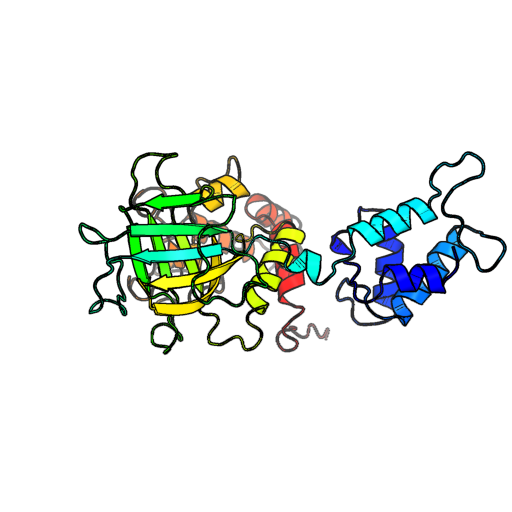 2757 O O . TRP A 1 357 ? 3.508 3.196 -10.404 1.00 85.75 357 TRP A O 1
ATOM 2767 N N . HIS A 1 358 ? 5.468 4.074 -11.043 1.00 81.69 358 HIS A N 1
ATOM 2768 C CA . HIS A 1 358 ? 4.930 4.970 -12.070 1.00 81.69 358 HIS A CA 1
ATOM 2769 C C . HIS A 1 358 ? 4.238 4.232 -13.222 1.00 81.69 358 HIS A C 1
ATOM 2771 O O . HIS A 1 358 ? 3.187 4.653 -13.708 1.00 81.69 358 HIS A O 1
ATOM 2777 N N . ALA A 1 359 ? 4.795 3.100 -13.657 1.00 73.25 359 ALA A N 1
ATOM 2778 C CA . ALA A 1 359 ? 4.180 2.274 -14.695 1.00 73.25 359 ALA A CA 1
ATOM 2779 C C . ALA A 1 359 ? 2.785 1.766 -14.282 1.00 73.25 359 ALA A C 1
ATOM 2781 O O . ALA A 1 359 ? 1.887 1.673 -15.121 1.00 73.25 359 ALA A O 1
ATOM 2782 N N . ARG A 1 360 ? 2.588 1.479 -12.988 1.00 67.50 360 ARG A N 1
ATOM 2783 C CA . ARG A 1 360 ? 1.323 0.977 -12.430 1.00 67.50 360 ARG A CA 1
ATOM 2784 C C . ARG A 1 360 ? 0.340 2.085 -12.040 1.00 67.50 360 ARG A C 1
ATOM 2786 O O . ARG A 1 360 ? -0.860 1.835 -12.002 1.00 67.50 360 ARG A O 1
ATOM 2793 N N . SER A 1 361 ? 0.807 3.314 -11.814 1.00 59.50 361 SER A N 1
ATOM 2794 C CA . SER A 1 361 ? -0.073 4.462 -11.552 1.00 59.50 361 SER A CA 1
ATOM 2795 C C . SER A 1 361 ? -0.694 5.043 -12.831 1.00 59.50 361 SER A C 1
ATOM 2797 O O . SER A 1 361 ? -1.834 5.511 -12.811 1.00 59.50 361 SER A O 1
ATOM 2799 N N . ARG A 1 362 ? 0.001 4.961 -13.976 1.00 53.69 362 ARG A N 1
ATOM 2800 C CA . ARG A 1 362 ? -0.516 5.426 -15.281 1.00 53.69 362 ARG A CA 1
ATOM 2801 C C . ARG A 1 362 ? -1.612 4.547 -15.883 1.00 53.69 362 ARG A C 1
ATOM 2803 O O . ARG A 1 362 ? -2.383 5.033 -16.705 1.00 53.69 362 ARG A O 1
ATOM 2810 N N . SER A 1 363 ? -1.724 3.287 -15.470 1.00 43.38 363 SER A N 1
ATOM 2811 C CA . SER A 1 363 ? -2.682 2.329 -16.043 1.00 43.38 363 SER A CA 1
ATOM 2812 C C . SER A 1 363 ? -4.149 2.620 -15.676 1.00 43.38 363 SER A C 1
ATOM 2814 O O . SER A 1 363 ? -5.035 1.937 -16.174 1.00 43.38 363 SER A O 1
ATOM 2816 N N . HIS A 1 364 ? -4.426 3.614 -14.820 1.00 36.91 364 HIS A N 1
ATOM 2817 C CA . HIS A 1 364 ? -5.772 3.933 -14.316 1.00 36.91 364 HIS A CA 1
ATOM 2818 C C . HIS A 1 364 ? -6.219 5.397 -14.516 1.00 36.91 364 HIS A C 1
ATOM 2820 O O . HIS A 1 364 ? -7.278 5.781 -14.024 1.00 36.91 364 HIS A O 1
ATOM 2826 N N . CYS A 1 365 ? -5.465 6.225 -15.252 1.00 26.59 365 CYS A N 1
ATOM 2827 C CA . CYS A 1 365 ? -5.851 7.618 -15.516 1.00 26.59 365 CYS A CA 1
ATOM 2828 C C . CYS A 1 365 ? -5.491 8.038 -16.957 1.00 26.59 365 CYS A C 1
ATOM 2830 O O . CYS A 1 365 ? -4.350 8.431 -17.208 1.00 26.59 365 CYS A O 1
ATOM 2832 N N . PRO A 1 366 ? -6.436 7.991 -17.921 1.00 26.64 366 PRO A N 1
ATOM 2833 C CA . PRO A 1 366 ? -6.166 8.373 -19.310 1.00 26.64 366 PRO A CA 1
ATOM 2834 C C . PRO A 1 366 ? -5.940 9.882 -19.511 1.00 26.64 366 PRO A C 1
ATOM 2836 O O . PRO A 1 366 ? -5.581 10.304 -20.604 1.00 26.64 366 PRO A O 1
ATOM 2839 N N . THR A 1 367 ? -6.143 10.718 -18.489 1.00 25.77 367 THR A N 1
ATOM 2840 C CA . THR A 1 367 ? -6.152 12.186 -18.623 1.00 25.77 367 THR A CA 1
ATOM 2841 C C . THR A 1 367 ? -4.860 12.885 -18.192 1.00 25.77 367 THR A C 1
ATOM 2843 O O . THR A 1 367 ? -4.817 14.110 -18.175 1.00 25.77 367 THR A O 1
ATOM 2846 N N . LEU A 1 368 ? -3.788 12.150 -17.878 1.00 26.55 368 LEU A N 1
ATOM 2847 C CA . LEU A 1 368 ? -2.480 12.730 -17.520 1.00 26.55 368 LEU A CA 1
ATOM 2848 C C . LEU A 1 368 ? -1.323 12.143 -18.345 1.00 26.55 368 LEU A C 1
ATOM 2850 O O . LEU A 1 368 ? -0.229 11.895 -17.837 1.00 26.55 368 LEU A O 1
ATOM 2854 N N . ALA A 1 369 ? -1.548 11.935 -19.642 1.00 23.11 369 ALA A N 1
ATOM 2855 C CA . ALA A 1 369 ? -0.453 11.855 -20.600 1.00 23.11 369 ALA A CA 1
ATOM 2856 C C . ALA A 1 369 ? -0.047 13.292 -20.986 1.00 23.11 369 ALA A C 1
ATOM 2858 O O . ALA A 1 369 ? -0.843 13.973 -21.634 1.00 23.11 369 ALA A O 1
ATOM 2859 N N . PRO A 1 370 ? 1.159 13.784 -20.636 1.00 26.84 370 PRO A N 1
ATOM 2860 C CA . PRO A 1 370 ? 1.681 14.960 -21.305 1.00 26.84 370 PRO A CA 1
ATOM 2861 C C . PRO A 1 370 ? 1.918 14.569 -22.762 1.00 26.84 370 PRO A C 1
ATOM 2863 O O . PRO A 1 370 ? 2.705 13.670 -23.070 1.00 26.84 370 PRO A O 1
ATOM 2866 N N . SER A 1 371 ? 1.179 15.222 -23.651 1.00 23.47 371 SER A N 1
ATOM 2867 C CA . SER A 1 371 ? 1.386 15.181 -25.086 1.00 23.47 371 SER A CA 1
ATOM 2868 C C . SER A 1 371 ? 2.783 15.713 -25.405 1.00 23.47 371 SER A C 1
ATOM 2870 O O . SER A 1 371 ? 2.979 16.916 -25.552 1.00 23.47 371 SER A O 1
ATOM 2872 N N . TRP A 1 372 ? 3.759 14.825 -25.546 1.00 24.78 372 TRP A N 1
ATOM 2873 C CA . TRP A 1 372 ? 5.003 15.146 -26.235 1.00 24.78 372 TRP A CA 1
ATOM 2874 C C . TRP A 1 372 ? 4.720 15.135 -27.741 1.00 24.78 372 TRP A C 1
ATOM 2876 O O . TRP A 1 372 ? 4.978 14.151 -28.432 1.00 24.78 372 TRP A O 1
ATOM 2886 N N . ARG A 1 373 ? 4.123 16.216 -28.259 1.00 21.69 373 ARG A N 1
ATOM 2887 C CA . ARG A 1 373 ? 4.183 16.504 -29.697 1.00 21.69 373 ARG A CA 1
ATOM 2888 C C . ARG A 1 373 ? 5.526 17.169 -29.966 1.00 21.69 373 ARG A C 1
ATOM 2890 O O . ARG A 1 373 ? 5.769 18.272 -29.493 1.00 21.69 373 ARG A O 1
ATOM 2897 N N . ARG A 1 374 ? 6.379 16.480 -30.727 1.00 25.12 374 ARG A N 1
ATOM 2898 C CA . ARG A 1 374 ? 7.451 17.129 -31.486 1.00 25.12 374 ARG A CA 1
ATOM 2899 C C . ARG A 1 374 ? 6.819 18.175 -32.406 1.00 25.12 374 ARG A C 1
ATOM 2901 O O . ARG A 1 374 ? 5.948 17.823 -33.204 1.00 25.12 374 ARG A O 1
ATOM 2908 N N . THR A 1 375 ? 7.285 19.408 -32.296 1.00 33.34 375 THR A N 1
ATOM 2909 C CA . THR A 1 375 ? 7.440 20.326 -33.429 1.00 33.34 375 THR A CA 1
ATOM 2910 C C . THR A 1 375 ? 8.921 20.487 -33.672 1.00 33.34 375 THR A C 1
ATOM 2912 O O . THR A 1 375 ? 9.623 20.726 -32.661 1.00 33.34 375 THR A O 1
#

pLDDT: mean 87.94, std 14.04, range [21.69, 98.06]

Secondary structure (DSSP, 8-state):
--HHHHHHHTTT-EEEGGGSPTTHHHHHHHHHHHHHSS--SEE-SHHHHHHHHHHHHHHHT-SSS----B-TTSPBPHHHHHHHHHHHSEE-HHHHT-SPEEEEEEES--GGGS--SS-EEPPTT-EEEEEEE-TT---SSPPP-TT--SEEES-EEEEEE-STTTTSSS-EEEEEE--SSTTSS-BTTBSEEEEE--TT-TTS-HHHHHHHHHHHTT-----EEEEEEEETTEEEEEEEEEE--SHHHHHHHHGGGTTSPPEEE-EETTEE--------GGG--SGGGTS-S-TTS-SEEE-SSTT-TTTTT-HHHHHHHHHHTTTT-SSGGGGGGSHHHHHHHHHHS-HHHHHHHHHHHGGG-TT--------

Organism: NCBI:txid621374

Foldseek 3Di:
DALVVQVVLQVQKKQQLLQFDPDDLSVLLQVLCVVPDDNLRIDRDSSSSSSSLVVLCVVQVDDDRDDDQADPVRHGDPSVVSSVRRSVRIDHPCNLAVDFEKAWEKEPAPPVPPQAQDWDWADVPIKIWMATDDPPDPDLDDAHDPVHTPAMDNAKIKHFDDDVCSPPPQTKMKIAGHDPDPPPRDDVQARIKIWASCVVPPVLCPLSVLQVLLVSLLALGWDWHKYFYYYHVRTSGITIITGDPALSSLCVNPPPPSQAWDKDADQFQLGGPPLAQDADPPRDLALVSQLHDDPVTHRIDTRHCCVPPVRSRRRLSSLLSCLQVLPPADDPPCSCVDPVSVVSNVVNHPVSSVVSSVSVVCSPDPPPDDPPDDD

Sequence (375 aa):
MNKAAFLARFKDRAVVIGDLPVGTARDLAEQVNRTQGPGDGVLTRKAELSALFDLLRNRAGAPGDDLPLVDGAGRSTAAGDAIAHYEVAALDKPHVFSEPMYLVHVTDWPHDRFTPEKPMTASQGARLSVWRTDPHDARHIPPPGSGGVLFSTASFSLMNSGNRTLRAPKRSWKVEMESDDPGHDELLGMHRFNLKAMYNDPSQMREALAWGLFARAGVPASQHTYAKLAFDDIYFGLFSLIEQVDKQFLQDHFGANHKGNLYKAYCGDIGCATLGHRIGEGGDDSGRQYAGKDPDNLTYRLKGNSDDPAANTFDDLAQFVRVINGVGLPGGDKRFDTDAFRKSVEGIFNVRAFLRWHARSRSHCPTLAPSWRRT

InterPro domains:
  IPR014867 Spore coat protein CotH/Invasin CotH2/3/7 [PF08757] (162-359)
  IPR014867 Spore coat protein CotH/Invasin CotH2/3/7 [PTHR40050] (163-357)

Radius of gyration: 25.56 Å; Cα contacts (8 Å, |Δi|>4): 586; chains: 1; bounding box: 48×74×68 Å